Protein AF-M4VBE7-F1 (afdb_monomer_lite)

Sequence (738 aa):
MKLVRSLHSVAVVAALLGGFVAEANNKKVKESRDWSLWESTVNNSVVCYMQANKDHYYFLIMKTKNSPNVEVMMQTPENKRGVTGMTVTIAGVPNQLTFADINGRKTHYWGIGKNLSSFINQMRTESPKLQVRGVGGSKDEAVEISTRGFGAMLTEMQNRCNNGAGLVNPEMEANFLAAVPDFVNPLTIDFNKATQLRGIHAGAYADANQIVMTQAELANAIKKYQPLTDELNQNRSTASYIQNTSLPQAQSSLAQAQRIQAEGRGEISRIDAQIPGLNTKIQNSQKAHDTARAALAPHEPEFNRLNSGLSGAQSNLSQAQSRLAYIEDRLRTGSQRISSLSYEANTLERSLSQKRNDMSYAQSAYDRASRERSSYNVSYERDRRLRGHFEYSRLQSDLRSADNNLRSAEMQEQQARRERDQIDSQLRQCRVQPMMAEGDMTVAQVRPDGPGFGGPGGPRPPGGGPGGPRPPGGGGPGHGGPGGPRPPGGPGGPVPPTPPAPRDCSHLERSLLSANQNLERAKDAVRSASNQRNMVSSRINQIERQIDNEVNSEYSVLVNREDQARRELDRIANSLRSDESRISQIRYTELPALEREQSSLTNERPSTQQAISQAQADISRINQELTRFKSSTGWDRKAESVQSTRAQLETDQRNLANAQAQKSSLQRQLETAIAQEPQLRAQVDSLNAQLNSLNARANELNRGLANLPAERAPYDARISSLQTNLRARQIEFLNLLR

Organism: NCBI:txid1184267

Structure (mmCIF, N/CA/C/O backbone):
data_AF-M4VBE7-F1
#
_entry.id   AF-M4VBE7-F1
#
loop_
_atom_site.group_PDB
_atom_site.id
_atom_site.type_symbol
_atom_site.label_atom_id
_atom_site.label_alt_id
_atom_site.label_comp_id
_atom_site.label_asym_id
_atom_site.label_entity_id
_atom_site.label_seq_id
_atom_site.pdbx_PDB_ins_code
_atom_site.Cartn_x
_atom_site.Cartn_y
_atom_site.Cartn_z
_atom_site.occupancy
_atom_site.B_iso_or_equiv
_atom_site.auth_seq_id
_atom_site.auth_comp_id
_atom_site.auth_asym_id
_atom_site.auth_atom_id
_atom_site.pdbx_PDB_model_num
ATOM 1 N N . MET A 1 1 ? -43.580 -14.263 87.922 1.00 36.25 1 MET A N 1
ATOM 2 C CA . MET A 1 1 ? -42.231 -14.723 88.344 1.00 36.25 1 MET A CA 1
ATOM 3 C C . MET A 1 1 ? -41.179 -13.614 88.504 1.00 36.25 1 MET A C 1
ATOM 5 O O . MET A 1 1 ? -40.558 -13.606 89.556 1.00 36.25 1 MET A O 1
ATOM 9 N N . LYS A 1 2 ? -40.937 -12.684 87.553 1.00 38.00 2 LYS A N 1
ATOM 10 C CA . LYS A 1 2 ? -39.776 -11.749 87.638 1.00 38.00 2 LYS A CA 1
ATOM 11 C C . LYS A 1 2 ? -39.656 -10.926 88.943 1.00 38.00 2 LYS A C 1
ATOM 13 O O . LYS A 1 2 ? -38.534 -10.776 89.416 1.00 38.00 2 LYS A O 1
ATOM 18 N N . LEU A 1 3 ? -40.762 -10.480 89.559 1.00 35.69 3 LEU A N 1
ATOM 19 C CA . LEU A 1 3 ? -40.748 -9.697 90.817 1.00 35.69 3 LEU A CA 1
ATOM 20 C C . LEU A 1 3 ? -39.918 -10.351 91.943 1.00 35.69 3 LEU A C 1
ATOM 22 O O . LEU A 1 3 ? -39.208 -9.667 92.677 1.00 35.69 3 LEU A O 1
ATOM 26 N N . VAL A 1 4 ? -39.950 -11.686 92.026 1.00 41.66 4 VAL A N 1
ATOM 27 C CA . VAL A 1 4 ? -39.261 -12.479 93.057 1.00 41.66 4 VAL A CA 1
ATOM 28 C C . VAL A 1 4 ? -37.742 -12.246 93.042 1.00 41.66 4 VAL A C 1
ATOM 30 O O . VAL A 1 4 ? -37.125 -12.190 94.104 1.00 41.66 4 VAL A O 1
ATOM 33 N N . ARG A 1 5 ? -37.130 -12.034 91.864 1.00 45.56 5 ARG A N 1
ATOM 34 C CA . ARG A 1 5 ? -35.677 -11.794 91.744 1.00 45.56 5 ARG A CA 1
ATOM 35 C C . ARG A 1 5 ? -35.238 -10.410 92.239 1.00 45.56 5 ARG A C 1
ATOM 37 O O . ARG A 1 5 ? -34.096 -10.272 92.666 1.00 45.56 5 ARG A O 1
ATOM 44 N N . SER A 1 6 ? -36.128 -9.413 92.238 1.00 43.47 6 SER A N 1
ATOM 45 C CA . SER A 1 6 ? -35.834 -8.098 92.831 1.00 43.47 6 SER A CA 1
ATOM 46 C C . SER A 1 6 ? -35.694 -8.224 94.350 1.00 43.47 6 SER A C 1
ATOM 48 O O . SER A 1 6 ? -34.681 -7.829 94.925 1.00 43.47 6 SER A O 1
ATOM 50 N N . LEU A 1 7 ? -36.673 -8.881 94.984 1.00 43.72 7 LEU A N 1
ATOM 51 C CA . LEU A 1 7 ? -36.679 -9.151 96.424 1.00 43.72 7 LEU A CA 1
ATOM 52 C C . LEU A 1 7 ? -35.474 -9.999 96.866 1.00 43.72 7 LEU A C 1
ATOM 54 O O . LEU A 1 7 ? -34.925 -9.756 97.936 1.00 43.72 7 LEU A O 1
ATOM 58 N N . HIS A 1 8 ? -34.995 -10.926 96.024 1.00 50.44 8 HIS A N 1
ATOM 59 C CA . HIS A 1 8 ? -33.785 -11.707 96.316 1.00 50.44 8 HIS A CA 1
ATOM 60 C C . HIS A 1 8 ? -32.529 -10.841 96.498 1.00 50.44 8 HIS A C 1
ATOM 62 O O . HIS A 1 8 ? -31.720 -11.159 97.362 1.00 50.44 8 HIS A O 1
ATOM 68 N N . SER A 1 9 ? -32.357 -9.744 95.748 1.00 48.00 9 SER A N 1
ATOM 69 C CA . SER A 1 9 ? -31.178 -8.872 95.921 1.00 48.00 9 SER A CA 1
ATOM 70 C C . SER A 1 9 ? -31.222 -8.103 97.246 1.00 48.00 9 SER A C 1
ATOM 72 O O . SER A 1 9 ? -30.200 -7.968 97.917 1.00 48.00 9 SER A O 1
ATOM 74 N N . VAL A 1 10 ? -32.413 -7.663 97.665 1.00 49.19 10 VAL A N 1
ATOM 75 C CA . VAL A 1 10 ? -32.614 -7.018 98.973 1.00 49.19 10 VAL A CA 1
ATOM 76 C C . VAL A 1 10 ? -32.368 -8.024 100.104 1.00 49.19 10 VAL A C 1
ATOM 78 O O . VAL A 1 10 ? -31.620 -7.721 101.031 1.00 49.19 10 VAL A O 1
ATOM 81 N N . ALA A 1 11 ? -32.915 -9.240 99.991 1.00 51.91 11 ALA A N 1
ATOM 82 C CA . ALA A 1 11 ? -32.763 -10.309 100.980 1.00 51.91 11 ALA A CA 1
ATOM 83 C C . ALA A 1 11 ? -31.317 -10.826 101.112 1.00 51.91 11 ALA A C 1
ATOM 85 O O . ALA A 1 11 ? -30.855 -11.052 102.227 1.00 51.91 11 ALA A O 1
ATOM 86 N N . VAL A 1 12 ? -30.581 -10.968 100.001 1.00 54.78 12 VAL A N 1
ATOM 87 C CA . VAL A 1 12 ? -29.153 -11.349 99.994 1.00 54.78 12 VAL A CA 1
ATOM 88 C C . VAL A 1 12 ? -28.311 -10.380 100.822 1.00 54.78 12 VAL A C 1
ATOM 90 O O . VAL A 1 12 ? -27.450 -10.804 101.584 1.00 54.78 12 VAL A O 1
ATOM 93 N N . VAL A 1 13 ? -28.574 -9.080 100.716 1.00 54.62 13 VAL A N 1
ATOM 94 C CA . VAL A 1 13 ? -27.814 -8.075 101.468 1.00 54.62 13 VAL A CA 1
ATOM 95 C C . VAL A 1 13 ? -28.345 -7.902 102.889 1.00 54.62 13 VAL A C 1
ATOM 97 O O . VAL A 1 13 ? -27.548 -7.732 103.801 1.00 54.62 13 VAL A O 1
ATOM 100 N N . ALA A 1 14 ? -29.650 -8.048 103.134 1.00 53.53 14 ALA A N 1
ATOM 101 C CA . ALA A 1 14 ? -30.168 -8.137 104.502 1.00 53.53 14 ALA A CA 1
ATOM 102 C C . ALA A 1 14 ? -29.506 -9.294 105.283 1.00 53.53 14 ALA A C 1
ATOM 104 O O . ALA A 1 14 ? -29.154 -9.124 106.448 1.00 53.53 14 ALA A O 1
ATOM 105 N N . ALA A 1 15 ? -29.240 -10.427 104.621 1.00 55.09 15 ALA A N 1
ATOM 106 C CA . ALA A 1 15 ? -28.496 -11.551 105.192 1.00 55.09 15 ALA A CA 1
ATOM 107 C C . ALA A 1 15 ? -26.994 -11.270 105.421 1.00 55.09 15 ALA A C 1
ATOM 109 O O . ALA A 1 15 ? -26.395 -11.925 106.264 1.00 55.09 15 ALA A O 1
ATOM 110 N N . LEU A 1 16 ? -26.386 -10.298 104.728 1.00 55.59 16 LEU A N 1
ATOM 111 C CA . LEU A 1 16 ? -25.008 -9.846 104.992 1.00 55.59 16 LEU A CA 1
ATOM 112 C C . LEU A 1 16 ? -24.913 -8.828 106.146 1.00 55.59 16 LEU A C 1
ATOM 114 O O . LEU A 1 16 ? -23.831 -8.630 106.690 1.00 55.59 16 LEU A O 1
ATOM 118 N N . LEU A 1 17 ? -26.024 -8.174 106.507 1.00 55.12 17 LEU A N 1
ATOM 119 C CA . LEU A 1 17 ? -26.068 -7.059 107.468 1.00 55.12 17 LEU A CA 1
ATOM 120 C C . LEU A 1 17 ? -26.755 -7.406 108.798 1.00 55.12 17 LEU A C 1
ATOM 122 O O . LEU A 1 17 ? -26.589 -6.687 109.785 1.00 55.12 17 LEU A O 1
ATOM 126 N N . GLY A 1 18 ? -27.550 -8.480 108.836 1.00 48.34 18 GLY A N 1
ATOM 127 C CA . GLY A 1 18 ? -28.370 -8.908 109.980 1.00 48.34 18 GLY A CA 1
ATOM 128 C C . GLY A 1 18 ? -27.593 -9.482 111.174 1.00 48.34 18 GLY A C 1
ATOM 129 O O . GLY A 1 18 ? -28.141 -10.281 111.929 1.00 48.34 18 GLY A O 1
ATOM 130 N N . GLY A 1 19 ? -26.328 -9.093 111.333 1.00 46.19 19 GLY A N 1
ATOM 131 C CA . GLY A 1 19 ? -25.305 -9.825 112.074 1.00 46.19 19 GLY A CA 1
ATOM 132 C C . GLY A 1 19 ? -24.418 -10.631 111.121 1.00 46.19 19 GLY A C 1
ATOM 133 O O . GLY A 1 19 ? -24.836 -10.983 110.018 1.00 46.19 19 GLY A O 1
ATOM 134 N N . PHE A 1 20 ? -23.184 -10.919 111.539 1.00 45.88 20 PHE A N 1
ATOM 135 C CA . PHE A 1 20 ? -22.305 -11.806 110.780 1.00 45.88 20 PHE A CA 1
ATOM 136 C C . PHE A 1 20 ? -22.945 -13.196 110.687 1.00 45.88 20 PHE A C 1
ATOM 138 O O . PHE A 1 20 ? -23.025 -13.919 111.681 1.00 45.88 20 PHE A O 1
ATOM 145 N N . VAL A 1 21 ? -23.330 -13.602 109.473 1.00 42.22 21 VAL A N 1
ATOM 146 C CA . VAL A 1 21 ? -23.336 -15.027 109.120 1.00 42.22 21 VAL A CA 1
ATOM 147 C C . VAL A 1 21 ? -21.946 -15.557 109.467 1.00 42.22 21 VAL A C 1
ATOM 149 O O . VAL A 1 21 ? -20.950 -14.941 109.084 1.00 42.22 21 VAL A O 1
ATOM 152 N N . ALA A 1 22 ? -21.888 -16.649 110.236 1.00 44.25 22 ALA A N 1
ATOM 153 C CA . ALA A 1 22 ? -20.635 -17.196 110.750 1.00 44.25 22 ALA A CA 1
ATOM 154 C C . ALA A 1 22 ? -19.588 -17.345 109.631 1.00 44.25 22 ALA A C 1
ATOM 156 O O . ALA A 1 22 ? -19.931 -17.685 108.499 1.00 44.25 22 ALA A O 1
ATOM 157 N N . GLU A 1 23 ? -18.315 -17.103 109.963 1.00 52.97 23 GLU A N 1
ATOM 158 C CA . GLU A 1 23 ? -17.212 -16.771 109.035 1.00 52.97 23 GLU A CA 1
ATOM 159 C C . GLU A 1 23 ? -16.956 -17.778 107.890 1.00 52.97 23 GLU A C 1
ATOM 161 O O . GLU A 1 23 ? -16.258 -17.464 106.926 1.00 52.97 23 GLU A O 1
ATOM 166 N N . ALA A 1 24 ? -17.568 -18.961 107.961 1.00 51.53 24 ALA A N 1
ATOM 167 C CA . ALA A 1 24 ? -17.422 -20.138 107.107 1.00 51.53 24 ALA A CA 1
ATOM 168 C C . ALA A 1 24 ? -17.519 -19.941 105.576 1.00 51.53 24 ALA A C 1
ATOM 170 O O . ALA A 1 24 ? -17.152 -20.862 104.851 1.00 51.53 24 ALA A O 1
ATOM 171 N N . ASN A 1 25 ? -18.010 -18.804 105.060 1.00 74.00 25 ASN A N 1
ATOM 172 C CA . ASN A 1 25 ? -18.222 -18.587 103.616 1.00 74.00 25 ASN A CA 1
ATOM 173 C C . ASN A 1 25 ? -17.629 -17.284 103.033 1.00 74.00 25 ASN A C 1
ATOM 175 O O . ASN A 1 25 ? -17.826 -17.017 101.846 1.00 74.00 25 ASN A O 1
ATOM 179 N N . ASN A 1 26 ? -16.890 -16.482 103.810 1.00 84.38 26 ASN A N 1
ATOM 180 C CA . ASN A 1 26 ? -16.281 -15.238 103.314 1.00 84.38 26 ASN A CA 1
ATOM 181 C C . ASN A 1 26 ? -14.824 -15.467 102.884 1.00 84.38 26 ASN A C 1
ATOM 183 O O . ASN A 1 26 ? -13.917 -15.548 103.711 1.00 84.38 26 ASN A O 1
ATOM 187 N N . LYS A 1 27 ? -14.574 -15.537 101.573 1.00 91.06 27 LYS A N 1
ATOM 188 C CA . LYS A 1 27 ? -13.238 -15.770 101.014 1.00 91.06 27 LYS A CA 1
ATOM 189 C C . LYS A 1 27 ? -12.544 -14.453 100.677 1.00 91.06 27 LYS A C 1
ATOM 191 O O . LYS A 1 27 ? -12.979 -13.737 99.777 1.00 91.06 27 LYS A O 1
ATOM 196 N N . LYS A 1 28 ? -11.406 -14.169 101.319 1.00 93.12 28 LYS A N 1
ATOM 197 C CA . LYS A 1 28 ? -10.495 -13.100 100.880 1.00 93.12 28 LYS A CA 1
ATOM 198 C C . LYS A 1 28 ? -9.894 -13.488 99.526 1.00 93.12 28 LYS A C 1
ATOM 200 O O . LYS A 1 28 ? -9.288 -14.548 99.388 1.00 93.12 28 LYS A O 1
ATOM 205 N N . VAL A 1 29 ? -10.099 -12.647 98.519 1.00 92.94 29 VAL A N 1
ATOM 206 C CA . VAL A 1 29 ? -9.700 -12.892 97.124 1.00 92.94 29 VAL A CA 1
ATOM 207 C C . VAL A 1 29 ? -8.362 -12.240 96.815 1.00 92.94 29 VAL A C 1
ATOM 209 O O . VAL A 1 29 ? -7.512 -12.841 96.159 1.00 92.94 29 VAL A O 1
ATOM 212 N N . LYS A 1 30 ? -8.195 -10.988 97.251 1.00 94.62 30 LYS A N 1
ATOM 213 C CA . LYS A 1 30 ? -7.020 -10.164 96.967 1.00 94.62 30 LYS A CA 1
ATOM 214 C C . LYS A 1 30 ? -6.896 -9.052 98.004 1.00 94.62 30 LYS A C 1
ATOM 216 O O . LYS A 1 30 ? -7.871 -8.682 98.655 1.00 94.62 30 LYS A O 1
ATOM 221 N N . GLU A 1 31 ? -5.702 -8.498 98.126 1.00 94.44 31 GLU A N 1
ATOM 222 C CA . GLU A 1 31 ? -5.409 -7.346 98.972 1.00 94.44 31 GLU A CA 1
ATOM 223 C C . GLU A 1 31 ? -4.447 -6.412 98.240 1.00 94.44 31 GLU A C 1
ATOM 225 O O . GLU A 1 31 ? -3.625 -6.853 97.433 1.00 94.44 31 GLU A O 1
ATOM 230 N N . SER A 1 32 ? -4.574 -5.110 98.479 1.00 93.50 32 SER A N 1
ATOM 231 C CA . SER A 1 32 ? -3.640 -4.103 97.994 1.00 93.50 32 SER A CA 1
ATOM 232 C C . SER A 1 32 ? -3.635 -2.919 98.951 1.00 93.50 32 SER A C 1
ATOM 234 O O . SER A 1 32 ? -4.611 -2.175 99.035 1.00 93.50 32 SER A O 1
ATOM 236 N N . ARG A 1 33 ? -2.512 -2.752 99.662 1.00 92.25 33 ARG A N 1
ATOM 237 C CA . ARG A 1 33 ? -2.287 -1.696 100.660 1.00 92.25 33 ARG A CA 1
ATOM 238 C C . ARG A 1 33 ? -3.417 -1.640 101.697 1.00 92.25 33 ARG A C 1
ATOM 240 O O . ARG A 1 33 ? -3.461 -2.499 102.565 1.00 92.25 33 ARG A O 1
ATOM 247 N N . ASP A 1 34 ? -4.308 -0.656 101.595 1.00 93.50 34 ASP A N 1
ATOM 248 C CA . ASP A 1 34 ? -5.341 -0.370 102.595 1.00 93.50 34 ASP A CA 1
ATOM 249 C C . ASP A 1 34 ? -6.716 -0.983 102.231 1.00 93.50 34 ASP A C 1
ATOM 251 O O . ASP A 1 34 ? -7.685 -0.816 102.973 1.00 93.50 34 ASP A O 1
ATOM 255 N N . TRP A 1 35 ? -6.812 -1.689 101.093 1.00 95.31 35 TRP A N 1
ATOM 256 C CA . TRP A 1 35 ? -8.043 -2.298 100.571 1.00 95.31 35 TRP A CA 1
ATOM 257 C C . TRP A 1 35 ? -7.927 -3.814 100.396 1.00 95.31 35 TRP A C 1
ATOM 259 O O . TRP A 1 35 ? -6.915 -4.332 99.924 1.00 95.31 35 TRP A O 1
ATOM 269 N N . SER A 1 36 ? -9.021 -4.525 100.671 1.00 95.62 36 SER A N 1
ATOM 270 C CA . SER A 1 36 ? -9.149 -5.969 100.446 1.00 95.62 36 SER A CA 1
ATOM 271 C C . SER A 1 36 ? -10.423 -6.309 99.672 1.00 95.62 36 SER A C 1
ATOM 273 O O . SER A 1 36 ? -11.477 -5.728 99.921 1.00 95.62 36 SER A O 1
ATOM 275 N N . LEU A 1 37 ? -10.327 -7.244 98.725 1.00 95.31 37 LEU A N 1
ATOM 276 C CA . LEU A 1 37 ? -11.444 -7.785 97.947 1.00 95.31 37 LEU A CA 1
ATOM 277 C C . LEU A 1 37 ? -11.835 -9.162 98.485 1.00 95.31 37 LEU A C 1
ATOM 279 O O . LEU A 1 37 ? -10.971 -10.010 98.719 1.00 95.31 37 LEU A O 1
ATOM 283 N N . TRP A 1 38 ? -13.137 -9.389 98.611 1.00 95.56 38 TRP A N 1
ATOM 284 C CA . TRP A 1 38 ? -13.749 -10.595 99.150 1.00 95.56 38 TRP A CA 1
ATOM 285 C C . TRP A 1 38 ? -14.838 -11.119 98.208 1.00 95.56 38 TRP A C 1
ATOM 287 O O . TRP A 1 38 ? -15.510 -10.352 97.517 1.00 95.56 38 TRP A O 1
ATOM 297 N N . GLU A 1 39 ? -15.015 -12.435 98.201 1.00 93.19 39 GLU A N 1
ATOM 298 C CA . GLU A 1 39 ? -16.124 -13.158 97.579 1.00 93.19 39 GLU A CA 1
ATOM 299 C C . GLU A 1 39 ? -16.884 -13.891 98.695 1.00 93.19 39 GLU A C 1
ATOM 301 O O . GLU A 1 39 ? -16.287 -14.631 99.477 1.00 93.19 39 GLU A O 1
ATOM 306 N N . SER A 1 40 ? -18.199 -13.702 98.760 1.00 90.75 40 SER A N 1
ATOM 307 C CA . SER A 1 40 ? -19.112 -14.449 99.630 1.00 90.75 40 SER A CA 1
ATOM 308 C C . SER A 1 40 ? -20.212 -15.084 98.785 1.00 90.75 40 SER A C 1
ATOM 310 O O . SER A 1 40 ? -20.611 -14.519 97.766 1.00 90.75 40 SER A O 1
ATOM 312 N N . THR A 1 41 ? -20.710 -16.258 99.173 1.00 87.94 41 THR A N 1
ATOM 313 C CA . THR A 1 41 ? -21.827 -16.913 98.471 1.00 87.94 41 THR A CA 1
ATOM 314 C C . THR A 1 41 ? -23.074 -16.865 99.337 1.00 87.94 41 THR A C 1
ATOM 316 O O . THR A 1 41 ? -23.159 -17.548 100.353 1.00 87.94 41 THR A O 1
ATOM 319 N N . VAL A 1 42 ? -24.060 -16.077 98.910 1.00 82.00 42 VAL A N 1
ATOM 320 C CA . VAL A 1 42 ? -25.312 -15.858 99.643 1.00 82.00 42 VAL A CA 1
ATOM 321 C C . VAL A 1 42 ? -26.474 -16.250 98.741 1.00 82.00 42 VAL A C 1
ATOM 323 O O . VAL A 1 42 ? -26.618 -15.710 97.646 1.00 82.00 42 VAL A O 1
ATOM 326 N N . ASN A 1 43 ? -27.303 -17.206 99.171 1.00 81.81 43 ASN A N 1
ATOM 327 C CA . ASN A 1 43 ? -28.449 -17.716 98.402 1.00 81.81 43 ASN A CA 1
ATOM 328 C C . ASN A 1 43 ? -28.069 -18.085 96.947 1.00 81.81 43 ASN A C 1
ATOM 330 O O . ASN A 1 43 ? -28.655 -17.587 95.983 1.00 81.81 43 ASN A O 1
ATOM 334 N N . ASN A 1 44 ? -27.014 -18.899 96.798 1.00 85.50 44 ASN A N 1
ATOM 335 C CA . ASN A 1 44 ? -26.376 -19.306 95.533 1.00 85.50 44 ASN A CA 1
ATOM 336 C C . ASN A 1 44 ? -25.906 -18.154 94.616 1.00 85.50 44 ASN A C 1
ATOM 338 O O . ASN A 1 44 ? -25.554 -18.383 93.459 1.00 85.50 44 ASN A O 1
ATOM 342 N N . SER A 1 45 ? -25.860 -16.921 95.123 1.00 85.00 45 SER A N 1
ATOM 343 C CA . SER A 1 45 ? -25.372 -15.743 94.409 1.00 85.00 45 SER A CA 1
ATOM 344 C C . SER A 1 45 ? -24.004 -15.344 94.956 1.00 85.00 45 SER A C 1
ATOM 346 O O . SER A 1 45 ? -23.862 -15.081 96.149 1.00 85.00 45 SER A O 1
ATOM 348 N N . VAL A 1 46 ? -22.991 -15.275 94.088 1.00 89.38 46 VAL A N 1
ATOM 349 C CA . VAL A 1 46 ? -21.674 -14.746 94.472 1.00 89.38 46 VAL A CA 1
ATOM 350 C C . VAL A 1 46 ? -21.791 -13.232 94.638 1.00 89.38 46 VAL A C 1
ATOM 352 O O . VAL A 1 46 ? -22.062 -12.517 93.672 1.00 89.38 46 VAL A O 1
ATOM 355 N N . VAL A 1 47 ? -21.589 -12.743 95.856 1.00 90.81 47 VAL A N 1
ATOM 356 C CA . VAL A 1 47 ? -21.449 -11.324 96.176 1.00 90.81 47 VAL A CA 1
ATOM 357 C C . VAL A 1 47 ? -19.968 -11.024 96.318 1.00 90.81 47 VAL A C 1
ATOM 359 O O . VAL A 1 47 ? -19.298 -11.540 97.209 1.00 90.81 47 VAL A O 1
ATOM 362 N N . CYS A 1 48 ? -19.456 -10.176 95.437 1.00 93.94 48 CYS A N 1
ATOM 363 C CA . CYS A 1 48 ? -18.131 -9.611 95.602 1.00 93.94 48 CYS A CA 1
ATOM 364 C C . CYS A 1 48 ? -18.241 -8.315 96.391 1.00 93.94 48 CYS A C 1
ATOM 366 O O . CYS A 1 48 ? -19.106 -7.492 96.085 1.00 93.94 48 CYS A O 1
ATOM 368 N N . TYR A 1 49 ? -17.347 -8.094 97.344 1.00 94.31 49 TYR A N 1
ATOM 369 C CA . TYR A 1 49 ? -17.232 -6.804 98.006 1.00 94.31 49 TYR A CA 1
ATOM 370 C C . TYR A 1 49 ? -15.775 -6.445 98.262 1.00 94.31 49 TYR A C 1
ATOM 372 O O . TYR A 1 49 ? -14.978 -7.261 98.720 1.00 94.31 49 TYR A O 1
ATOM 380 N N . MET A 1 50 ? -15.418 -5.207 97.945 1.00 95.00 50 MET A N 1
ATOM 381 C CA . MET A 1 50 ? -14.176 -4.611 98.417 1.00 95.00 50 MET A CA 1
ATOM 382 C C . MET A 1 50 ? -14.448 -3.838 99.703 1.00 95.00 50 MET A C 1
ATOM 384 O O . MET A 1 50 ? -15.515 -3.239 99.843 1.00 95.00 50 MET A O 1
ATOM 388 N N . GLN A 1 51 ? -13.481 -3.826 100.614 1.00 94.56 51 GLN A N 1
ATOM 389 C CA . GLN A 1 51 ? -13.547 -3.060 101.852 1.00 94.56 51 GLN A CA 1
ATOM 390 C C . GLN A 1 51 ? -12.205 -2.396 102.179 1.00 94.56 51 GLN A C 1
ATOM 392 O O . GLN A 1 51 ? -11.142 -2.986 101.954 1.00 94.56 51 GLN A O 1
ATOM 397 N N . ALA A 1 52 ? -12.276 -1.215 102.786 1.00 93.69 52 ALA A N 1
ATOM 398 C CA . ALA A 1 52 ? -11.191 -0.605 103.547 1.00 93.69 52 ALA A CA 1
ATOM 399 C C . ALA A 1 52 ? -11.670 -0.343 104.980 1.00 93.69 52 ALA A C 1
ATOM 401 O O . ALA A 1 52 ? -12.802 0.096 105.182 1.00 93.69 52 ALA A O 1
ATOM 402 N N . ASN A 1 53 ? -10.813 -0.628 105.963 1.00 91.12 53 ASN A N 1
ATOM 403 C CA . ASN A 1 53 ? -11.105 -0.501 107.393 1.00 91.12 53 ASN A CA 1
ATOM 404 C C . ASN A 1 53 ? -10.163 0.526 108.028 1.00 91.12 53 ASN A C 1
ATOM 406 O O . ASN A 1 53 ? -8.954 0.484 107.789 1.00 91.12 53 ASN A O 1
ATOM 410 N N . LYS A 1 54 ? -10.702 1.408 108.871 1.00 90.62 54 LYS A N 1
ATOM 411 C CA . LYS A 1 54 ? -9.919 2.216 109.806 1.00 90.62 54 LYS A CA 1
ATOM 412 C C . LYS A 1 54 ? -10.729 2.508 111.067 1.00 90.62 54 LYS A C 1
ATOM 414 O O . LYS A 1 54 ? -11.886 2.894 110.973 1.00 90.62 54 LYS A O 1
ATOM 419 N N . ASP A 1 55 ? -10.129 2.355 112.246 1.00 85.00 55 ASP A N 1
ATOM 420 C CA . ASP A 1 55 ? -10.744 2.692 113.544 1.00 85.00 55 ASP A CA 1
ATOM 421 C C . ASP A 1 55 ? -12.119 2.012 113.791 1.00 85.00 55 ASP A C 1
ATOM 423 O O . ASP A 1 55 ? -12.975 2.526 114.520 1.00 85.00 55 ASP A O 1
ATOM 427 N N . HIS A 1 56 ? -12.302 0.823 113.192 1.00 85.19 56 HIS A N 1
ATOM 428 C CA . HIS A 1 56 ? -13.533 0.015 113.092 1.00 85.19 56 HIS A CA 1
ATOM 429 C C . HIS A 1 56 ? -14.638 0.568 112.166 1.00 85.19 56 HIS A C 1
ATOM 431 O O . HIS A 1 56 ? -15.746 0.033 112.153 1.00 85.19 56 HIS A O 1
ATOM 437 N N . TYR A 1 57 ? -14.353 1.604 111.377 1.00 87.00 57 TYR A N 1
ATOM 438 C CA . TYR A 1 57 ? -15.190 2.049 110.263 1.00 87.00 57 TYR A CA 1
ATOM 439 C C . TYR A 1 57 ? -14.797 1.271 109.005 1.00 87.00 57 TYR A C 1
ATOM 441 O O . TYR A 1 57 ? -13.628 1.287 108.615 1.00 87.00 57 TYR A O 1
ATOM 449 N N . TYR A 1 58 ? -15.764 0.630 108.350 1.00 90.94 58 TYR A N 1
ATOM 450 C CA . TYR A 1 58 ? -15.559 -0.096 107.098 1.00 90.94 58 TYR A CA 1
ATOM 451 C C . TYR A 1 58 ? -16.307 0.619 105.974 1.00 90.94 58 TYR A C 1
ATOM 453 O O . TYR A 1 58 ? -17.536 0.688 105.990 1.00 90.94 58 TYR A O 1
ATOM 461 N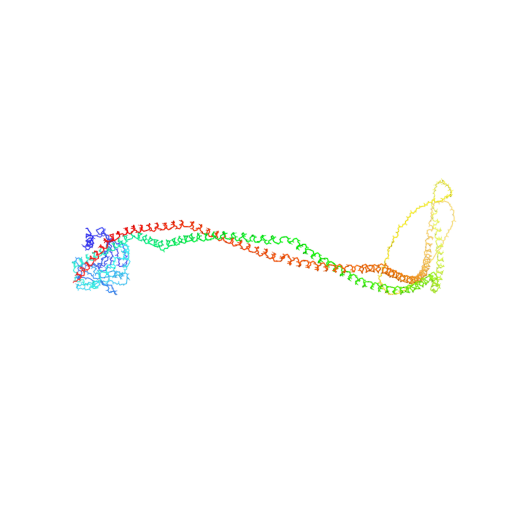 N . PHE A 1 59 ? -15.578 1.119 104.978 1.00 92.62 59 PHE A N 1
ATOM 462 C CA . PHE A 1 59 ? -16.169 1.539 103.708 1.00 92.62 59 PHE A CA 1
ATOM 463 C C . PHE A 1 59 ? -16.196 0.321 102.785 1.00 92.62 59 PHE A C 1
ATOM 465 O O . PHE A 1 59 ? -15.137 -0.246 102.504 1.00 92.62 59 PHE A O 1
ATOM 472 N N . LEU A 1 60 ? -17.377 -0.075 102.305 1.00 93.44 60 LEU A N 1
ATOM 473 C CA . LEU A 1 60 ? -17.549 -1.222 101.412 1.00 93.44 60 LEU A CA 1
ATOM 474 C C . LEU A 1 60 ? -18.127 -0.791 100.060 1.00 93.44 60 LEU A C 1
ATOM 476 O O . LEU A 1 60 ? -19.019 0.053 100.001 1.00 93.44 60 LEU A O 1
ATOM 480 N N . ILE A 1 61 ? -17.684 -1.430 98.976 1.00 93.38 61 ILE A N 1
ATOM 481 C CA . ILE A 1 61 ? -18.415 -1.442 97.700 1.00 93.38 61 ILE A CA 1
ATOM 482 C C . ILE A 1 61 ? -18.743 -2.888 97.372 1.00 93.38 61 ILE A C 1
ATOM 484 O O . ILE A 1 61 ? -17.840 -3.718 97.283 1.00 93.38 61 ILE A O 1
ATOM 488 N N . MET A 1 62 ? -20.024 -3.178 97.172 1.00 92.62 62 MET A N 1
ATOM 489 C CA . MET A 1 62 ? -20.552 -4.512 96.915 1.00 92.62 62 MET A CA 1
ATOM 490 C C . MET A 1 62 ? -21.146 -4.624 95.510 1.00 92.62 62 MET A C 1
ATOM 492 O O . MET A 1 62 ? -21.742 -3.686 94.976 1.00 92.62 62 MET A O 1
ATOM 496 N N . LYS A 1 63 ? -21.005 -5.810 94.920 1.00 89.94 63 LYS A N 1
ATOM 497 C CA . LYS A 1 63 ? -21.530 -6.183 93.607 1.00 89.94 63 LYS A CA 1
ATOM 498 C C . LYS A 1 63 ? -21.923 -7.658 93.631 1.00 89.94 63 LYS A C 1
ATOM 500 O O . LYS A 1 63 ? -21.063 -8.537 93.581 1.00 89.94 63 LYS A O 1
ATOM 505 N N . THR A 1 64 ? -23.222 -7.949 93.624 1.00 89.25 64 THR A N 1
ATOM 506 C CA . THR A 1 64 ? -23.686 -9.304 93.297 1.00 89.25 64 THR A CA 1
ATOM 507 C C . THR A 1 64 ? -23.345 -9.596 91.836 1.00 89.25 64 THR A C 1
ATOM 509 O O . THR A 1 64 ? -23.675 -8.804 90.942 1.00 89.25 64 THR A O 1
ATOM 512 N N . LYS A 1 65 ? -22.666 -10.719 91.593 1.00 86.50 65 LYS A N 1
ATOM 513 C CA . LYS A 1 65 ? -22.268 -11.182 90.263 1.00 86.50 65 LYS A CA 1
ATOM 514 C C . LYS A 1 65 ? -23.505 -11.418 89.398 1.00 86.50 65 LYS A C 1
ATOM 516 O O . LYS A 1 65 ? -24.499 -11.961 89.872 1.00 86.50 65 LYS A O 1
ATOM 521 N N . ASN A 1 66 ? -23.455 -10.979 88.142 1.00 77.94 66 ASN A N 1
ATOM 522 C CA . ASN A 1 66 ? -24.569 -11.008 87.176 1.00 77.94 66 ASN A CA 1
ATOM 523 C C . ASN A 1 66 ? -25.835 -10.201 87.571 1.00 77.94 66 ASN A C 1
ATOM 525 O O . ASN A 1 66 ? -26.800 -10.182 86.809 1.00 77.94 66 ASN A O 1
ATOM 529 N N . SER A 1 67 ? -25.855 -9.514 88.719 1.00 82.50 67 SER A N 1
ATOM 530 C CA . SER A 1 67 ? -26.848 -8.468 89.014 1.00 82.50 67 SER A CA 1
ATOM 531 C C . SER A 1 67 ? -26.452 -7.165 88.303 1.00 82.50 67 SER A C 1
ATOM 533 O O . SER A 1 67 ? -25.264 -6.977 88.039 1.00 82.50 67 SER A O 1
ATOM 535 N N . PRO A 1 68 ? -27.360 -6.211 88.046 1.00 75.69 68 PRO A N 1
ATOM 536 C CA . PRO A 1 68 ? -26.972 -4.846 87.688 1.00 75.69 68 PRO A CA 1
ATOM 537 C C . PRO A 1 68 ? -26.327 -4.096 88.866 1.00 75.69 68 PRO A C 1
ATOM 539 O O . PRO A 1 68 ? -25.370 -3.354 88.689 1.00 75.69 68 PRO A O 1
ATOM 542 N N . ASN A 1 69 ? -26.817 -4.326 90.086 1.00 83.00 69 ASN A N 1
ATOM 543 C CA . ASN A 1 69 ? -26.679 -3.364 91.182 1.00 83.00 69 ASN A CA 1
ATOM 544 C C . ASN A 1 69 ? -25.254 -3.294 91.747 1.00 83.00 69 ASN A C 1
ATOM 546 O O . ASN A 1 69 ? -24.649 -4.334 92.038 1.00 83.00 69 ASN A O 1
ATOM 550 N N . VAL A 1 70 ? -24.770 -2.070 91.957 1.00 87.88 70 VAL A N 1
ATOM 551 C CA . VAL A 1 70 ? -23.668 -1.733 92.869 1.00 87.88 70 VAL A CA 1
ATOM 552 C C . VAL A 1 70 ? -24.273 -1.108 94.112 1.00 87.88 70 VAL A C 1
ATOM 554 O O . VAL A 1 70 ? -25.213 -0.321 94.014 1.00 87.88 70 VAL A O 1
ATOM 557 N N . GLU A 1 71 ? -23.717 -1.430 95.272 1.00 89.31 71 GLU A N 1
ATOM 558 C CA . GLU A 1 71 ? -24.087 -0.793 96.530 1.00 89.31 71 GLU A CA 1
ATOM 559 C C . GLU A 1 71 ? -22.821 -0.341 97.249 1.00 89.31 71 GLU A C 1
ATOM 561 O O . GLU A 1 71 ? -21.905 -1.136 97.454 1.00 89.31 71 GLU A O 1
ATOM 566 N N . VAL A 1 72 ? -22.757 0.936 97.622 1.00 91.44 72 VAL A N 1
ATOM 567 C CA . VAL A 1 72 ? -21.730 1.436 98.541 1.00 91.44 72 VAL A CA 1
ATOM 568 C C . VAL A 1 72 ? -22.310 1.439 99.944 1.00 91.44 72 VAL A C 1
ATOM 570 O O . VAL A 1 72 ? -23.488 1.754 100.128 1.00 91.44 72 VAL A O 1
ATOM 573 N N . MET A 1 73 ? -21.502 1.068 100.930 1.00 91.56 73 MET A N 1
ATOM 574 C CA . MET A 1 73 ? -21.923 0.941 102.320 1.00 91.56 73 MET A CA 1
ATOM 575 C C . MET A 1 73 ? -20.878 1.516 103.270 1.00 91.56 73 MET A C 1
ATOM 577 O O . MET A 1 73 ? -19.683 1.507 102.977 1.00 91.56 73 MET A O 1
ATOM 581 N N . MET A 1 74 ? -21.342 1.978 104.425 1.00 90.62 74 MET A N 1
ATOM 582 C CA . MET A 1 74 ? -20.504 2.312 105.570 1.00 90.62 74 MET A CA 1
ATOM 583 C C . MET A 1 74 ? -20.969 1.468 106.755 1.00 90.62 74 MET A C 1
ATOM 585 O O . MET A 1 74 ? -22.160 1.452 107.063 1.00 90.62 74 MET A O 1
ATOM 589 N N . GLN A 1 75 ? -20.049 0.770 107.413 1.00 88.94 75 GLN A N 1
ATOM 590 C CA . GLN A 1 75 ? -20.302 0.048 108.659 1.00 88.94 75 GLN A CA 1
ATOM 591 C C . GLN A 1 75 ? -19.485 0.679 109.785 1.00 88.94 75 GLN A C 1
ATOM 593 O O . GLN A 1 75 ? -18.323 1.032 109.582 1.00 88.94 75 GLN A O 1
ATOM 598 N N . THR A 1 76 ? -20.076 0.810 110.971 1.00 85.25 76 THR A N 1
ATOM 599 C CA . THR A 1 76 ? -19.457 1.477 112.127 1.00 85.25 76 THR A CA 1
ATOM 600 C C . THR A 1 76 ? -19.678 0.705 113.426 1.00 85.25 76 THR A C 1
ATOM 602 O O . THR A 1 76 ? -20.673 -0.013 113.540 1.00 85.25 76 THR A O 1
ATOM 605 N N . PRO A 1 77 ? -18.796 0.855 114.434 1.00 80.88 77 PRO A N 1
ATOM 606 C CA . PRO A 1 77 ? -18.947 0.178 115.720 1.00 80.88 77 PRO A CA 1
ATOM 607 C C . PRO A 1 77 ? -20.231 0.602 116.446 1.00 80.88 77 PRO A C 1
ATOM 609 O O . PRO A 1 77 ? -20.604 1.778 116.458 1.00 80.88 77 PRO A O 1
ATOM 612 N N . GLU A 1 78 ? -20.880 -0.370 117.082 1.00 74.50 78 GLU A N 1
ATOM 613 C CA . GLU A 1 78 ? -22.172 -0.204 117.749 1.00 74.50 78 GLU A CA 1
ATOM 614 C C . GLU A 1 78 ? -22.112 0.816 118.901 1.00 74.50 78 GLU A C 1
ATOM 616 O O . GLU A 1 78 ? -21.102 0.959 119.593 1.00 74.50 78 GLU A O 1
ATOM 621 N N . ASN A 1 79 ? -23.204 1.564 119.084 1.00 62.62 79 ASN A N 1
ATOM 622 C CA . ASN A 1 79 ? -23.402 2.561 120.145 1.00 62.62 79 ASN A CA 1
ATOM 623 C C . ASN A 1 79 ? -22.389 3.730 120.239 1.00 62.62 79 ASN A C 1
ATOM 625 O O . ASN A 1 79 ? -22.463 4.519 121.187 1.00 62.62 79 ASN A O 1
ATOM 629 N N . LYS A 1 80 ? -21.495 3.959 119.261 1.00 59.59 80 LYS A N 1
ATOM 630 C CA . LYS A 1 80 ? -20.647 5.171 119.268 1.00 59.59 80 LYS A CA 1
ATOM 631 C C . LYS A 1 80 ? -21.449 6.455 118.975 1.00 59.59 80 LYS A C 1
ATOM 633 O O . LYS A 1 80 ? -21.710 6.818 117.834 1.00 59.59 80 LYS A O 1
ATOM 638 N N . ARG A 1 81 ? -21.733 7.212 120.044 1.00 62.59 81 ARG A N 1
ATOM 639 C CA . ARG A 1 81 ? -22.008 8.673 120.063 1.00 62.59 81 ARG A CA 1
ATOM 640 C C . ARG A 1 81 ? -23.256 9.187 119.324 1.00 62.59 81 ARG A C 1
ATOM 642 O O . ARG A 1 81 ? -23.393 10.391 119.115 1.00 62.59 81 ARG A O 1
ATOM 649 N N . GLY A 1 82 ? -24.193 8.302 118.991 1.00 68.56 82 GLY A N 1
ATOM 650 C CA . GLY A 1 82 ? -25.560 8.672 118.607 1.00 68.56 82 GLY A CA 1
ATOM 651 C C . GLY A 1 82 ? -25.777 9.105 117.154 1.00 68.56 82 GLY A C 1
ATOM 652 O O . GLY A 1 82 ? -26.927 9.374 116.811 1.00 68.56 82 GLY A O 1
ATOM 653 N N . VAL A 1 83 ? -24.728 9.109 116.320 1.00 76.56 83 VAL A N 1
ATOM 654 C CA . VAL A 1 83 ? -24.761 9.421 114.875 1.00 76.56 83 VAL A CA 1
ATOM 655 C C . VAL A 1 83 ? -25.985 8.794 114.191 1.00 76.56 83 VAL A C 1
ATOM 657 O O . VAL A 1 83 ? -26.286 7.625 114.411 1.00 76.56 83 VAL A O 1
ATOM 660 N N . THR A 1 84 ? -26.718 9.576 113.399 1.00 75.56 84 THR A N 1
ATOM 661 C CA . THR A 1 84 ? -27.925 9.136 112.663 1.00 75.56 84 THR A CA 1
ATOM 662 C C . THR A 1 84 ? -27.705 9.049 111.158 1.00 75.56 84 THR A C 1
ATOM 664 O O . THR A 1 84 ? -28.472 8.390 110.465 1.00 75.56 84 THR A O 1
ATOM 667 N N . GLY A 1 85 ? -26.656 9.691 110.651 1.00 82.94 85 GLY A N 1
ATOM 668 C CA . GLY A 1 85 ? -26.314 9.716 109.239 1.00 82.94 85 GLY A CA 1
ATOM 669 C C . GLY A 1 85 ? -24.834 9.997 109.040 1.00 82.94 85 GLY A C 1
ATOM 670 O O . GLY A 1 85 ? -24.161 10.488 109.944 1.00 82.94 85 GLY A O 1
ATOM 671 N N . MET A 1 86 ? -24.305 9.693 107.862 1.00 86.19 86 MET A N 1
ATOM 672 C CA . MET A 1 86 ? -22.899 9.937 107.533 1.00 86.19 86 MET A CA 1
ATOM 673 C C . MET A 1 86 ? -22.777 10.579 106.157 1.00 86.19 86 MET A C 1
ATOM 675 O O . MET A 1 86 ? -23.670 10.482 105.316 1.00 86.19 86 MET A O 1
ATOM 679 N N . THR A 1 87 ? -21.650 11.235 105.914 1.00 87.88 87 THR A N 1
ATOM 680 C CA . THR A 1 87 ? -21.258 11.661 104.571 1.00 87.88 87 THR A CA 1
ATOM 681 C C . THR A 1 87 ? -19.797 11.313 104.334 1.00 87.88 87 THR A C 1
ATOM 683 O O . THR A 1 87 ? -19.004 11.293 105.276 1.00 87.88 87 THR A O 1
ATOM 686 N N . VAL A 1 88 ? -19.442 11.023 103.085 1.00 87.62 88 VAL A N 1
ATOM 687 C CA . VAL A 1 88 ? -18.059 10.766 102.677 1.00 87.62 88 VAL A CA 1
ATOM 688 C C . VAL A 1 88 ? -17.711 11.690 101.525 1.00 87.62 88 VAL A C 1
ATOM 690 O O . VAL A 1 88 ? -18.286 11.582 100.441 1.00 87.62 88 VAL A O 1
ATOM 693 N N . THR A 1 89 ? -16.763 12.589 101.758 1.00 87.06 89 THR A N 1
ATOM 694 C CA . THR A 1 89 ? -16.150 13.415 100.714 1.00 87.06 89 THR A CA 1
ATOM 695 C C . THR A 1 89 ? -14.803 12.830 100.302 1.00 87.06 89 THR A C 1
ATOM 697 O O . THR A 1 89 ? -14.110 12.177 101.088 1.00 87.06 89 THR A O 1
ATOM 700 N N . ILE A 1 90 ? -14.414 13.074 99.054 1.00 85.31 90 ILE A N 1
ATOM 701 C CA . ILE A 1 90 ? -13.048 12.847 98.579 1.00 85.31 90 ILE A CA 1
ATOM 702 C C . ILE A 1 90 ? -12.306 14.181 98.725 1.00 85.31 90 ILE A C 1
ATOM 704 O O . ILE A 1 90 ? -12.755 15.198 98.198 1.00 85.31 90 ILE A O 1
ATOM 708 N N . ALA A 1 91 ? -11.190 14.205 99.458 1.00 78.44 91 ALA A N 1
ATOM 709 C CA . ALA A 1 91 ? -10.463 15.450 99.719 1.00 78.44 91 ALA A CA 1
ATOM 710 C C . ALA A 1 91 ? -10.057 16.164 98.408 1.00 78.44 91 ALA A C 1
ATOM 712 O O . ALA A 1 91 ? -9.390 15.575 97.558 1.00 78.44 91 ALA A O 1
ATOM 713 N N . GLY A 1 92 ? -10.463 17.431 98.253 1.00 72.94 92 GLY A N 1
ATOM 714 C CA . GLY A 1 92 ? -10.214 18.238 97.048 1.00 72.94 92 GLY A CA 1
ATOM 715 C C . GLY A 1 92 ? -11.196 18.024 95.885 1.00 72.94 92 GLY A C 1
ATOM 716 O O . GLY A 1 92 ? -10.955 18.539 94.797 1.00 72.94 92 GLY A O 1
ATOM 717 N N . VAL A 1 93 ? -12.291 17.281 96.085 1.00 77.44 93 VAL A N 1
ATOM 718 C CA . VAL A 1 93 ? -13.261 16.922 95.035 1.00 77.44 93 VAL A CA 1
ATOM 719 C C . VAL A 1 93 ? -14.688 17.276 95.491 1.00 77.44 93 VAL A C 1
ATOM 721 O O . VAL A 1 93 ? -15.038 16.982 96.632 1.00 77.44 93 VAL A O 1
ATOM 724 N N . PRO A 1 94 ? -15.547 17.871 94.635 1.00 74.06 94 PRO A N 1
ATOM 725 C CA . PRO A 1 94 ? -16.894 18.308 95.029 1.00 74.06 94 PRO A CA 1
ATOM 726 C C . PRO A 1 94 ? -17.919 17.170 95.192 1.00 74.06 94 PRO A C 1
ATOM 728 O O . PRO A 1 94 ? -19.026 17.415 95.659 1.00 74.06 94 PRO A O 1
ATOM 731 N N . ASN A 1 95 ? -17.584 15.934 94.807 1.00 78.44 95 ASN A N 1
ATOM 732 C CA . ASN A 1 95 ? -18.488 14.791 94.927 1.00 78.44 95 ASN A CA 1
ATOM 733 C C . ASN A 1 95 ? -18.531 14.269 96.374 1.00 78.44 95 ASN A C 1
ATOM 735 O O . ASN A 1 95 ? -17.513 13.846 96.932 1.00 78.44 95 ASN A O 1
ATOM 739 N N . GLN A 1 96 ? -19.735 14.235 96.943 1.00 83.62 96 GLN A N 1
ATOM 740 C CA . GLN A 1 96 ? -20.031 13.723 98.278 1.00 83.62 96 GLN A CA 1
ATOM 741 C C . GLN A 1 96 ? -21.006 12.545 98.167 1.00 83.62 96 GLN A C 1
ATOM 743 O O . GLN A 1 96 ? -22.028 12.640 97.492 1.00 83.62 96 GLN A O 1
ATOM 748 N N . LEU A 1 97 ? -20.706 11.432 98.839 1.00 88.00 97 LEU A N 1
ATOM 749 C CA . LEU A 1 97 ? -21.681 10.364 99.059 1.00 88.00 97 LEU A CA 1
ATOM 750 C C . LEU A 1 97 ? -22.394 10.594 100.392 1.00 88.00 97 LEU A C 1
ATOM 752 O O . LEU A 1 97 ? -21.744 10.767 101.427 1.00 88.00 97 LEU A O 1
ATOM 756 N N . THR A 1 98 ? -23.722 10.541 100.377 1.00 88.62 98 THR A N 1
ATOM 757 C CA . THR A 1 98 ? -24.558 10.569 101.580 1.00 88.62 98 THR A CA 1
ATOM 758 C C . T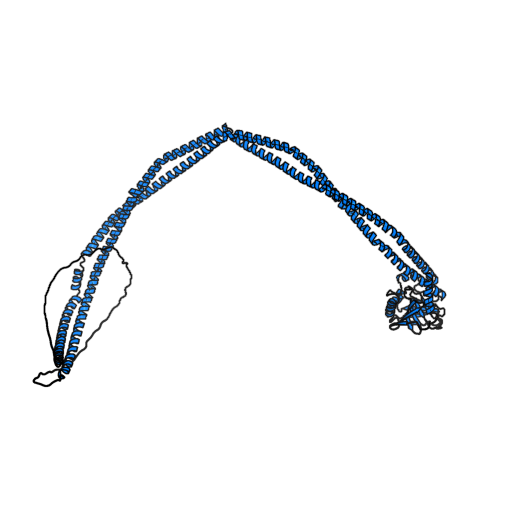HR A 1 98 ? -24.842 9.142 102.037 1.00 88.62 98 THR A C 1
ATOM 760 O O . THR A 1 98 ? -25.048 8.260 101.214 1.00 88.62 98 THR A O 1
ATOM 763 N N . PHE A 1 99 ? -24.867 8.892 103.344 1.00 89.38 99 PHE A N 1
ATOM 764 C CA . PHE A 1 99 ? -25.070 7.565 103.923 1.00 89.38 99 PHE A CA 1
ATOM 765 C C . PHE A 1 99 ? -26.183 7.598 104.979 1.00 89.38 99 PHE A C 1
ATOM 767 O O . PHE A 1 99 ? -26.035 8.237 106.022 1.00 89.38 99 PHE A O 1
ATOM 774 N N . ALA A 1 100 ? -27.287 6.900 104.704 1.00 88.19 100 ALA A N 1
ATOM 775 C CA . ALA A 1 100 ? -28.453 6.788 105.588 1.00 88.19 100 ALA A CA 1
ATOM 776 C C . ALA A 1 100 ? -28.510 5.405 106.260 1.00 88.19 100 ALA A C 1
ATOM 778 O O . ALA A 1 100 ? -28.116 4.417 105.637 1.00 88.19 100 ALA A O 1
ATOM 779 N N . ASP A 1 101 ? -28.975 5.334 107.513 1.00 86.31 101 ASP A N 1
ATOM 780 C CA . ASP A 1 101 ? -29.090 4.083 108.285 1.00 86.31 101 ASP A CA 1
ATOM 781 C C . ASP A 1 101 ? -30.037 3.094 107.575 1.00 86.31 101 ASP A C 1
ATOM 783 O O . ASP A 1 101 ? -31.138 3.457 107.165 1.00 86.31 101 ASP A O 1
ATOM 787 N N . ILE A 1 102 ? -29.603 1.841 107.424 1.00 85.62 102 ILE A N 1
ATOM 788 C CA . ILE A 1 102 ? -30.369 0.747 106.804 1.00 85.62 102 ILE A CA 1
ATOM 789 C C . ILE A 1 102 ? -30.494 -0.502 107.693 1.00 85.62 102 ILE A C 1
ATOM 791 O O . ILE A 1 102 ? -30.807 -1.584 107.195 1.00 85.62 102 ILE A O 1
ATOM 795 N N . ASN A 1 103 ? -30.262 -0.390 109.002 1.00 82.75 103 ASN A N 1
ATOM 796 C CA . ASN A 1 103 ? -30.633 -1.443 109.953 1.00 82.75 103 ASN A CA 1
ATOM 797 C C . ASN A 1 103 ? -31.314 -0.944 111.240 1.00 82.75 103 ASN A C 1
ATOM 799 O O . ASN A 1 103 ? -31.679 -1.767 112.079 1.00 82.75 103 ASN A O 1
ATOM 803 N N . GLY A 1 104 ? -31.477 0.371 111.415 1.00 80.31 104 GLY A N 1
ATOM 804 C CA . GLY A 1 104 ? -32.094 0.991 112.593 1.00 80.31 104 GLY A CA 1
ATOM 805 C C . GLY A 1 104 ? -31.260 0.866 113.874 1.00 80.31 104 GLY A C 1
ATOM 806 O O . GLY A 1 104 ? -31.693 1.308 114.938 1.00 80.31 104 GLY A O 1
ATOM 807 N N . ARG A 1 105 ? -30.068 0.262 113.787 1.00 79.88 105 ARG A N 1
ATOM 808 C CA . ARG A 1 105 ? -29.101 0.103 114.883 1.00 79.88 105 ARG A CA 1
ATOM 809 C C . ARG A 1 105 ? -27.902 1.036 114.725 1.00 79.88 105 ARG A C 1
ATOM 811 O O . ARG A 1 105 ? -26.949 0.912 115.491 1.00 79.88 105 ARG A O 1
ATOM 818 N N . LYS A 1 106 ? -27.915 1.947 113.741 1.00 80.75 106 LYS A N 1
ATOM 819 C CA . LYS A 1 106 ? -26.841 2.925 113.491 1.00 80.75 106 LYS A CA 1
ATOM 820 C C . LYS A 1 106 ? -25.466 2.292 113.235 1.00 80.75 106 LYS A C 1
ATOM 822 O O . LYS A 1 106 ? -24.439 2.946 113.423 1.00 80.75 106 LYS A O 1
ATOM 827 N N . THR A 1 107 ? -25.437 1.028 112.803 1.00 81.19 107 THR A N 1
ATOM 828 C CA . THR A 1 107 ? -24.207 0.262 112.526 1.00 81.19 107 THR A CA 1
ATOM 829 C C . THR A 1 107 ? -23.964 0.004 111.047 1.00 81.19 107 THR A C 1
ATOM 831 O O . THR A 1 107 ? -22.820 -0.258 110.687 1.00 81.19 107 THR A O 1
ATOM 834 N N . HIS A 1 108 ? -24.983 0.108 110.187 1.00 85.56 108 HIS A N 1
ATOM 835 C CA . HIS A 1 108 ? -24.838 -0.038 108.737 1.00 85.56 108 HIS A CA 1
ATOM 836 C C . HIS A 1 108 ? -25.628 1.040 107.998 1.00 85.56 108 HIS A C 1
ATOM 838 O O . HIS A 1 108 ? -26.813 1.243 108.256 1.00 85.56 108 HIS A O 1
ATOM 844 N N . TYR A 1 109 ? -24.973 1.684 107.036 1.00 88.06 109 TYR A N 1
ATOM 845 C CA . TYR A 1 109 ? -25.519 2.783 106.254 1.00 88.06 109 TYR A CA 1
ATOM 846 C C . TYR A 1 109 ? -25.327 2.511 104.761 1.00 88.06 109 TYR A C 1
ATOM 848 O O . TYR A 1 109 ? -24.283 1.999 104.347 1.00 88.06 109 TYR A O 1
ATOM 856 N N . TRP A 1 110 ? -26.307 2.881 103.940 1.00 90.50 110 TRP A N 1
ATOM 857 C CA . TRP A 1 110 ? -26.257 2.731 102.483 1.00 90.50 110 TRP A CA 1
ATOM 858 C C . TRP A 1 110 ? -25.947 4.061 101.793 1.00 90.50 110 TRP A C 1
ATOM 860 O O . TRP A 1 110 ? -26.510 5.097 102.146 1.00 90.50 110 TRP A O 1
ATOM 870 N N . GLY A 1 111 ? -25.050 4.007 100.808 1.00 87.44 111 GLY A N 1
ATOM 871 C CA . GLY A 1 111 ? -24.593 5.142 100.018 1.00 87.44 111 GLY A CA 1
ATOM 872 C C . GLY A 1 111 ? -25.639 5.612 99.010 1.00 87.44 111 GLY A C 1
ATOM 873 O O . GLY A 1 111 ? -25.778 5.041 97.929 1.00 87.44 111 GLY A O 1
ATOM 874 N N . ILE A 1 112 ? -26.320 6.701 99.353 1.00 83.06 112 ILE A N 1
ATOM 875 C CA . ILE A 1 112 ? -27.169 7.504 98.477 1.00 83.06 112 ILE A CA 1
ATOM 876 C C . ILE A 1 112 ? -26.251 8.500 97.764 1.00 83.06 112 ILE A C 1
ATOM 878 O O . ILE A 1 112 ? -25.872 9.537 98.311 1.00 83.06 112 ILE A O 1
ATOM 882 N N . GLY A 1 113 ? -25.839 8.142 96.549 1.00 72.50 113 GLY A N 1
ATOM 883 C CA . GLY A 1 113 ? -24.870 8.898 95.764 1.00 72.50 113 GLY A CA 1
ATOM 884 C C . GLY A 1 113 ? -25.395 9.284 94.395 1.00 72.50 113 GLY A C 1
ATOM 885 O O . GLY A 1 113 ? -25.704 8.412 93.589 1.00 72.50 113 GLY A O 1
ATOM 886 N N . LYS A 1 114 ? -25.401 10.583 94.096 1.00 77.38 114 LYS A N 1
ATOM 887 C CA . LYS A 1 114 ? -25.372 11.055 92.710 1.00 77.38 114 LYS A CA 1
ATOM 888 C C . LYS A 1 114 ? -23.964 10.828 92.147 1.00 77.38 114 LYS A C 1
ATOM 890 O O . LYS A 1 114 ? -22.987 10.916 92.888 1.00 77.38 114 LYS A O 1
ATOM 895 N N . ASN A 1 115 ? -23.846 10.559 90.847 1.00 82.56 115 ASN A N 1
ATOM 896 C CA . ASN A 1 115 ? -22.556 10.396 90.161 1.00 82.56 115 ASN A CA 1
ATOM 897 C C . ASN A 1 115 ? -21.626 9.343 90.811 1.00 82.56 115 ASN A C 1
ATOM 899 O O . ASN A 1 115 ? -20.409 9.539 90.857 1.00 82.56 115 ASN A O 1
ATOM 903 N N . LEU A 1 116 ? -22.159 8.227 91.323 1.00 87.00 116 LEU A N 1
ATOM 904 C CA . LEU A 1 116 ? -21.357 7.190 91.985 1.00 87.00 116 LEU A CA 1
ATOM 905 C C . LEU A 1 116 ? -20.298 6.583 91.036 1.00 87.00 116 LEU A C 1
ATOM 907 O O . LEU A 1 116 ? -19.179 6.300 91.462 1.00 87.00 116 LEU A O 1
ATOM 911 N N . SER A 1 117 ? -20.586 6.484 89.738 1.00 86.75 117 SER A N 1
ATOM 912 C CA . SER A 1 117 ? -19.600 6.233 88.671 1.00 86.75 117 SER A CA 1
ATOM 913 C C . SER A 1 117 ? -18.410 7.201 88.712 1.00 86.75 117 SER A C 1
ATOM 915 O O . SER A 1 117 ? -17.256 6.772 88.651 1.00 86.75 117 SER A O 1
ATOM 917 N N . SER A 1 118 ? -18.670 8.505 88.843 1.00 86.69 118 SER A N 1
ATOM 918 C CA . SER A 1 118 ? -17.646 9.550 88.965 1.00 86.69 118 SER A CA 1
ATOM 919 C C . SER A 1 118 ? -16.856 9.404 90.268 1.00 86.69 118 SER A C 1
ATOM 921 O O . SER A 1 118 ? -15.628 9.387 90.232 1.00 86.69 118 SER A O 1
ATOM 923 N N . PHE A 1 119 ? -17.541 9.187 91.395 1.00 87.62 119 PHE A N 1
ATOM 924 C CA . PHE A 1 119 ? -16.928 8.983 92.713 1.00 87.62 119 PHE A CA 1
ATOM 925 C C . PHE A 1 119 ? -16.000 7.749 92.743 1.00 87.62 119 PHE A C 1
ATOM 927 O O . PHE A 1 119 ? -14.861 7.828 93.204 1.00 87.62 119 PHE A O 1
ATOM 934 N N . ILE A 1 120 ? -16.431 6.620 92.168 1.00 89.38 120 ILE A N 1
ATOM 935 C CA . ILE A 1 120 ? -15.606 5.410 91.998 1.00 89.38 120 ILE A CA 1
ATOM 936 C C . ILE A 1 120 ? -14.400 5.679 91.088 1.00 89.38 120 ILE A C 1
ATOM 938 O O . ILE A 1 120 ? -13.284 5.268 91.408 1.00 89.38 120 ILE A O 1
ATOM 942 N N . ASN A 1 121 ? -14.582 6.398 89.979 1.00 87.56 121 ASN A N 1
ATOM 943 C CA . ASN A 1 121 ? -13.471 6.755 89.096 1.00 87.56 121 ASN A CA 1
ATOM 944 C C . ASN A 1 121 ? -12.483 7.737 89.755 1.00 87.56 121 ASN A C 1
ATOM 946 O O . ASN A 1 121 ? -11.288 7.659 89.485 1.00 87.56 121 ASN A O 1
ATOM 950 N N . GLN A 1 122 ? -12.940 8.606 90.659 1.00 87.56 122 GLN A N 1
ATOM 951 C CA . GLN A 1 122 ? -12.088 9.517 91.430 1.00 87.56 122 GLN A CA 1
ATOM 952 C C . GLN A 1 122 ? -11.286 8.783 92.512 1.00 87.56 122 GLN A C 1
ATOM 954 O O . GLN A 1 122 ? -10.097 9.047 92.657 1.00 87.56 122 GLN A O 1
ATOM 959 N N . MET A 1 123 ? -11.865 7.791 93.198 1.00 88.69 123 MET A N 1
ATOM 960 C CA . MET A 1 123 ? -11.113 6.928 94.129 1.00 88.69 123 MET A CA 1
ATOM 961 C C . MET A 1 123 ? -9.992 6.121 93.447 1.00 88.69 123 MET A C 1
ATOM 963 O O . MET A 1 123 ? -9.063 5.665 94.113 1.00 88.69 123 MET A O 1
ATOM 967 N N . ARG A 1 124 ? -10.033 5.952 92.117 1.00 89.00 124 ARG A N 1
ATOM 968 C CA . ARG A 1 124 ? -9.002 5.238 91.346 1.00 89.00 124 ARG A CA 1
ATOM 969 C C . ARG A 1 124 ? -7.648 5.965 91.296 1.00 89.00 124 ARG A C 1
ATOM 971 O O . ARG A 1 124 ? -6.656 5.316 90.980 1.00 89.00 124 ARG A O 1
ATOM 978 N N . THR A 1 125 ? -7.578 7.264 91.599 1.00 80.38 125 THR A N 1
ATOM 979 C CA . THR A 1 125 ? -6.356 8.081 91.426 1.00 80.38 125 THR A CA 1
ATOM 980 C C . THR A 1 125 ? -5.354 8.005 92.591 1.00 80.38 125 THR A C 1
ATOM 982 O O . THR A 1 125 ? -4.351 8.711 92.576 1.00 80.38 125 THR A O 1
ATOM 985 N N . GLU A 1 126 ? -5.592 7.143 93.588 1.00 65.62 126 GLU A N 1
ATOM 986 C CA . GLU A 1 126 ? -4.710 6.805 94.732 1.00 65.62 126 GLU A CA 1
ATOM 987 C C . GLU A 1 126 ? -4.252 7.949 95.667 1.00 65.62 126 GLU A C 1
ATOM 989 O O . GLU A 1 126 ? -3.614 7.673 96.684 1.00 65.62 126 GLU A O 1
ATOM 994 N N . SER A 1 127 ? -4.536 9.215 95.351 1.00 66.62 127 SER A N 1
ATOM 995 C CA . SER A 1 127 ? -4.016 10.385 96.079 1.00 66.62 127 SER A CA 1
ATOM 996 C C . SER A 1 127 ? -4.915 10.969 97.187 1.00 66.62 127 SER A C 1
ATOM 998 O O . SER A 1 127 ? -4.362 11.392 98.205 1.00 66.62 127 SER A O 1
ATOM 1000 N N . PRO A 1 128 ? -6.257 11.040 97.064 1.00 69.81 128 PRO A N 1
ATOM 1001 C CA . PRO A 1 128 ? -7.091 11.653 98.098 1.00 69.81 128 PRO A CA 1
ATOM 1002 C C . PRO A 1 128 ? -7.492 10.648 99.187 1.00 69.81 128 PRO A C 1
ATOM 1004 O O . PRO A 1 128 ? -7.699 9.463 98.924 1.00 69.81 128 PRO A O 1
ATOM 1007 N N . LYS A 1 129 ? -7.674 11.128 100.420 1.00 84.56 129 LYS A N 1
ATOM 1008 C CA . LYS A 1 129 ? -8.319 10.354 101.493 1.00 84.56 129 LYS A CA 1
ATOM 1009 C C . LYS A 1 129 ? -9.842 10.511 101.405 1.00 84.56 129 LYS A C 1
ATOM 1011 O O . LYS A 1 129 ? -10.335 11.578 101.032 1.00 84.56 129 LYS A O 1
ATOM 1016 N N . LEU A 1 130 ? -10.570 9.468 101.795 1.00 88.75 130 LEU A N 1
ATOM 1017 C CA . LEU A 1 130 ? -12.008 9.510 102.053 1.00 88.75 130 LEU A CA 1
ATOM 1018 C C . LEU A 1 130 ? -12.236 10.102 103.441 1.00 88.75 130 LEU A C 1
ATOM 1020 O O . LEU A 1 130 ? -11.859 9.485 104.436 1.00 88.75 130 LEU A O 1
ATOM 1024 N N . GLN A 1 131 ? -12.847 11.278 103.520 1.00 89.88 131 GLN A N 1
ATOM 1025 C CA . GLN A 1 131 ? -13.188 11.909 104.791 1.00 89.88 131 GLN A CA 1
ATOM 1026 C C . GLN A 1 131 ? -14.619 11.519 105.168 1.00 89.88 131 GLN A C 1
ATOM 1028 O O . GLN A 1 131 ? -15.588 12.079 104.659 1.00 89.88 131 GLN A O 1
ATOM 1033 N N . VAL A 1 132 ? -14.742 10.516 106.041 1.00 88.62 132 VAL A N 1
ATOM 1034 C CA . VAL A 1 132 ? -16.021 10.054 106.593 1.00 88.62 132 VAL A CA 1
ATOM 1035 C C . VAL A 1 132 ? -16.394 10.960 107.764 1.00 88.62 132 VAL A C 1
ATOM 1037 O O . VAL A 1 132 ? -15.711 10.938 108.784 1.00 88.62 132 VAL A O 1
ATOM 1040 N N . ARG A 1 133 ? -17.469 11.744 107.648 1.00 87.75 133 ARG A N 1
ATOM 1041 C CA . ARG A 1 133 ? -17.994 12.592 108.732 1.00 87.75 133 ARG A CA 1
ATOM 1042 C C . ARG A 1 133 ? -19.358 12.083 109.186 1.00 87.75 133 ARG A C 1
ATOM 1044 O O . ARG A 1 133 ? -20.292 12.010 108.384 1.00 87.75 133 ARG A O 1
ATOM 1051 N N . GLY A 1 134 ? -19.468 11.756 110.473 1.00 84.00 134 GLY A N 1
ATOM 1052 C CA . GLY A 1 134 ? -20.753 11.498 111.125 1.00 84.00 134 GLY A CA 1
ATOM 1053 C C . GLY A 1 134 ? -21.586 12.773 111.265 1.00 84.00 134 GLY A C 1
ATOM 1054 O O . GLY A 1 134 ? -21.038 13.862 111.406 1.00 84.00 134 GLY A O 1
ATOM 1055 N N . VAL A 1 135 ? -22.909 12.631 111.216 1.00 80.44 135 VAL A N 1
ATOM 1056 C CA . VAL A 1 135 ? -23.889 13.720 111.293 1.00 80.44 135 VAL A CA 1
ATOM 1057 C C . VAL A 1 135 ? -24.968 13.354 112.322 1.00 80.44 135 VAL A C 1
ATOM 1059 O O . VAL A 1 135 ? -25.400 12.201 112.405 1.00 80.44 135 VAL A O 1
ATOM 1062 N N . GLY A 1 136 ? -25.400 14.329 113.128 1.00 74.12 136 GLY A N 1
ATOM 1063 C CA . GLY A 1 136 ? -26.468 14.155 114.127 1.00 74.12 136 GLY A CA 1
ATOM 1064 C C . GLY A 1 136 ? -26.053 13.457 115.432 1.00 74.12 136 GLY A C 1
ATOM 1065 O O . GLY A 1 136 ? -26.919 13.062 116.208 1.00 74.12 136 GLY A O 1
ATOM 1066 N N . GLY A 1 137 ? -24.749 13.287 115.679 1.00 69.69 137 GLY A N 1
ATOM 1067 C CA . GLY A 1 137 ? -24.201 12.778 116.944 1.00 69.69 137 GLY A CA 1
ATOM 1068 C C . GLY A 1 137 ? -23.743 13.892 117.895 1.00 69.69 137 GLY A C 1
ATOM 1069 O O . GLY A 1 137 ? -23.726 15.064 117.535 1.00 69.69 137 GLY A O 1
ATOM 1070 N N . SER A 1 138 ? -23.323 13.533 119.114 1.00 55.34 138 SER A N 1
ATOM 1071 C CA . SER A 1 138 ? -22.873 14.514 120.125 1.00 55.34 138 SER A CA 1
ATOM 1072 C C . SER A 1 138 ? -21.413 14.975 119.984 1.00 55.34 138 SER A C 1
ATOM 1074 O O . SER A 1 138 ? -20.984 15.877 120.704 1.00 55.34 138 SER A O 1
ATOM 1076 N N . LYS A 1 139 ? -20.643 14.368 119.069 1.00 62.00 139 LYS A N 1
ATOM 1077 C CA . LYS A 1 139 ? -19.315 14.824 118.625 1.00 62.00 139 LYS A CA 1
ATOM 1078 C C . LYS A 1 139 ? -19.091 14.428 117.164 1.00 62.00 139 LYS A C 1
ATOM 1080 O O . LYS A 1 139 ? -19.073 13.234 116.867 1.00 62.00 139 LYS A O 1
ATOM 1085 N N . ASP A 1 140 ? -18.844 15.409 116.302 1.00 61.50 140 ASP A N 1
ATOM 1086 C CA . ASP A 1 140 ? -18.415 15.201 114.915 1.00 61.50 140 ASP A CA 1
ATOM 1087 C C . ASP A 1 140 ? -16.965 14.688 114.881 1.00 61.50 140 ASP A C 1
ATOM 1089 O O . ASP A 1 140 ? -16.013 15.467 114.880 1.00 61.50 140 ASP A O 1
ATOM 1093 N N . GLU A 1 141 ? -16.782 13.367 114.854 1.00 66.06 141 GLU A N 1
ATOM 1094 C CA . GLU A 1 141 ? -15.502 12.767 114.465 1.00 66.06 141 GLU A CA 1
ATOM 1095 C C . GLU A 1 141 ? -15.447 12.562 112.948 1.00 66.06 141 GLU A C 1
ATOM 1097 O O . GLU A 1 141 ? -16.399 12.076 112.330 1.00 66.06 141 GLU A O 1
ATOM 1102 N N . ALA A 1 142 ? -14.309 12.938 112.360 1.00 79.44 142 ALA A N 1
ATOM 1103 C CA . ALA A 1 142 ? -13.981 12.691 110.965 1.00 79.44 142 ALA A CA 1
ATOM 1104 C C . ALA A 1 142 ? -12.940 11.566 110.875 1.00 79.44 142 ALA A C 1
ATOM 1106 O O . ALA A 1 142 ? -11.855 11.672 111.448 1.00 79.44 142 ALA A O 1
ATOM 1107 N N . VAL A 1 143 ? -13.257 10.495 110.147 1.00 87.12 143 VAL A N 1
ATOM 1108 C CA . VAL A 1 143 ? -12.371 9.341 109.953 1.00 87.12 143 VAL A CA 1
ATOM 1109 C C . VAL A 1 143 ? -11.846 9.341 108.526 1.00 87.12 143 VAL A C 1
ATOM 1111 O O . VAL A 1 143 ? -12.599 9.209 107.565 1.00 87.12 143 VAL A O 1
ATOM 1114 N N . GLU A 1 144 ? -10.531 9.497 108.386 1.00 90.31 144 GLU A N 1
ATOM 1115 C CA . GLU A 1 144 ? -9.874 9.495 107.079 1.00 90.31 144 GLU A CA 1
ATOM 1116 C C . GLU A 1 144 ? -9.478 8.079 106.633 1.00 90.31 144 GLU A C 1
ATOM 1118 O O . GLU A 1 144 ? -8.437 7.574 107.068 1.00 90.31 144 GLU A O 1
ATOM 1123 N N . ILE A 1 145 ? -10.271 7.456 105.758 1.00 91.12 145 ILE A N 1
ATOM 1124 C CA . ILE A 1 145 ? -9.961 6.160 105.130 1.00 91.12 145 ILE A CA 1
ATOM 1125 C C . ILE A 1 145 ? -9.101 6.399 103.875 1.00 91.12 145 ILE A C 1
ATOM 1127 O O . ILE A 1 145 ? -9.321 7.338 103.111 1.00 91.12 145 ILE A O 1
ATOM 1131 N N . SER A 1 146 ? -8.081 5.570 103.658 1.00 90.75 146 SER A N 1
ATOM 1132 C CA . SER A 1 146 ? -7.158 5.696 102.520 1.00 90.75 146 SER A CA 1
ATOM 1133 C C . SER A 1 146 ? -7.751 5.129 101.222 1.00 90.75 146 SER A C 1
ATOM 1135 O O . SER A 1 146 ? -8.437 4.114 101.260 1.00 90.75 146 SER A O 1
ATOM 1137 N N . THR A 1 147 ? -7.443 5.722 100.062 1.00 91.12 147 THR A N 1
ATOM 1138 C CA . THR A 1 147 ? -7.783 5.170 98.728 1.00 91.12 147 THR A CA 1
ATOM 1139 C C . THR A 1 147 ? -6.651 4.352 98.090 1.00 91.12 147 THR A C 1
ATOM 1141 O O . THR A 1 147 ? -6.841 3.758 97.029 1.00 91.12 147 THR A O 1
ATOM 1144 N N . ARG A 1 148 ? -5.461 4.275 98.704 1.00 91.81 148 ARG A N 1
ATOM 1145 C CA . ARG A 1 148 ? -4.308 3.574 98.107 1.00 91.81 148 ARG A CA 1
ATOM 1146 C C . ARG A 1 148 ? -4.615 2.078 97.959 1.00 91.81 148 ARG A C 1
ATOM 1148 O O . ARG A 1 148 ? -4.939 1.413 98.938 1.00 91.81 148 ARG A O 1
ATOM 1155 N N . GLY A 1 149 ? -4.465 1.537 96.752 1.00 92.12 149 GLY A N 1
ATOM 1156 C CA . GLY A 1 149 ? -4.819 0.158 96.397 1.00 92.12 149 GLY A CA 1
ATOM 1157 C C . GLY A 1 149 ? -6.248 -0.022 95.865 1.00 92.12 149 GLY A C 1
ATOM 1158 O O . GLY A 1 149 ? -6.539 -1.053 95.250 1.00 92.12 149 GLY A O 1
ATOM 1159 N N . PHE A 1 150 ? -7.125 0.984 95.998 1.00 94.69 150 PHE A N 1
ATOM 1160 C CA . PHE A 1 150 ? -8.513 0.926 95.526 1.00 94.69 150 PHE A CA 1
ATOM 1161 C C . PHE A 1 150 ? -8.611 0.573 94.037 1.00 94.69 150 PHE A C 1
ATOM 1163 O O . PHE A 1 150 ? -9.330 -0.350 93.662 1.00 94.69 150 PHE A O 1
ATOM 1170 N N . GLY A 1 151 ? -7.846 1.254 93.174 1.00 93.56 151 GLY A N 1
ATOM 1171 C CA . GLY A 1 151 ? -7.887 1.029 91.723 1.00 93.56 151 GLY A CA 1
ATOM 1172 C C . GLY A 1 151 ? -7.504 -0.399 91.306 1.00 93.56 151 GLY A C 1
ATOM 1173 O O . GLY A 1 151 ? -8.057 -0.938 90.341 1.00 93.56 151 GLY A O 1
ATOM 1174 N N . ALA A 1 152 ? -6.615 -1.047 92.065 1.00 93.19 152 ALA A N 1
ATOM 1175 C CA . ALA A 1 152 ? -6.233 -2.439 91.851 1.00 93.19 152 ALA A CA 1
ATOM 1176 C C . ALA A 1 152 ? -7.346 -3.414 92.278 1.00 93.19 152 ALA A C 1
ATOM 1178 O O . ALA A 1 152 ? -7.604 -4.390 91.570 1.00 93.19 152 ALA A O 1
ATOM 1179 N N . MET A 1 153 ? -8.038 -3.140 93.392 1.00 95.31 153 MET A N 1
ATOM 1180 C CA . MET A 1 153 ? -9.194 -3.940 93.829 1.00 95.31 153 MET A CA 1
ATOM 1181 C C . MET A 1 153 ? -10.411 -3.730 92.920 1.00 95.31 153 MET A C 1
ATOM 1183 O O . MET A 1 153 ? -11.108 -4.694 92.612 1.00 95.31 153 MET A O 1
ATOM 1187 N N . LEU A 1 154 ? -10.630 -2.511 92.416 1.00 94.62 154 LEU A N 1
ATOM 1188 C CA . LEU A 1 154 ? -11.692 -2.190 91.458 1.00 94.62 154 LEU A CA 1
ATOM 1189 C C . LEU A 1 154 ? -11.544 -2.980 90.159 1.00 94.62 154 LEU A C 1
ATOM 1191 O O . LEU A 1 154 ? -12.513 -3.580 89.700 1.00 94.62 154 LEU A O 1
ATOM 1195 N N . THR A 1 155 ? -10.333 -3.024 89.604 1.00 94.12 155 THR A N 1
ATOM 1196 C CA . THR A 1 155 ? -10.047 -3.773 88.371 1.00 94.12 155 THR A CA 1
ATOM 1197 C C . THR A 1 155 ? -10.276 -5.279 88.573 1.00 94.12 155 THR A C 1
ATOM 1199 O O . THR A 1 155 ? -10.931 -5.929 87.762 1.00 94.12 155 THR A O 1
ATOM 1202 N N . GLU A 1 156 ? -9.809 -5.838 89.696 1.00 95.12 156 GLU A N 1
ATOM 1203 C CA . GLU A 1 156 ? -10.019 -7.252 90.044 1.00 95.12 156 GLU A CA 1
ATOM 1204 C C . GLU A 1 156 ? -11.516 -7.591 90.216 1.00 95.12 156 GLU A C 1
ATOM 1206 O O . GLU A 1 156 ? -11.997 -8.603 89.702 1.00 95.12 156 GLU A O 1
ATOM 1211 N N . MET A 1 157 ? -12.270 -6.717 90.888 1.00 94.06 157 MET A N 1
ATOM 1212 C CA . MET A 1 157 ? -13.706 -6.867 91.132 1.00 94.06 157 MET A CA 1
ATOM 1213 C C . MET A 1 157 ? -14.536 -6.748 89.844 1.00 94.06 157 MET A C 1
ATOM 1215 O O . MET A 1 157 ? -15.470 -7.522 89.639 1.00 94.06 157 MET A O 1
ATOM 1219 N N . GLN A 1 158 ? -14.177 -5.831 88.939 1.00 92.81 158 GLN A N 1
ATOM 1220 C CA . GLN A 1 158 ? -14.793 -5.722 87.611 1.00 92.81 158 GLN A CA 1
ATOM 1221 C C . GLN A 1 158 ? -14.596 -7.015 86.813 1.00 92.81 158 GLN A C 1
ATOM 1223 O O . GLN A 1 158 ? -15.575 -7.602 86.347 1.00 92.81 158 GLN A O 1
ATOM 1228 N N . ASN A 1 159 ? -13.361 -7.518 86.739 1.00 92.75 159 ASN A N 1
ATOM 1229 C CA . ASN A 1 159 ? -13.029 -8.754 86.024 1.00 92.75 159 ASN A CA 1
ATOM 1230 C C . ASN A 1 159 ? -13.814 -9.966 86.550 1.00 92.75 159 ASN A C 1
ATOM 1232 O O . ASN A 1 159 ? -14.429 -10.696 85.773 1.00 92.75 159 ASN A O 1
ATOM 1236 N N . ARG A 1 160 ? -13.840 -10.170 87.871 1.00 90.81 160 ARG A N 1
ATOM 1237 C CA . ARG A 1 160 ? -14.445 -11.358 88.501 1.00 90.81 160 ARG A CA 1
ATOM 1238 C C . ARG A 1 160 ? -15.966 -11.357 88.533 1.00 90.81 160 ARG A C 1
ATOM 1240 O O . ARG A 1 160 ? -16.579 -12.425 88.455 1.00 90.81 160 ARG A O 1
ATOM 1247 N N . CYS A 1 161 ? -16.564 -10.184 88.706 1.00 89.25 161 CYS A N 1
ATOM 1248 C CA . CYS A 1 161 ? -17.944 -10.048 89.181 1.00 89.25 161 CYS A CA 1
ATOM 1249 C C . CYS A 1 161 ? -18.848 -9.335 88.170 1.00 89.25 161 CYS A C 1
ATOM 1251 O O . CYS A 1 161 ? -20.071 -9.407 88.284 1.00 89.25 161 CYS A O 1
ATOM 1253 N N . ASN A 1 162 ? -18.245 -8.685 87.171 1.00 88.94 162 ASN A N 1
ATOM 1254 C CA . ASN A 1 162 ? -18.920 -7.936 86.116 1.00 88.94 162 ASN A CA 1
ATOM 1255 C C . ASN A 1 162 ? -18.300 -8.199 84.722 1.00 88.94 162 ASN A C 1
ATOM 1257 O O . ASN A 1 162 ? -18.475 -7.407 83.801 1.00 88.94 162 ASN A O 1
ATOM 1261 N N . ASN A 1 163 ? -17.555 -9.304 84.571 1.00 87.88 163 ASN A N 1
ATOM 1262 C CA . ASN A 1 163 ? -16.903 -9.753 83.331 1.00 87.88 163 ASN A CA 1
ATOM 1263 C C . ASN A 1 163 ? -15.998 -8.693 82.663 1.00 87.88 163 ASN A C 1
ATOM 1265 O O . ASN A 1 163 ? -15.916 -8.619 81.440 1.00 87.88 163 ASN A O 1
ATOM 1269 N N . GLY A 1 164 ? -15.341 -7.851 83.466 1.00 86.25 164 GLY A N 1
ATOM 1270 C CA . GLY A 1 164 ? -14.458 -6.770 83.007 1.00 86.25 164 GLY A CA 1
ATOM 1271 C C . GLY A 1 164 ? -15.172 -5.458 82.661 1.00 86.25 164 GLY A C 1
ATOM 1272 O O . GLY A 1 164 ? -14.508 -4.444 82.460 1.00 86.25 164 GLY A O 1
ATOM 1273 N N . ALA A 1 165 ? -16.508 -5.428 82.641 1.00 85.94 165 ALA A N 1
ATOM 1274 C CA . ALA A 1 165 ? -17.256 -4.186 82.471 1.00 85.94 165 ALA A CA 1
ATOM 1275 C C . ALA A 1 165 ? -17.197 -3.319 83.742 1.00 85.94 165 ALA A C 1
ATOM 1277 O O . ALA A 1 165 ? -17.159 -3.832 84.867 1.00 85.94 165 ALA A O 1
ATOM 1278 N N . GLY A 1 166 ? -17.256 -1.993 83.575 1.00 86.75 166 GLY A N 1
ATOM 1279 C CA . GLY A 1 166 ? -17.343 -1.048 84.692 1.00 86.75 166 GLY A CA 1
ATOM 1280 C C . GLY A 1 166 ? -18.516 -1.386 85.616 1.00 86.75 166 GLY A C 1
ATOM 1281 O O . GLY A 1 166 ? -19.609 -1.672 85.135 1.00 86.75 166 GLY A O 1
ATOM 1282 N N . LEU A 1 167 ? -18.283 -1.399 86.936 1.00 86.69 167 LEU A N 1
ATOM 1283 C CA . LEU A 1 167 ? -19.269 -1.888 87.921 1.00 86.69 167 LEU A CA 1
ATOM 1284 C C . LEU A 1 167 ? -20.625 -1.172 87.818 1.00 86.69 167 LEU A C 1
ATOM 1286 O O . LEU A 1 167 ? -21.663 -1.781 88.057 1.00 86.69 167 LEU A O 1
ATOM 1290 N N . VAL A 1 168 ? -20.572 0.117 87.492 1.00 86.88 168 VAL A N 1
ATOM 1291 C CA . VAL A 1 168 ? -21.672 1.078 87.449 1.00 86.88 168 VAL A CA 1
ATOM 1292 C C . VAL A 1 168 ? -22.000 1.407 85.992 1.00 86.88 168 VAL A C 1
ATOM 1294 O O . VAL A 1 168 ? -21.083 1.567 85.186 1.00 86.88 168 VAL A O 1
ATOM 1297 N N . ASN A 1 169 ? -23.285 1.564 85.661 1.00 85.88 169 ASN A N 1
ATOM 1298 C CA . ASN A 1 169 ? -23.720 2.029 84.342 1.00 85.88 169 ASN A CA 1
ATOM 1299 C C . ASN A 1 169 ? -23.861 3.570 84.361 1.00 85.88 169 ASN A C 1
ATOM 1301 O O . ASN A 1 169 ? -24.831 4.070 84.933 1.00 85.88 169 ASN A O 1
ATOM 1305 N N . PRO A 1 170 ? -22.932 4.336 83.753 1.00 84.12 170 PRO A N 1
ATOM 1306 C CA . PRO A 1 170 ? -22.934 5.796 83.853 1.00 84.12 170 PRO A CA 1
ATOM 1307 C C . PRO A 1 170 ? -24.096 6.446 83.090 1.00 84.12 170 PRO A C 1
ATOM 1309 O O . PRO A 1 170 ? -24.552 7.510 83.491 1.00 84.12 170 PRO A O 1
ATOM 1312 N N . GLU A 1 171 ? -24.607 5.816 82.027 1.00 83.19 171 GLU A N 1
ATOM 1313 C CA . GLU A 1 171 ? -25.781 6.308 81.296 1.00 83.19 171 GLU A CA 1
ATOM 1314 C C . GLU A 1 171 ? -27.060 6.108 82.119 1.00 83.19 171 GLU A C 1
ATOM 1316 O O . GLU A 1 171 ? -27.913 6.996 82.164 1.00 83.19 171 GLU A O 1
ATOM 1321 N N . MET A 1 172 ? -27.180 4.977 82.824 1.00 87.62 172 MET A N 1
ATOM 1322 C CA . MET A 1 172 ? -28.270 4.765 83.778 1.00 87.62 172 MET A CA 1
ATOM 1323 C C . MET A 1 172 ? -28.215 5.816 84.891 1.00 87.62 172 MET A C 1
ATOM 1325 O O . MET A 1 172 ? -29.228 6.462 85.141 1.00 87.62 172 MET A O 1
ATOM 1329 N N . GLU A 1 173 ? -27.052 6.042 85.513 1.00 85.69 173 GLU A N 1
ATOM 1330 C CA . GLU A 1 173 ? -26.926 7.040 86.582 1.00 85.69 173 GLU A CA 1
ATOM 1331 C C . GLU A 1 173 ? -27.212 8.458 86.100 1.00 85.69 173 GLU A C 1
ATOM 1333 O O . GLU A 1 173 ? -27.988 9.165 86.739 1.00 85.69 173 GLU A O 1
ATOM 1338 N N . ALA A 1 174 ? -26.632 8.867 84.968 1.00 84.56 174 ALA A N 1
ATOM 1339 C CA . ALA A 1 174 ? -26.845 10.195 84.410 1.00 84.56 174 ALA A CA 1
ATOM 1340 C C . ALA A 1 174 ? -28.332 10.453 84.131 1.00 84.56 174 ALA A C 1
ATOM 1342 O O . ALA A 1 174 ? -28.829 11.524 84.460 1.00 84.56 174 ALA A O 1
ATOM 1343 N N . ASN A 1 175 ? -29.062 9.469 83.593 1.00 85.38 175 ASN A N 1
ATOM 1344 C CA . ASN A 1 175 ? -30.488 9.615 83.304 1.00 85.38 175 ASN A CA 1
ATOM 1345 C C . ASN A 1 175 ? -31.381 9.480 84.550 1.00 85.38 175 ASN A C 1
ATOM 1347 O O . ASN A 1 175 ? -32.334 10.242 84.694 1.00 85.38 175 ASN A O 1
ATOM 1351 N N . PHE A 1 176 ? -31.101 8.532 85.450 1.00 88.81 176 PHE A N 1
ATOM 1352 C CA . PHE A 1 176 ? -31.944 8.226 86.614 1.00 88.81 176 PHE A CA 1
ATOM 1353 C C . PHE A 1 176 ? -31.709 9.185 87.792 1.00 88.81 176 PHE A C 1
ATOM 1355 O O . PHE A 1 176 ? -32.659 9.595 88.458 1.00 88.81 176 PHE A O 1
ATOM 1362 N N . LEU A 1 177 ? -30.461 9.595 88.027 1.00 87.38 177 LEU A N 1
ATOM 1363 C CA . LEU A 1 177 ? -30.063 10.423 89.170 1.00 87.38 177 LEU A CA 1
ATOM 1364 C C . LEU A 1 177 ? -29.882 11.912 88.811 1.00 87.38 177 LEU A C 1
ATOM 1366 O O . LEU A 1 177 ? -29.552 12.698 89.695 1.00 87.38 177 LEU A O 1
ATOM 1370 N N . ALA A 1 178 ? -30.143 12.330 87.562 1.00 86.06 178 ALA A N 1
ATOM 1371 C CA . ALA A 1 178 ? -30.028 13.723 87.095 1.00 86.06 178 ALA A CA 1
ATOM 1372 C C . ALA A 1 178 ? -30.593 14.763 88.082 1.00 86.06 178 ALA A C 1
ATOM 1374 O O . ALA A 1 178 ? -29.911 15.719 88.456 1.00 86.06 178 ALA A O 1
ATOM 1375 N N . ALA A 1 179 ? -31.843 14.549 88.503 1.00 84.06 179 ALA A N 1
ATOM 1376 C CA . ALA A 1 179 ? -32.612 15.459 89.349 1.00 84.06 179 ALA A CA 1
ATOM 1377 C C . ALA A 1 179 ? -32.430 15.220 90.862 1.00 84.06 179 ALA A C 1
ATOM 1379 O O . ALA A 1 179 ? -33.077 15.888 91.667 1.00 84.06 179 ALA A O 1
ATOM 1380 N N . VAL A 1 180 ? -31.562 14.283 91.263 1.00 84.75 180 VAL A N 1
ATOM 1381 C CA . VAL A 1 180 ? -31.142 14.146 92.665 1.00 84.75 180 VAL A CA 1
ATOM 1382 C C . VAL A 1 180 ? -30.271 15.362 93.012 1.00 84.75 180 VAL A C 1
ATOM 1384 O O . VAL A 1 180 ? -29.397 15.712 92.213 1.00 84.75 180 VAL A O 1
ATOM 1387 N N . PRO A 1 181 ? -30.480 16.041 94.154 1.00 82.81 181 PRO A N 1
ATOM 1388 C CA . PRO A 1 181 ? -29.593 17.117 94.592 1.00 82.81 181 PRO A CA 1
ATOM 1389 C C . PRO A 1 181 ? -28.152 16.628 94.785 1.00 82.81 181 PRO A C 1
ATOM 1391 O O . PRO A 1 181 ? -27.935 15.495 95.210 1.00 82.81 181 PRO A O 1
ATOM 1394 N N . ASP A 1 182 ? -27.163 17.482 94.515 1.00 80.81 182 ASP A N 1
ATOM 1395 C CA . ASP A 1 182 ? -25.743 17.112 94.662 1.00 80.81 182 ASP A CA 1
ATOM 1396 C C . ASP A 1 182 ? -25.344 16.875 96.134 1.00 80.81 182 ASP A C 1
ATOM 1398 O O . ASP A 1 182 ? -24.389 16.154 96.411 1.00 80.81 182 ASP A O 1
ATOM 1402 N N . PHE A 1 183 ? -26.125 17.420 97.076 1.00 82.81 183 PHE A N 1
ATOM 1403 C CA . PHE A 1 183 ? -26.096 17.071 98.494 1.00 82.81 183 PHE A CA 1
ATOM 1404 C C . PHE A 1 183 ? -27.467 16.560 98.950 1.00 82.81 183 PHE A C 1
ATOM 1406 O O . PHE A 1 183 ? -28.464 17.281 98.883 1.00 82.81 183 PHE A O 1
ATOM 1413 N N . VAL A 1 184 ? -27.503 15.339 99.483 1.00 85.81 184 VAL A N 1
ATOM 1414 C CA . VAL A 1 184 ? -28.659 14.787 100.200 1.00 85.81 184 VAL A CA 1
ATOM 1415 C C . VAL A 1 184 ? -28.365 14.858 101.698 1.00 85.81 184 VAL A C 1
ATOM 1417 O O . VAL A 1 184 ? -27.305 14.414 102.138 1.00 85.81 184 VAL A O 1
ATOM 1420 N N . ASN A 1 185 ? -29.294 15.378 102.502 1.00 86.81 185 ASN A N 1
ATOM 1421 C CA . ASN A 1 185 ? -29.147 15.376 103.957 1.00 86.81 185 ASN A CA 1
ATOM 1422 C C . ASN A 1 185 ? -29.456 13.968 104.504 1.00 86.81 185 ASN A C 1
ATOM 1424 O O . ASN A 1 185 ? -30.600 13.533 104.387 1.00 86.81 185 ASN A O 1
ATOM 1428 N N . PRO A 1 186 ? -28.510 13.241 105.131 1.00 84.69 186 PRO A N 1
ATOM 1429 C CA . PRO A 1 186 ? -28.807 11.904 105.644 1.00 84.69 186 PRO A CA 1
ATOM 1430 C C . PRO A 1 186 ? -29.782 11.931 106.834 1.00 84.69 186 PRO A C 1
ATOM 1432 O O . PRO A 1 186 ? -30.392 10.914 107.139 1.00 84.69 186 PRO A O 1
ATOM 1435 N N . LEU A 1 187 ? -29.965 13.083 107.495 1.00 84.06 187 LEU A N 1
ATOM 1436 C CA . LEU A 1 187 ? -30.872 13.227 108.640 1.00 84.06 187 LEU A CA 1
ATOM 1437 C C . LEU A 1 187 ? -32.363 13.172 108.265 1.00 84.06 187 LEU A C 1
ATOM 1439 O O . LEU A 1 187 ? -33.188 12.960 109.148 1.00 84.06 187 LEU A O 1
ATOM 1443 N N . THR A 1 188 ? -32.728 13.373 106.992 1.00 87.06 188 THR A N 1
ATOM 1444 C CA . THR A 1 188 ? -34.130 13.330 106.521 1.00 87.06 188 THR A CA 1
ATOM 1445 C C . THR A 1 188 ? -34.552 11.950 106.000 1.00 87.06 188 THR A C 1
ATOM 1447 O O . THR A 1 188 ? -35.643 11.802 105.439 1.00 87.06 188 THR A O 1
ATOM 1450 N N . ILE A 1 189 ? -33.686 10.943 106.162 1.00 89.12 189 ILE A N 1
ATOM 1451 C CA . ILE A 1 189 ? -33.837 9.604 105.592 1.00 89.12 189 ILE A CA 1
ATOM 1452 C C . ILE A 1 189 ? -33.699 8.569 106.711 1.00 89.12 189 ILE A C 1
ATOM 1454 O O . ILE A 1 189 ? -32.602 8.143 107.064 1.00 89.12 189 ILE A O 1
ATOM 1458 N N . ASP A 1 190 ? -34.839 8.165 107.268 1.00 87.38 190 ASP A N 1
ATOM 1459 C CA . ASP A 1 190 ? -34.914 7.057 108.217 1.00 87.38 190 ASP A CA 1
ATOM 1460 C C . ASP A 1 190 ? -34.711 5.685 107.542 1.00 87.38 190 ASP A C 1
ATOM 1462 O O . ASP A 1 190 ? -34.699 5.554 106.316 1.00 87.38 190 ASP A O 1
ATOM 1466 N N . PHE A 1 191 ? -34.604 4.643 108.370 1.00 85.81 191 PHE A N 1
ATOM 1467 C CA . PHE A 1 191 ? -34.453 3.243 107.966 1.00 85.81 191 PHE A CA 1
ATOM 1468 C C . PHE A 1 191 ? -35.464 2.771 106.900 1.00 85.81 191 PHE A C 1
ATOM 1470 O O . PHE A 1 191 ? -35.092 2.047 105.969 1.00 85.81 191 PHE A O 1
ATOM 1477 N N . ASN A 1 192 ? -36.733 3.178 106.999 1.00 87.94 192 ASN A N 1
ATOM 1478 C CA . ASN A 1 192 ? -37.771 2.774 106.052 1.00 87.94 192 ASN A CA 1
ATOM 1479 C C . ASN A 1 192 ? -37.593 3.509 104.721 1.00 87.94 192 ASN A C 1
ATOM 1481 O O . ASN A 1 192 ? -37.578 2.858 103.673 1.00 87.94 192 ASN A O 1
ATOM 1485 N N . LYS A 1 193 ? -37.378 4.836 104.755 1.00 90.19 193 LYS A N 1
ATOM 1486 C CA . LYS A 1 193 ? -37.048 5.629 103.556 1.00 90.19 193 LYS A CA 1
ATOM 1487 C C . LYS A 1 193 ? -35.809 5.075 102.844 1.00 90.19 193 LYS A C 1
ATOM 1489 O O . LYS A 1 193 ? -35.857 4.838 101.639 1.00 90.19 193 LYS A O 1
ATOM 1494 N N . ALA A 1 194 ? -34.721 4.813 103.572 1.00 86.75 194 ALA A N 1
ATOM 1495 C CA . ALA A 1 194 ? -33.480 4.277 103.010 1.00 86.75 194 ALA A CA 1
ATOM 1496 C C . ALA A 1 194 ? -33.692 2.900 102.354 1.00 86.75 194 ALA A C 1
ATOM 1498 O O . ALA A 1 194 ? -33.226 2.659 101.239 1.00 86.75 194 ALA A O 1
ATOM 1499 N N . THR A 1 195 ? -34.461 2.018 103.002 1.00 86.00 195 THR A N 1
ATOM 1500 C CA . THR A 1 195 ? -34.817 0.693 102.466 1.00 86.00 195 THR A CA 1
ATOM 1501 C C . THR A 1 195 ? -35.664 0.789 101.191 1.00 86.00 195 THR A C 1
ATOM 1503 O O . THR A 1 195 ? -35.403 0.069 100.223 1.00 86.00 195 THR A O 1
ATOM 1506 N N . GLN A 1 196 ? -36.643 1.699 101.151 1.00 89.81 196 GLN A N 1
ATOM 1507 C CA . GLN A 1 196 ? -37.484 1.941 99.972 1.00 89.81 196 GLN A CA 1
ATOM 1508 C C . GLN A 1 196 ? -36.673 2.512 98.802 1.00 89.81 196 GLN A C 1
ATOM 1510 O O . GLN A 1 196 ? -36.668 1.922 97.721 1.00 89.81 196 GLN A O 1
ATOM 1515 N N . LEU A 1 197 ? -35.921 3.597 99.029 1.00 90.69 197 LEU A N 1
ATOM 1516 C CA . LEU A 1 197 ? -35.030 4.221 98.041 1.00 90.69 197 LEU A CA 1
ATOM 1517 C C . LEU A 1 197 ? -34.092 3.190 97.400 1.00 90.69 197 LEU A C 1
ATOM 1519 O O . LEU A 1 197 ? -33.972 3.122 96.175 1.00 90.69 197 LEU A O 1
ATOM 1523 N N . ARG A 1 198 ? -33.479 2.335 98.224 1.00 88.50 198 ARG A N 1
ATOM 1524 C CA . ARG A 1 198 ? -32.590 1.258 97.782 1.00 88.50 198 ARG A CA 1
ATOM 1525 C C . ARG A 1 198 ? -33.305 0.223 96.908 1.00 88.50 198 ARG A C 1
ATOM 1527 O O . ARG A 1 198 ? -32.765 -0.184 95.879 1.00 88.50 198 ARG A O 1
ATOM 1534 N N . GLY A 1 199 ? -34.528 -0.168 97.270 1.00 88.38 199 GLY A N 1
ATOM 1535 C CA . GLY A 1 199 ? -35.368 -1.064 96.466 1.00 88.38 199 GLY A CA 1
ATOM 1536 C C . GLY A 1 199 ? -35.767 -0.471 95.108 1.00 88.38 199 GLY A C 1
ATOM 1537 O O . GLY A 1 199 ? -35.730 -1.167 94.092 1.00 88.38 199 GLY A O 1
ATOM 1538 N N . ILE A 1 200 ? -36.084 0.824 95.067 1.00 90.56 200 ILE A N 1
ATOM 1539 C CA . ILE A 1 200 ? -36.451 1.549 93.841 1.00 90.56 200 ILE A CA 1
ATOM 1540 C C . ILE A 1 200 ? -35.238 1.686 92.911 1.00 90.56 200 ILE A C 1
ATOM 1542 O O . ILE A 1 200 ? -35.334 1.369 91.724 1.00 90.56 200 ILE A O 1
ATOM 1546 N N . HIS A 1 201 ? -34.080 2.068 93.458 1.00 88.56 201 HIS A N 1
ATOM 1547 C CA . HIS A 1 201 ? -32.803 2.139 92.744 1.00 88.56 201 HIS A CA 1
ATOM 1548 C C . HIS A 1 201 ? -32.413 0.780 92.134 1.00 88.56 201 HIS A C 1
ATOM 1550 O O . HIS A 1 201 ? -32.096 0.695 90.948 1.00 88.56 201 HIS A O 1
ATOM 1556 N N . ALA A 1 202 ? -32.531 -0.303 92.912 1.00 86.50 202 ALA A N 1
ATOM 1557 C CA . ALA A 1 202 ? -32.330 -1.676 92.448 1.00 86.50 202 ALA A CA 1
ATOM 1558 C C . ALA A 1 202 ? -33.292 -2.082 91.312 1.00 86.50 202 ALA A C 1
ATOM 1560 O O . ALA A 1 202 ? -32.889 -2.768 90.371 1.00 86.50 202 ALA A O 1
ATOM 1561 N N . GLY A 1 203 ? -34.556 -1.652 91.376 1.00 88.62 203 GLY A N 1
ATOM 1562 C CA . GLY A 1 203 ? -35.538 -1.876 90.313 1.00 88.62 203 GLY A CA 1
ATOM 1563 C C . GLY A 1 203 ? -35.196 -1.121 89.026 1.00 88.62 203 GLY A C 1
ATOM 1564 O O . GLY A 1 203 ? -35.228 -1.702 87.944 1.00 88.62 203 GLY A O 1
ATOM 1565 N N . ALA A 1 204 ? -34.808 0.151 89.143 1.00 89.69 204 ALA A N 1
ATOM 1566 C CA . ALA A 1 204 ? -34.430 1.005 88.018 1.00 89.69 204 ALA A CA 1
ATOM 1567 C C . ALA A 1 204 ? -33.221 0.448 87.256 1.00 89.69 204 ALA A C 1
ATOM 1569 O O . ALA A 1 204 ? -33.219 0.386 86.027 1.00 89.69 204 ALA A O 1
ATOM 1570 N N . TYR A 1 205 ? -32.226 -0.039 87.995 1.00 86.06 205 TYR A N 1
ATOM 1571 C CA . TYR A 1 205 ? -31.038 -0.687 87.448 1.00 86.06 205 TYR A CA 1
ATOM 1572 C C . TYR A 1 205 ? -31.363 -1.988 86.686 1.00 86.06 205 TYR A C 1
ATOM 1574 O O . TYR A 1 205 ? -30.750 -2.282 85.656 1.00 86.06 205 TYR A O 1
ATOM 1582 N N . ALA A 1 206 ? -32.359 -2.753 87.146 1.00 86.31 206 ALA A N 1
ATOM 1583 C CA . ALA A 1 206 ? -32.851 -3.941 86.448 1.00 86.31 206 ALA A CA 1
ATOM 1584 C C . ALA A 1 206 ? -33.643 -3.603 85.173 1.00 86.31 206 ALA A C 1
ATOM 1586 O O . ALA A 1 206 ? -33.432 -4.250 84.144 1.00 86.31 206 ALA A O 1
ATOM 1587 N N . ASP A 1 207 ? -34.507 -2.584 85.215 1.00 89.56 207 ASP A N 1
ATOM 1588 C CA . ASP A 1 207 ? -35.254 -2.117 84.041 1.00 89.56 207 ASP A CA 1
ATOM 1589 C C . ASP A 1 207 ? -34.299 -1.549 82.963 1.00 89.56 207 ASP A C 1
ATOM 1591 O O . ASP A 1 207 ? -34.425 -1.896 81.787 1.00 89.56 207 ASP A O 1
ATOM 1595 N N . ALA A 1 208 ? -33.273 -0.780 83.356 1.00 88.25 208 ALA A N 1
ATOM 1596 C CA . ALA A 1 208 ? -32.258 -0.228 82.451 1.00 88.25 208 ALA A CA 1
ATOM 1597 C C . ALA A 1 208 ? -31.435 -1.312 81.728 1.00 88.25 208 ALA A C 1
ATOM 1599 O O . ALA A 1 208 ? -31.352 -1.310 80.498 1.00 88.25 208 ALA A O 1
ATOM 1600 N N . ASN A 1 209 ? -30.887 -2.297 82.451 1.00 85.44 209 ASN A N 1
ATOM 1601 C CA . ASN A 1 209 ? -30.169 -3.408 81.811 1.00 85.44 209 ASN A CA 1
ATOM 1602 C C . ASN A 1 209 ? -31.093 -4.245 80.906 1.00 85.44 209 ASN A C 1
ATOM 1604 O O . ASN A 1 209 ? -30.661 -4.749 79.867 1.00 85.44 209 ASN A O 1
ATOM 1608 N N . GLN A 1 210 ? -32.377 -4.371 81.258 1.00 88.94 210 GLN A N 1
ATOM 1609 C CA . GLN A 1 210 ? -33.340 -5.085 80.427 1.00 88.94 210 GLN A CA 1
ATOM 1610 C C . GLN A 1 210 ? -33.631 -4.354 79.102 1.00 88.94 210 GLN A C 1
ATOM 1612 O O . GLN A 1 210 ? -33.877 -5.046 78.109 1.00 88.94 210 GLN A O 1
ATOM 1617 N N . ILE A 1 211 ? -33.553 -3.015 79.046 1.00 89.12 211 ILE A N 1
ATOM 1618 C CA . ILE A 1 211 ? -33.638 -2.233 77.795 1.00 89.12 211 ILE A CA 1
ATOM 1619 C C . ILE A 1 211 ? -32.484 -2.604 76.861 1.00 89.12 211 ILE A C 1
ATOM 1621 O O . ILE A 1 211 ? -32.748 -3.023 75.736 1.00 89.12 211 ILE A O 1
ATOM 1625 N N . VAL A 1 212 ? -31.236 -2.543 77.341 1.00 88.06 212 VAL A N 1
ATOM 1626 C CA . VAL A 1 212 ? -30.032 -2.839 76.536 1.00 88.06 212 VAL A CA 1
ATOM 1627 C C . VAL A 1 212 ? -30.087 -4.252 75.944 1.00 88.06 212 VAL A C 1
ATOM 1629 O O . VAL A 1 212 ? -29.838 -4.444 74.755 1.00 88.06 212 VAL A O 1
ATOM 1632 N N . MET A 1 213 ? -30.510 -5.245 76.736 1.00 86.81 213 MET A N 1
ATOM 1633 C CA . MET A 1 213 ? -30.742 -6.603 76.224 1.00 86.81 213 MET A CA 1
ATOM 1634 C C . MET A 1 213 ? -31.821 -6.639 75.131 1.00 86.81 213 MET A C 1
ATOM 1636 O O . MET A 1 213 ? -31.635 -7.289 74.109 1.00 86.81 213 MET A O 1
ATOM 1640 N N . THR A 1 214 ? -32.931 -5.914 75.309 1.00 90.75 214 THR A N 1
ATOM 1641 C CA . THR A 1 214 ? -34.037 -5.888 74.332 1.00 90.75 214 THR A CA 1
ATOM 1642 C C . THR A 1 214 ? -33.634 -5.173 73.032 1.00 90.75 214 THR A C 1
ATOM 1644 O O . THR A 1 214 ? -34.050 -5.585 71.953 1.00 90.75 214 THR A O 1
ATOM 1647 N N . GLN A 1 215 ? -32.771 -4.154 73.105 1.00 91.19 215 GLN A N 1
ATOM 1648 C CA . GLN A 1 215 ? -32.177 -3.498 71.934 1.00 91.19 215 GLN A CA 1
ATOM 1649 C C . GLN A 1 215 ? -31.230 -4.437 71.170 1.00 91.19 215 GLN A C 1
ATOM 1651 O O . GLN A 1 215 ? -31.253 -4.458 69.941 1.00 91.19 215 GLN A O 1
ATOM 1656 N N . ALA A 1 216 ? -30.444 -5.261 71.872 1.00 89.62 216 ALA A N 1
ATOM 1657 C CA . ALA A 1 216 ? -29.608 -6.286 71.243 1.00 89.62 216 ALA A CA 1
ATOM 1658 C C . ALA A 1 216 ? -30.443 -7.421 70.612 1.00 89.62 216 ALA A C 1
ATOM 1660 O O . ALA A 1 216 ? -30.115 -7.896 69.525 1.00 89.62 216 ALA A O 1
ATOM 1661 N N . GLU A 1 217 ? -31.543 -7.836 71.250 1.00 91.31 217 GLU A N 1
ATOM 1662 C CA . GLU A 1 217 ? -32.520 -8.765 70.661 1.00 91.31 217 GLU A CA 1
ATOM 1663 C C . GLU A 1 217 ? -33.113 -8.181 69.356 1.00 91.31 217 GLU A C 1
ATOM 1665 O O . GLU A 1 217 ? -33.080 -8.845 68.318 1.00 91.31 217 GLU A O 1
ATOM 1670 N N . LEU A 1 218 ? -33.546 -6.912 69.368 1.00 92.56 218 LEU A N 1
ATOM 1671 C CA . LEU A 1 218 ? -34.063 -6.195 68.193 1.00 92.56 218 LEU A CA 1
ATOM 1672 C C . LEU A 1 218 ? -33.025 -6.052 67.068 1.00 92.56 218 LEU A C 1
ATOM 1674 O O . LEU A 1 218 ? -33.346 -6.277 65.903 1.00 92.56 218 LEU A O 1
ATOM 1678 N N . ALA A 1 219 ? -31.775 -5.708 67.387 1.00 92.00 219 ALA A N 1
ATOM 1679 C CA . ALA A 1 219 ? -30.713 -5.579 66.389 1.00 92.00 219 ALA A CA 1
ATOM 1680 C C . ALA A 1 219 ? -30.445 -6.910 65.660 1.00 92.00 219 ALA A C 1
ATOM 1682 O O . ALA A 1 219 ? -30.253 -6.927 64.444 1.00 92.00 219 ALA A O 1
ATOM 1683 N N . ASN A 1 220 ? -30.500 -8.037 66.380 1.00 90.56 220 ASN A N 1
ATOM 1684 C CA . ASN A 1 220 ? -30.402 -9.368 65.780 1.00 90.56 220 ASN A CA 1
ATOM 1685 C C . ASN A 1 220 ? -31.636 -9.714 64.925 1.00 90.56 220 ASN A C 1
ATOM 1687 O O . ASN A 1 220 ? -31.477 -10.271 63.837 1.00 90.56 220 ASN A O 1
ATOM 1691 N N . ALA A 1 221 ? -32.843 -9.338 65.365 1.00 89.56 221 ALA A N 1
ATOM 1692 C CA . ALA A 1 221 ? -34.068 -9.506 64.582 1.00 89.56 221 ALA A CA 1
ATOM 1693 C C . ALA A 1 221 ? -34.034 -8.702 63.268 1.00 89.56 221 ALA A C 1
ATOM 1695 O O . ALA A 1 221 ? -34.381 -9.236 62.222 1.00 89.56 221 ALA A O 1
ATOM 1696 N N . ILE A 1 222 ? -33.533 -7.461 63.279 1.00 91.94 222 ILE A N 1
ATOM 1697 C CA . ILE A 1 222 ? -33.341 -6.657 62.058 1.00 91.94 222 ILE A CA 1
ATOM 1698 C C . ILE A 1 222 ? -32.280 -7.296 61.146 1.00 91.94 222 ILE A C 1
ATOM 1700 O O . ILE A 1 222 ? -32.509 -7.450 59.946 1.00 91.94 222 ILE A O 1
ATOM 1704 N N . LYS A 1 223 ? -31.141 -7.735 61.703 1.00 92.50 223 LYS A N 1
ATOM 1705 C CA . LYS A 1 223 ? -30.022 -8.323 60.943 1.00 92.50 223 LYS A CA 1
ATOM 1706 C C . LYS A 1 223 ? -30.424 -9.549 60.108 1.00 92.50 223 LYS A C 1
ATOM 1708 O O . LYS A 1 223 ? -29.893 -9.732 59.015 1.00 92.50 223 LYS A O 1
ATOM 1713 N N . LYS A 1 224 ? -31.392 -10.347 60.574 1.00 91.31 224 LYS A N 1
ATOM 1714 C CA . LYS A 1 224 ? -32.003 -11.474 59.836 1.00 91.31 224 LYS A CA 1
ATOM 1715 C C . LYS A 1 224 ? -32.578 -11.066 58.466 1.00 91.31 224 LYS A C 1
ATOM 1717 O O . LYS A 1 224 ? -32.569 -11.880 57.548 1.00 91.31 224 LYS A O 1
ATOM 1722 N N . TYR A 1 225 ? -33.039 -9.823 58.312 1.00 93.69 225 TYR A N 1
ATOM 1723 C CA . TYR A 1 225 ? -33.648 -9.302 57.079 1.00 93.69 225 TYR A CA 1
ATOM 1724 C C . TYR A 1 225 ? -32.681 -8.512 56.182 1.00 93.69 225 TYR A C 1
ATOM 1726 O O . TYR A 1 225 ? -33.063 -8.118 55.076 1.00 93.69 225 TYR A O 1
ATOM 1734 N N . GLN A 1 226 ? -31.429 -8.307 56.606 1.00 91.31 226 GLN A N 1
ATOM 1735 C CA . GLN A 1 226 ? -30.440 -7.580 55.807 1.00 91.31 226 GLN A CA 1
ATOM 1736 C C . GLN A 1 226 ? -30.188 -8.237 54.431 1.00 91.31 226 GLN A C 1
ATOM 1738 O O . GLN A 1 226 ? -30.326 -7.528 53.436 1.00 91.31 226 GLN A O 1
ATOM 1743 N N . PRO A 1 227 ? -29.975 -9.569 54.306 1.00 92.75 227 PRO A N 1
ATOM 1744 C CA . PRO A 1 227 ? -29.715 -10.189 53.000 1.00 92.75 227 PRO A CA 1
ATOM 1745 C C . PRO A 1 227 ? -30.869 -10.023 52.000 1.00 92.75 227 PRO A C 1
ATOM 1747 O O . PRO A 1 227 ? -30.633 -9.813 50.816 1.00 92.75 227 PRO A O 1
ATOM 1750 N N . LEU A 1 228 ? -32.121 -10.055 52.477 1.00 93.50 228 LEU A N 1
ATOM 1751 C CA . LEU A 1 228 ? -33.315 -9.823 51.650 1.00 93.50 228 LEU A CA 1
ATOM 1752 C C . LEU A 1 228 ? -33.396 -8.372 51.149 1.00 93.50 228 LEU A C 1
ATOM 1754 O O . LEU A 1 228 ? -33.904 -8.117 50.059 1.00 93.50 228 LEU A O 1
ATOM 1758 N N . THR A 1 229 ? -32.895 -7.426 51.947 1.00 92.12 229 THR A N 1
ATOM 1759 C CA . THR A 1 229 ? -32.828 -6.000 51.597 1.00 92.12 229 THR A CA 1
ATOM 1760 C C . THR A 1 229 ? -31.732 -5.747 50.562 1.00 92.12 229 THR A C 1
ATOM 1762 O O . THR A 1 229 ? -31.960 -5.040 49.580 1.00 92.12 229 THR A O 1
ATOM 1765 N N . ASP A 1 230 ? -30.566 -6.367 50.745 1.00 93.12 230 ASP A N 1
ATOM 1766 C CA . ASP A 1 230 ? -29.427 -6.254 49.831 1.00 93.12 230 ASP A CA 1
ATOM 1767 C C . ASP A 1 230 ? -29.753 -6.882 48.465 1.00 93.12 230 ASP A C 1
ATOM 1769 O O . ASP A 1 230 ? -29.574 -6.233 47.431 1.00 93.12 230 ASP A O 1
ATOM 1773 N N . GLU A 1 231 ? -30.341 -8.087 48.449 1.00 94.69 231 GLU A N 1
ATOM 1774 C CA . GLU A 1 231 ? -30.782 -8.756 47.217 1.00 94.69 231 GLU A CA 1
ATOM 1775 C C . GLU A 1 231 ? -31.864 -7.941 46.483 1.00 94.69 231 GLU A C 1
ATOM 1777 O O . GLU A 1 231 ? -31.832 -7.815 45.259 1.00 94.69 231 GLU A O 1
ATOM 1782 N N . LEU A 1 232 ? -32.802 -7.318 47.208 1.00 94.00 232 LEU A N 1
ATOM 1783 C CA . LEU A 1 232 ? -33.835 -6.465 46.608 1.00 94.00 232 LEU A CA 1
ATOM 1784 C C . LEU A 1 232 ? -33.231 -5.221 45.942 1.00 94.00 232 LEU A C 1
ATOM 1786 O O . LEU A 1 232 ? -33.675 -4.819 44.864 1.00 94.00 232 LEU A O 1
ATOM 1790 N N . ASN A 1 233 ? -32.214 -4.618 46.559 1.00 93.00 233 ASN A N 1
ATOM 1791 C CA . ASN A 1 233 ? -31.517 -3.463 45.999 1.00 93.00 233 ASN A CA 1
ATOM 1792 C C . ASN A 1 233 ? -30.673 -3.844 44.771 1.00 93.00 233 ASN A C 1
ATOM 1794 O O . ASN A 1 233 ? -30.687 -3.109 43.782 1.00 93.00 233 ASN A O 1
ATOM 1798 N N . GLN A 1 234 ? -30.015 -5.008 44.789 1.00 94.81 234 GLN A N 1
ATOM 1799 C CA . GLN A 1 234 ? -29.298 -5.553 43.633 1.00 94.81 234 GLN A CA 1
ATOM 1800 C C . GLN A 1 234 ? -30.252 -5.882 42.473 1.00 94.81 234 GLN A C 1
ATOM 1802 O O . GLN A 1 234 ? -30.021 -5.454 41.346 1.00 94.81 234 GLN A O 1
ATOM 1807 N N . ASN A 1 235 ? -31.374 -6.554 42.742 1.00 94.56 235 ASN A N 1
ATOM 1808 C CA . ASN A 1 235 ? -32.368 -6.872 41.714 1.00 94.56 235 ASN A CA 1
ATOM 1809 C C . ASN A 1 235 ? -32.968 -5.598 41.086 1.00 94.56 235 ASN A C 1
ATOM 1811 O O . ASN A 1 235 ? -33.151 -5.538 39.869 1.00 94.56 235 ASN A O 1
ATOM 1815 N N . ARG A 1 236 ? -33.211 -4.544 41.883 1.00 94.06 236 ARG A N 1
ATOM 1816 C CA . ARG A 1 236 ? -33.673 -3.231 41.392 1.00 94.06 236 ARG A CA 1
ATOM 1817 C C . ARG A 1 236 ? -32.644 -2.517 40.513 1.00 94.06 236 ARG A C 1
ATOM 1819 O O . ARG A 1 236 ? -33.027 -1.956 39.486 1.00 94.06 236 ARG A O 1
ATOM 1826 N N . SER A 1 237 ? -31.362 -2.515 40.885 1.00 93.31 237 SER A N 1
ATOM 1827 C CA . SER A 1 237 ? -30.323 -1.863 40.077 1.00 93.31 237 SER A CA 1
ATOM 1828 C C . SER A 1 237 ? -30.075 -2.611 38.762 1.00 93.31 237 SER A C 1
ATOM 1830 O O . SER A 1 237 ? -29.992 -1.973 37.711 1.00 93.31 237 SER A O 1
ATOM 1832 N N . THR A 1 238 ? -30.075 -3.949 38.782 1.00 95.12 238 THR A N 1
ATOM 1833 C CA . THR A 1 238 ? -29.988 -4.781 37.571 1.00 95.12 238 THR A CA 1
ATOM 1834 C C . THR A 1 238 ? -31.198 -4.589 36.650 1.00 95.12 238 THR A C 1
ATOM 1836 O O . THR A 1 238 ? -31.017 -4.378 35.451 1.00 95.12 238 THR A O 1
ATOM 1839 N N . ALA A 1 239 ? -32.423 -4.582 37.191 1.00 94.62 239 ALA A N 1
ATOM 1840 C CA . ALA A 1 239 ? -33.637 -4.319 36.413 1.00 94.62 239 ALA A CA 1
ATOM 1841 C C . ALA A 1 239 ? -33.605 -2.927 35.756 1.00 94.62 239 ALA A C 1
ATOM 1843 O O . ALA A 1 239 ? -33.887 -2.801 34.565 1.00 94.62 239 ALA A O 1
ATOM 1844 N N . SER A 1 240 ? -33.179 -1.900 36.501 1.00 94.38 240 SER A N 1
ATOM 1845 C CA . SER A 1 240 ? -33.011 -0.538 35.980 1.00 94.38 240 SER A CA 1
ATOM 1846 C C . SER A 1 240 ? -31.984 -0.465 34.843 1.00 94.38 240 SER A C 1
ATOM 1848 O O . SER A 1 240 ? -32.236 0.197 33.839 1.00 94.38 240 SER A O 1
ATOM 1850 N N . TYR A 1 241 ? -30.855 -1.175 34.945 1.00 95.81 241 TYR A N 1
ATOM 1851 C CA . TYR A 1 241 ? -29.850 -1.223 33.877 1.00 95.81 241 TYR A CA 1
ATOM 1852 C C . TYR A 1 241 ? -30.375 -1.911 32.604 1.00 95.81 241 TYR A C 1
ATOM 1854 O O . TYR A 1 241 ? -30.212 -1.385 31.500 1.00 95.81 241 TYR A O 1
ATOM 1862 N N . ILE A 1 242 ? -31.072 -3.045 32.745 1.00 96.00 242 ILE A N 1
ATOM 1863 C CA . ILE A 1 242 ? -31.702 -3.738 31.610 1.00 96.00 242 ILE A CA 1
ATOM 1864 C C . ILE A 1 242 ? -32.731 -2.823 30.933 1.00 96.00 242 ILE A C 1
ATOM 1866 O O . ILE A 1 242 ? -32.679 -2.642 29.717 1.00 96.00 242 ILE A O 1
ATOM 1870 N N . GLN A 1 243 ? -33.622 -2.207 31.716 1.00 95.44 243 GLN A N 1
ATOM 1871 C CA . GLN A 1 243 ? -34.707 -1.358 31.222 1.00 95.44 243 GLN A CA 1
ATOM 1872 C C . GLN A 1 243 ? -34.208 -0.064 30.558 1.00 95.44 243 GLN A C 1
ATOM 1874 O O . GLN A 1 243 ? -34.732 0.322 29.516 1.00 95.44 243 GLN A O 1
ATOM 1879 N N . ASN A 1 244 ? -33.210 0.605 31.144 1.00 93.88 244 ASN A N 1
ATOM 1880 C CA . ASN A 1 244 ? -32.775 1.942 30.721 1.00 93.88 244 ASN A CA 1
ATOM 1881 C C . ASN A 1 244 ? -31.521 1.942 29.829 1.00 93.88 244 ASN A C 1
ATOM 1883 O O . ASN A 1 244 ? -31.116 3.000 29.350 1.00 93.88 244 ASN A O 1
ATOM 1887 N N . THR A 1 245 ? -30.865 0.798 29.611 1.00 96.00 245 THR A N 1
ATOM 1888 C CA . THR A 1 245 ? -29.648 0.717 28.782 1.00 96.00 245 THR A CA 1
ATOM 1889 C C . THR A 1 245 ? -29.686 -0.458 27.810 1.00 96.00 245 THR A C 1
ATOM 1891 O O . THR A 1 245 ? -29.749 -0.230 26.602 1.00 96.00 245 THR A O 1
ATOM 1894 N N . SER A 1 246 ? -29.689 -1.704 28.293 1.00 94.50 246 SER A N 1
ATOM 1895 C CA . SER A 1 246 ? -29.510 -2.870 27.410 1.00 94.50 246 SER A CA 1
ATOM 1896 C C . SER A 1 246 ? -30.680 -3.090 26.445 1.00 94.50 246 SER A C 1
ATOM 1898 O O . SER A 1 246 ? -30.460 -3.361 25.264 1.00 94.50 246 SER A O 1
ATOM 1900 N N . LEU A 1 247 ? -31.923 -2.956 26.919 1.00 94.44 247 LEU A N 1
ATOM 1901 C CA . LEU A 1 247 ? -33.117 -3.164 26.098 1.00 94.44 247 LEU A CA 1
ATOM 1902 C C . LEU A 1 247 ? -33.276 -2.074 25.010 1.00 94.44 247 LEU A C 1
ATOM 1904 O O . LEU A 1 247 ? -33.420 -2.453 23.845 1.00 94.44 247 LEU A O 1
ATOM 1908 N N . PRO A 1 248 ? -33.147 -0.760 25.304 1.00 95.38 248 PRO A N 1
ATOM 1909 C CA . PRO A 1 248 ? -33.114 0.282 24.272 1.00 95.38 248 PRO A CA 1
ATOM 1910 C C . PRO A 1 248 ? -32.004 0.102 23.226 1.00 95.38 248 PRO A C 1
ATOM 1912 O O . PRO A 1 248 ? -32.235 0.361 22.046 1.00 95.38 248 PRO A O 1
ATOM 1915 N N . GLN A 1 249 ? -30.813 -0.366 23.625 1.00 93.31 249 GLN A N 1
ATOM 1916 C CA . GLN A 1 249 ? -29.696 -0.625 22.703 1.00 93.31 249 GLN A CA 1
ATOM 1917 C C . GLN A 1 249 ? -29.972 -1.804 21.755 1.00 93.31 249 GLN A C 1
ATOM 1919 O O . GLN A 1 249 ? -29.671 -1.727 20.562 1.00 93.31 249 GLN A O 1
ATOM 1924 N N . ALA A 1 250 ? -30.581 -2.883 22.255 1.00 94.38 250 ALA A N 1
ATOM 1925 C CA . ALA A 1 250 ? -30.987 -4.012 21.418 1.00 94.38 250 ALA A CA 1
ATOM 1926 C C . ALA A 1 250 ? -32.123 -3.621 20.448 1.00 94.38 250 ALA A C 1
ATOM 1928 O O . ALA A 1 250 ? -32.088 -3.977 19.270 1.00 94.38 250 ALA A O 1
ATOM 1929 N N . GLN A 1 251 ? -33.089 -2.818 20.911 1.00 95.38 251 GLN A N 1
ATOM 1930 C CA . GLN A 1 251 ? -34.192 -2.303 20.093 1.00 95.38 251 GLN A CA 1
ATOM 1931 C C . GLN A 1 251 ? -33.728 -1.341 18.986 1.00 95.38 251 GLN A C 1
ATOM 1933 O O . GLN A 1 251 ? -34.195 -1.453 17.852 1.00 95.38 251 GLN A O 1
ATOM 1938 N N . SER A 1 252 ? -32.798 -0.420 19.269 1.00 94.50 252 SER A N 1
ATOM 1939 C CA . SER A 1 252 ? -32.273 0.499 18.247 1.00 94.50 252 SER A CA 1
ATOM 1940 C C . SER A 1 252 ? -31.448 -0.233 17.184 1.00 94.50 252 SER A C 1
ATOM 1942 O O . SER A 1 252 ? -31.602 0.044 15.994 1.00 94.50 252 SER A O 1
ATOM 1944 N N . SER A 1 253 ? -30.658 -1.229 17.597 1.00 94.19 253 SER A N 1
ATOM 1945 C CA . SER A 1 253 ? -29.898 -2.106 16.697 1.00 94.19 253 SER A CA 1
ATOM 1946 C C . SER A 1 253 ? -30.821 -2.922 15.781 1.00 94.19 253 SER A C 1
ATOM 1948 O O . SER A 1 253 ? -30.598 -2.988 14.572 1.00 94.19 253 SER A O 1
ATOM 1950 N N . LEU A 1 254 ? -31.903 -3.490 16.331 1.00 95.81 254 LEU A N 1
ATOM 1951 C CA . LEU A 1 254 ? -32.929 -4.210 15.567 1.00 95.81 254 LEU A CA 1
ATOM 1952 C C . LEU A 1 254 ? -33.605 -3.299 14.527 1.00 95.81 254 LEU A C 1
ATOM 1954 O O . LEU A 1 254 ? -33.707 -3.663 13.355 1.00 95.81 254 LEU A O 1
ATOM 1958 N N . ALA A 1 255 ? -33.997 -2.086 14.927 1.00 94.50 255 ALA A N 1
ATOM 1959 C CA . ALA A 1 255 ? -34.591 -1.102 14.023 1.00 94.50 255 ALA A CA 1
ATOM 1960 C C . ALA A 1 255 ? -33.616 -0.644 12.918 1.00 94.50 255 ALA A C 1
ATOM 1962 O O . ALA A 1 255 ? -34.040 -0.398 11.787 1.00 94.50 255 ALA A O 1
ATOM 1963 N N . GLN A 1 256 ? -32.312 -0.557 13.206 1.00 94.44 256 GLN A N 1
ATOM 1964 C CA . GLN A 1 256 ? -31.289 -0.257 12.200 1.00 94.44 256 GLN A CA 1
ATOM 1965 C C . GLN A 1 256 ? -31.151 -1.394 11.177 1.00 94.44 256 GLN A C 1
ATOM 1967 O O . GLN A 1 256 ? -31.149 -1.122 9.976 1.00 94.44 256 GLN A O 1
ATOM 1972 N N . ALA A 1 257 ? -31.098 -2.655 11.620 1.00 93.44 257 ALA A N 1
ATOM 1973 C CA . ALA A 1 257 ? -31.056 -3.809 10.719 1.00 93.44 257 ALA A CA 1
ATOM 1974 C C . ALA A 1 257 ? -32.285 -3.845 9.789 1.00 93.44 257 ALA A C 1
ATOM 1976 O O . ALA A 1 257 ? -32.146 -4.014 8.577 1.00 93.44 257 ALA A O 1
ATOM 1977 N N . GLN A 1 258 ? -33.482 -3.589 10.326 1.00 94.31 258 GLN A N 1
ATOM 1978 C CA . GLN A 1 258 ? -34.724 -3.530 9.546 1.00 94.31 258 GLN A CA 1
ATOM 1979 C C . GLN A 1 258 ? -34.738 -2.387 8.512 1.00 94.31 258 GLN A C 1
ATOM 1981 O O . GLN A 1 258 ? -35.209 -2.589 7.390 1.00 94.31 258 GLN A O 1
ATOM 1986 N N . ARG A 1 259 ? -34.171 -1.211 8.828 1.00 93.44 259 ARG A N 1
ATOM 1987 C CA . ARG A 1 259 ? -33.997 -0.117 7.848 1.00 93.44 259 ARG A CA 1
ATOM 1988 C C . ARG A 1 259 ? -33.052 -0.504 6.716 1.00 93.44 259 ARG A C 1
ATOM 1990 O O . ARG A 1 259 ? -33.429 -0.365 5.556 1.00 93.44 259 ARG A O 1
ATOM 1997 N N . ILE A 1 260 ? -31.887 -1.075 7.039 1.00 92.50 260 ILE A N 1
ATOM 1998 C CA . ILE A 1 260 ? -30.918 -1.561 6.039 1.00 92.50 260 ILE A CA 1
ATOM 1999 C C . ILE A 1 260 ? -31.572 -2.598 5.114 1.00 92.50 260 ILE A C 1
ATOM 2001 O O . ILE A 1 260 ? -31.339 -2.577 3.905 1.00 92.50 260 ILE A O 1
ATOM 2005 N N . GLN A 1 261 ? -32.445 -3.465 5.641 1.00 93.94 261 GLN A N 1
ATOM 2006 C CA . GLN A 1 261 ? -33.199 -4.399 4.805 1.00 93.94 261 GLN A CA 1
ATOM 2007 C C . GLN A 1 261 ? -34.190 -3.711 3.854 1.00 93.94 261 GLN A C 1
ATOM 2009 O O . GLN A 1 261 ? -34.277 -4.101 2.689 1.00 93.94 261 GLN A O 1
ATOM 2014 N N . ALA A 1 262 ? -34.942 -2.712 4.322 1.00 90.62 262 ALA A N 1
ATOM 2015 C CA . ALA A 1 262 ? -35.915 -1.995 3.497 1.00 90.62 262 ALA A CA 1
ATOM 2016 C C . ALA A 1 262 ? -35.233 -1.142 2.410 1.00 90.62 262 ALA A C 1
ATOM 2018 O O . ALA A 1 262 ? -35.566 -1.251 1.228 1.00 90.62 262 ALA A O 1
ATOM 2019 N N . GLU A 1 263 ? -34.242 -0.342 2.803 1.00 92.62 263 GLU A N 1
ATOM 2020 C CA . GLU A 1 263 ? -33.482 0.552 1.925 1.00 92.62 263 GLU A CA 1
ATOM 2021 C C . GLU A 1 263 ? -32.636 -0.246 0.921 1.00 92.62 263 GLU A C 1
ATOM 2023 O O . GLU A 1 263 ? -32.704 0.003 -0.283 1.00 92.62 263 GLU A O 1
ATOM 2028 N N . GLY A 1 264 ? -31.924 -1.282 1.382 1.00 93.31 264 GLY A N 1
ATOM 2029 C CA . GLY A 1 264 ? -31.094 -2.141 0.535 1.00 93.31 264 GLY A CA 1
ATOM 2030 C C . GLY A 1 264 ? -31.889 -2.877 -0.546 1.00 93.31 264 GLY A C 1
ATOM 2031 O O . GLY A 1 264 ? -31.458 -2.920 -1.698 1.00 93.31 264 GLY A O 1
ATOM 2032 N N . ARG A 1 265 ? -33.086 -3.396 -0.226 1.00 94.62 265 ARG A N 1
ATOM 2033 C CA . ARG A 1 265 ? -33.993 -3.990 -1.232 1.00 94.62 265 ARG A CA 1
ATOM 2034 C C . ARG A 1 265 ? -34.473 -2.950 -2.252 1.00 94.62 265 ARG A C 1
ATOM 2036 O O . ARG A 1 265 ? -34.561 -3.265 -3.439 1.00 94.62 265 ARG A O 1
ATOM 2043 N N . GLY A 1 266 ? -34.746 -1.721 -1.808 1.00 92.75 266 GLY A N 1
ATOM 2044 C CA . GLY A 1 266 ? -35.116 -0.603 -2.679 1.00 92.75 266 GLY A CA 1
ATOM 2045 C C . GLY A 1 266 ? -34.011 -0.228 -3.671 1.00 92.75 266 GLY A C 1
ATOM 2046 O O . GLY A 1 266 ? -34.270 -0.142 -4.871 1.00 92.75 266 GLY A O 1
ATOM 2047 N N . GLU A 1 267 ? -32.774 -0.067 -3.199 1.00 93.19 267 GLU A N 1
ATOM 2048 C CA . GLU A 1 267 ? -31.632 0.285 -4.055 1.00 93.19 267 GLU A CA 1
ATOM 2049 C C . GLU A 1 267 ? -31.208 -0.850 -4.996 1.00 93.19 267 GLU A C 1
ATOM 2051 O O . GLU A 1 267 ? -30.930 -0.596 -6.167 1.00 93.19 267 GLU A O 1
ATOM 2056 N N . ILE A 1 268 ? -31.239 -2.112 -4.551 1.00 93.50 268 ILE A N 1
ATOM 2057 C CA . ILE A 1 268 ? -30.994 -3.260 -5.443 1.00 93.50 268 ILE A CA 1
ATOM 2058 C C . ILE A 1 268 ? -32.014 -3.272 -6.593 1.00 93.50 268 ILE A C 1
ATOM 2060 O O . ILE A 1 268 ? -31.620 -3.412 -7.748 1.00 93.50 268 ILE A O 1
ATOM 2064 N N . SER A 1 269 ? -33.299 -3.037 -6.299 1.00 94.69 269 SER A N 1
ATOM 2065 C CA . SER A 1 269 ? -34.359 -2.945 -7.314 1.00 94.69 269 SER A CA 1
ATOM 2066 C C . SER A 1 269 ? -34.145 -1.776 -8.292 1.00 94.69 269 SER A C 1
ATOM 2068 O O . SER A 1 269 ? -34.305 -1.937 -9.504 1.00 94.69 269 SER A O 1
ATOM 2070 N N . ARG A 1 270 ? -33.695 -0.610 -7.800 1.00 94.94 270 ARG A N 1
ATOM 2071 C CA . ARG A 1 270 ? -33.328 0.547 -8.643 1.00 94.94 270 ARG A CA 1
ATOM 2072 C C . ARG A 1 270 ? -32.174 0.225 -9.594 1.00 94.94 270 ARG A C 1
ATOM 2074 O O . ARG A 1 270 ? -32.244 0.581 -10.768 1.00 94.94 270 ARG A O 1
ATOM 2081 N N . ILE A 1 271 ? -31.136 -0.459 -9.114 1.00 94.25 271 ILE A N 1
ATOM 2082 C CA . ILE A 1 271 ? -29.973 -0.842 -9.929 1.00 94.25 271 ILE A CA 1
ATOM 2083 C C . ILE A 1 271 ? -30.347 -1.929 -10.948 1.00 94.25 271 ILE A C 1
ATOM 2085 O O . ILE A 1 271 ? -29.959 -1.836 -12.113 1.00 94.25 271 ILE A O 1
ATOM 2089 N N . ASP A 1 272 ? -31.158 -2.916 -10.559 1.00 93.38 272 ASP A N 1
ATOM 2090 C CA . ASP A 1 272 ? -31.650 -3.949 -11.479 1.00 93.38 272 ASP A CA 1
ATOM 2091 C C . ASP A 1 272 ? -32.540 -3.380 -12.593 1.00 93.38 272 ASP A C 1
ATOM 2093 O O . ASP A 1 272 ? -32.487 -3.870 -13.719 1.00 93.38 272 ASP A O 1
ATOM 2097 N N . ALA A 1 273 ? -33.279 -2.294 -12.342 1.00 94.25 273 ALA A N 1
ATOM 2098 C CA . ALA A 1 273 ? -33.992 -1.563 -13.391 1.00 94.25 273 ALA A CA 1
ATOM 2099 C C . ALA A 1 273 ? -33.054 -0.794 -14.353 1.00 94.25 273 ALA A C 1
ATOM 2101 O O . ALA A 1 273 ? -33.413 -0.560 -15.508 1.00 94.25 273 ALA A O 1
ATOM 2102 N N . GLN A 1 274 ? -31.847 -0.412 -13.916 1.00 94.62 274 GLN A N 1
ATOM 2103 C CA . GLN A 1 274 ? -30.864 0.308 -14.742 1.00 94.62 274 GLN A CA 1
ATOM 2104 C C . GLN A 1 274 ? -30.003 -0.620 -15.614 1.00 94.62 274 GLN A C 1
ATOM 2106 O O . GLN A 1 274 ? -29.662 -0.255 -16.743 1.00 94.62 274 GLN A O 1
ATOM 2111 N N . ILE A 1 275 ? -29.661 -1.816 -15.122 1.00 94.44 275 ILE A N 1
ATOM 2112 C CA . ILE A 1 275 ? -28.780 -2.778 -15.810 1.00 94.44 275 ILE A CA 1
ATOM 2113 C C . ILE A 1 275 ? -29.231 -3.097 -17.256 1.00 94.44 275 ILE A C 1
ATOM 2115 O O . ILE A 1 275 ? -28.380 -3.041 -18.149 1.00 94.44 275 ILE A O 1
ATOM 2119 N N . PRO A 1 276 ? -30.523 -3.352 -17.561 1.00 95.81 276 PRO A N 1
ATOM 2120 C CA . PRO A 1 276 ? -30.992 -3.543 -18.936 1.00 95.81 276 PRO A CA 1
ATOM 2121 C C . PRO A 1 276 ? -30.685 -2.354 -19.856 1.00 95.81 276 PRO A C 1
ATOM 2123 O O . PRO A 1 276 ? -30.194 -2.550 -20.965 1.00 95.81 276 PRO A O 1
ATOM 2126 N N . GLY A 1 277 ? -30.887 -1.119 -19.382 1.00 94.56 277 GLY A N 1
ATOM 2127 C CA . GLY A 1 277 ? -30.585 0.091 -20.152 1.00 94.56 277 GLY A CA 1
ATOM 2128 C C . GLY A 1 277 ? -29.088 0.274 -20.424 1.00 94.56 277 GLY A C 1
ATOM 2129 O O . GLY A 1 277 ? -28.708 0.729 -21.504 1.00 94.56 277 GLY A O 1
ATOM 2130 N N . LEU A 1 278 ? -28.226 -0.128 -19.483 1.00 94.38 278 LEU A N 1
ATOM 2131 C CA . LEU A 1 278 ? -26.770 -0.142 -19.673 1.00 94.38 278 LEU A CA 1
ATOM 2132 C C . LEU A 1 278 ? -26.340 -1.219 -20.684 1.00 94.38 278 LEU A C 1
ATOM 2134 O O . LEU A 1 278 ? -25.531 -0.932 -21.564 1.00 94.38 278 LEU A O 1
ATOM 2138 N N . ASN A 1 279 ? -26.943 -2.411 -20.643 1.00 94.81 279 ASN A N 1
ATOM 2139 C CA . ASN A 1 279 ? -26.717 -3.456 -21.649 1.00 94.81 279 ASN A CA 1
ATOM 2140 C C . ASN A 1 279 ? -27.108 -2.987 -23.063 1.00 94.81 279 ASN A C 1
ATOM 2142 O O . ASN A 1 279 ? -26.336 -3.171 -24.005 1.00 94.81 279 ASN A O 1
ATOM 2146 N N . THR A 1 280 ? -28.258 -2.322 -23.223 1.00 95.94 280 THR A N 1
ATOM 2147 C CA . THR A 1 280 ? -28.679 -1.751 -24.516 1.00 95.94 280 THR A CA 1
ATOM 2148 C C . THR A 1 280 ? -27.722 -0.659 -25.008 1.00 95.94 280 THR A C 1
ATOM 2150 O O . THR A 1 280 ? -27.436 -0.600 -26.204 1.00 95.94 280 THR A O 1
ATOM 2153 N N . LYS A 1 281 ? -27.165 0.176 -24.116 1.00 94.75 281 LYS A N 1
ATOM 2154 C CA . LYS A 1 281 ? -26.107 1.133 -24.492 1.00 94.75 281 LYS A CA 1
ATOM 2155 C C . LYS A 1 281 ? -24.861 0.424 -25.014 1.00 94.75 281 LYS A C 1
ATOM 2157 O O . LYS A 1 281 ? -24.416 0.753 -26.107 1.00 94.75 281 LYS A O 1
ATOM 2162 N N . ILE A 1 282 ? -24.356 -0.590 -24.305 1.00 95.19 282 ILE A N 1
ATOM 2163 C CA . ILE A 1 282 ? -23.190 -1.378 -24.744 1.00 95.19 282 ILE A CA 1
ATOM 2164 C C . ILE A 1 282 ? -23.439 -2.004 -26.122 1.00 95.19 282 ILE A C 1
ATOM 2166 O O . ILE A 1 282 ? -22.585 -1.891 -26.996 1.00 95.19 282 ILE A O 1
ATOM 2170 N N . GLN A 1 283 ? -24.613 -2.600 -26.358 1.00 95.69 283 GLN A N 1
ATOM 2171 C CA . GLN A 1 283 ? -24.975 -3.170 -27.665 1.00 95.69 283 GLN A CA 1
ATOM 2172 C C . GLN A 1 283 ? -24.995 -2.117 -28.786 1.00 95.69 283 GLN A C 1
ATOM 2174 O O . GLN A 1 283 ? -24.497 -2.375 -29.883 1.00 95.69 283 GLN A O 1
ATOM 2179 N N . ASN A 1 284 ? -25.526 -0.921 -28.518 1.00 95.19 284 ASN A N 1
ATOM 2180 C CA . ASN A 1 284 ? -25.546 0.176 -29.487 1.00 95.19 284 ASN A CA 1
ATOM 2181 C C . ASN A 1 284 ? -24.138 0.729 -29.766 1.00 95.19 284 ASN A C 1
ATOM 2183 O O . ASN A 1 284 ? -23.785 0.923 -30.929 1.00 95.19 284 ASN A O 1
ATOM 2187 N N . SER A 1 285 ? -23.320 0.929 -28.730 1.00 94.69 285 SER A N 1
ATOM 2188 C CA . SER A 1 285 ? -21.935 1.407 -28.845 1.00 94.69 285 SER A CA 1
ATOM 2189 C C . SER A 1 285 ? -21.031 0.381 -29.546 1.00 94.69 285 SER A C 1
ATOM 2191 O O . SER A 1 285 ? -20.223 0.759 -30.392 1.00 94.69 285 SER A O 1
ATOM 2193 N N . GLN A 1 286 ? -21.233 -0.919 -29.296 1.00 96.06 286 GLN A N 1
ATOM 2194 C CA . GLN A 1 286 ? -20.589 -2.021 -30.023 1.00 96.06 286 GLN A CA 1
ATOM 2195 C C . GLN A 1 286 ? -20.968 -1.987 -31.509 1.00 96.06 286 GLN A C 1
ATOM 2197 O O . GLN A 1 286 ? -20.097 -1.917 -32.371 1.00 96.06 286 GLN A O 1
ATOM 2202 N N . LYS A 1 287 ? -22.269 -1.928 -31.825 1.00 96.19 287 LYS A N 1
ATOM 2203 C CA . LYS A 1 287 ? -22.754 -1.834 -33.211 1.00 96.19 287 LYS A CA 1
ATOM 2204 C C . LYS A 1 287 ? -22.218 -0.592 -33.934 1.00 96.19 287 LYS A C 1
ATOM 2206 O O . LYS A 1 287 ? -21.895 -0.674 -35.119 1.00 96.19 287 LYS A O 1
ATOM 2211 N N . ALA A 1 288 ? -22.110 0.546 -33.246 1.00 94.94 288 ALA A N 1
ATOM 2212 C CA . ALA A 1 288 ? -21.530 1.769 -33.796 1.00 94.94 288 ALA A CA 1
ATOM 2213 C C . ALA A 1 288 ? -20.030 1.604 -34.100 1.00 94.94 288 ALA A C 1
ATOM 2215 O O . ALA A 1 288 ? -19.598 1.947 -35.201 1.00 94.94 288 ALA A O 1
ATOM 2216 N N . HIS A 1 289 ? -19.266 1.016 -33.174 1.00 96.50 289 HIS A N 1
ATOM 2217 C CA . HIS A 1 289 ? -17.857 0.675 -33.377 1.00 96.50 289 HIS A CA 1
ATOM 2218 C C . HIS A 1 289 ? -17.656 -0.266 -34.566 1.00 96.50 289 HIS A C 1
ATOM 2220 O O . HIS A 1 289 ? -16.842 0.015 -35.445 1.00 96.50 289 HIS A O 1
ATOM 2226 N N . ASP A 1 290 ? -18.437 -1.339 -34.650 1.00 95.00 290 ASP A N 1
ATOM 2227 C CA . ASP A 1 290 ? -18.284 -2.340 -35.706 1.00 95.00 290 ASP A CA 1
ATOM 2228 C C . ASP A 1 290 ? -18.694 -1.779 -37.076 1.00 95.00 290 ASP A C 1
ATOM 2230 O O . ASP A 1 290 ? -18.059 -2.078 -38.087 1.00 95.00 290 ASP A O 1
ATOM 2234 N N . THR A 1 291 ? -19.678 -0.871 -37.108 1.00 95.94 291 THR A N 1
ATOM 2235 C CA . THR A 1 291 ? -20.042 -0.104 -38.312 1.00 95.94 291 THR A CA 1
ATOM 2236 C C . THR A 1 291 ? -18.906 0.829 -38.749 1.00 95.94 291 THR A C 1
ATOM 2238 O O . THR A 1 291 ? -18.548 0.850 -39.927 1.00 95.94 291 THR A O 1
ATOM 2241 N N . ALA A 1 292 ? -18.293 1.570 -37.818 1.00 94.69 292 ALA A N 1
ATOM 2242 C CA . ALA A 1 292 ? -17.147 2.432 -38.114 1.00 94.69 292 ALA A CA 1
ATOM 2243 C C . ALA A 1 292 ? -15.932 1.614 -38.592 1.00 94.69 292 ALA A C 1
ATOM 2245 O O . ALA A 1 292 ? -15.266 1.984 -39.561 1.00 94.69 292 ALA A O 1
ATOM 2246 N N . ARG A 1 293 ? -15.682 0.456 -37.966 1.00 95.56 293 ARG A N 1
ATOM 2247 C CA . ARG A 1 293 ? -14.597 -0.467 -38.320 1.00 95.56 293 ARG A CA 1
ATOM 2248 C C . ARG A 1 293 ? -14.807 -1.054 -39.716 1.00 95.56 293 ARG A C 1
ATOM 2250 O O . ARG A 1 293 ? -13.872 -1.045 -40.514 1.00 95.56 293 ARG A O 1
ATOM 2257 N N . ALA A 1 294 ? -16.028 -1.477 -40.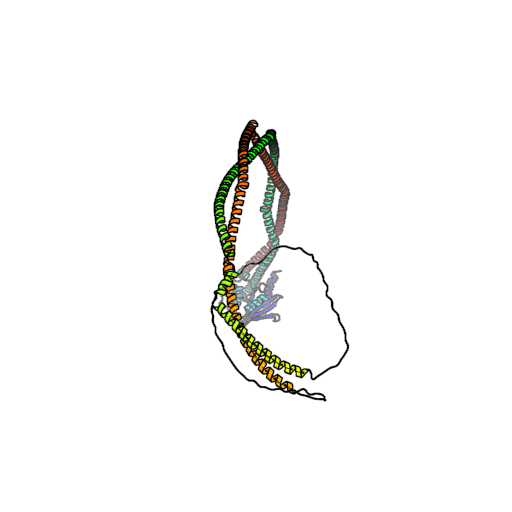047 1.00 94.62 294 ALA A N 1
ATOM 2258 C CA . ALA A 1 294 ? -16.393 -1.949 -41.383 1.00 94.62 294 ALA A CA 1
ATOM 2259 C C . ALA A 1 294 ? -16.291 -0.848 -42.458 1.00 94.62 294 ALA A C 1
ATOM 2261 O O . ALA A 1 294 ? -15.922 -1.138 -43.593 1.00 94.62 294 ALA A O 1
ATOM 2262 N N . ALA A 1 295 ? -16.552 0.418 -42.112 1.00 93.25 295 ALA A N 1
ATOM 2263 C CA . ALA A 1 295 ? -16.385 1.554 -43.024 1.00 93.25 295 ALA A CA 1
ATOM 2264 C C . ALA A 1 295 ? -14.911 1.947 -43.272 1.00 93.25 295 ALA A C 1
ATOM 2266 O O . ALA A 1 295 ? -14.619 2.620 -44.267 1.00 93.25 295 ALA A O 1
ATOM 2267 N N . LEU A 1 296 ? -13.991 1.548 -42.384 1.00 94.19 296 LEU A N 1
ATOM 2268 C CA . LEU A 1 296 ? -12.546 1.767 -42.509 1.00 94.19 296 LEU A CA 1
ATOM 2269 C C . LEU A 1 296 ? -11.831 0.592 -43.202 1.00 94.19 296 LEU A C 1
ATOM 2271 O O . LEU A 1 296 ? -10.987 0.826 -44.065 1.00 94.19 296 LEU A O 1
ATOM 2275 N N . ALA A 1 297 ? -12.187 -0.653 -42.862 1.00 94.38 297 ALA A N 1
ATOM 2276 C CA . ALA A 1 297 ? -11.467 -1.871 -43.260 1.00 94.38 297 ALA A CA 1
ATOM 2277 C C . ALA A 1 297 ? -11.142 -2.003 -44.771 1.00 94.38 297 ALA A C 1
ATOM 2279 O O . ALA A 1 297 ? -9.998 -2.336 -45.085 1.00 94.38 297 ALA A O 1
ATOM 2280 N N . PRO A 1 298 ? -12.044 -1.683 -45.730 1.00 96.06 298 PRO A N 1
ATOM 2281 C CA . PRO A 1 298 ? -11.739 -1.763 -47.167 1.00 96.06 298 PRO A CA 1
ATOM 2282 C C . PRO A 1 298 ? -10.611 -0.834 -47.638 1.00 96.06 298 PRO A C 1
ATOM 2284 O O . PRO A 1 298 ? -10.083 -1.009 -48.733 1.00 96.06 298 PRO A O 1
ATOM 2287 N N . HIS A 1 299 ? -10.254 0.171 -46.837 1.00 94.62 299 HIS A N 1
ATOM 2288 C CA . HIS A 1 299 ? -9.233 1.165 -47.159 1.00 94.62 299 HIS A CA 1
ATOM 2289 C C . HIS A 1 299 ? -7.871 0.856 -46.514 1.00 94.62 299 HIS A C 1
ATOM 2291 O O . HIS A 1 299 ? -6.856 1.381 -46.968 1.00 94.62 299 HIS A O 1
ATOM 2297 N N . GLU A 1 300 ? -7.817 0.003 -45.485 1.00 92.25 300 GLU A N 1
ATOM 2298 C CA . GLU A 1 300 ? -6.575 -0.274 -44.747 1.00 92.25 300 GLU A CA 1
ATOM 2299 C C . GLU A 1 300 ? -5.447 -0.857 -45.621 1.00 92.25 300 GLU A C 1
ATOM 2301 O O . GLU A 1 300 ? -4.315 -0.391 -45.476 1.00 92.25 300 GLU A O 1
ATOM 2306 N N . PRO A 1 301 ? -5.691 -1.794 -46.565 1.00 95.12 301 PRO A N 1
ATOM 2307 C CA . PRO A 1 301 ? -4.622 -2.339 -47.405 1.00 95.12 301 PRO A CA 1
ATOM 2308 C C . PRO A 1 301 ? -3.944 -1.281 -48.284 1.00 95.12 301 PRO A C 1
ATOM 2310 O O . PRO A 1 301 ? -2.723 -1.284 -48.417 1.00 95.12 301 PRO A O 1
ATOM 2313 N N . GLU A 1 302 ? -4.720 -0.352 -48.849 1.00 94.81 302 GLU A N 1
ATOM 2314 C CA . GLU A 1 302 ? -4.207 0.693 -49.743 1.00 94.81 302 GLU A CA 1
ATOM 2315 C C . GLU A 1 302 ? -3.512 1.818 -48.966 1.00 94.81 302 GLU A C 1
ATOM 2317 O O . GLU A 1 302 ? -2.441 2.276 -49.371 1.00 94.81 302 GLU A O 1
ATOM 2322 N N . PHE A 1 303 ? -4.047 2.200 -47.798 1.00 94.69 303 PHE A N 1
ATOM 2323 C CA . PHE A 1 303 ? -3.352 3.105 -46.880 1.00 94.69 303 PHE A CA 1
ATOM 2324 C C . PHE A 1 303 ? -1.982 2.541 -46.481 1.00 94.69 303 PHE A C 1
ATOM 2326 O O . PHE A 1 303 ? -0.967 3.235 -46.572 1.00 94.69 303 PHE A O 1
ATOM 2333 N N . ASN A 1 304 ? -1.942 1.259 -46.105 1.00 93.62 304 ASN A N 1
ATOM 2334 C CA . ASN A 1 304 ? -0.710 0.574 -45.731 1.00 93.62 304 ASN A CA 1
ATOM 2335 C C . ASN A 1 304 ? 0.259 0.461 -46.919 1.00 93.62 304 ASN A C 1
ATOM 2337 O O . ASN A 1 304 ? 1.442 0.748 -46.747 1.00 93.62 304 ASN A O 1
ATOM 2341 N N . ARG A 1 305 ? -0.221 0.139 -48.132 1.00 96.44 305 ARG A N 1
ATOM 2342 C CA . ARG A 1 305 ? 0.599 0.110 -49.360 1.00 96.44 305 ARG A CA 1
ATOM 2343 C C . ARG A 1 305 ? 1.283 1.455 -49.612 1.00 96.44 305 ARG A C 1
ATOM 2345 O O . ARG A 1 305 ? 2.491 1.491 -49.844 1.00 96.44 305 ARG A O 1
ATOM 2352 N N . LEU A 1 306 ? 0.527 2.551 -49.553 1.00 94.38 306 LEU A N 1
ATOM 2353 C CA . LEU A 1 306 ? 1.043 3.905 -49.767 1.00 94.38 306 LEU A CA 1
ATOM 2354 C C . LEU A 1 306 ? 2.033 4.316 -48.668 1.00 94.38 306 LEU A C 1
ATOM 2356 O O . LEU A 1 306 ? 3.103 4.842 -48.972 1.00 94.38 306 LEU A O 1
ATOM 2360 N N . ASN A 1 307 ? 1.727 4.019 -47.403 1.00 93.00 307 ASN A N 1
ATOM 2361 C CA . ASN A 1 307 ? 2.595 4.348 -46.274 1.00 93.00 307 ASN A CA 1
ATOM 2362 C C . ASN A 1 307 ? 3.917 3.550 -46.295 1.00 93.00 307 ASN A C 1
ATOM 2364 O O . ASN A 1 307 ? 4.990 4.129 -46.144 1.00 93.00 307 ASN A O 1
ATOM 2368 N N . SER A 1 308 ? 3.873 2.242 -46.573 1.00 93.06 308 SER A N 1
ATOM 2369 C CA . SER A 1 308 ? 5.080 1.422 -46.764 1.00 93.06 308 SER A CA 1
ATOM 2370 C C . SER A 1 308 ? 5.886 1.845 -47.996 1.00 93.06 308 SER A C 1
ATOM 2372 O O . SER A 1 308 ? 7.116 1.861 -47.941 1.00 93.06 308 SER A O 1
ATOM 2374 N N . GLY A 1 309 ? 5.219 2.243 -49.086 1.00 93.38 309 GLY A N 1
ATOM 2375 C CA . GLY A 1 309 ? 5.874 2.814 -50.265 1.00 93.38 309 GLY A CA 1
ATOM 2376 C C . GLY A 1 309 ? 6.630 4.107 -49.949 1.00 93.38 309 GLY A C 1
ATOM 2377 O O . GLY A 1 309 ? 7.768 4.277 -50.389 1.00 93.38 309 GLY A O 1
ATOM 2378 N N . LEU A 1 310 ? 6.040 4.986 -49.130 1.00 93.62 310 LEU A N 1
ATOM 2379 C CA . LEU A 1 310 ? 6.675 6.223 -48.672 1.00 93.62 310 LEU A CA 1
ATOM 2380 C C . LEU A 1 310 ? 7.941 5.932 -47.852 1.00 93.62 310 LEU A C 1
ATOM 2382 O O . LEU A 1 310 ? 8.993 6.502 -48.143 1.00 93.62 310 LEU A O 1
ATOM 2386 N N . SER A 1 311 ? 7.872 5.006 -46.890 1.00 92.94 311 SER A N 1
ATOM 2387 C CA . SER A 1 311 ? 9.043 4.585 -46.104 1.00 92.94 311 SER A CA 1
ATOM 2388 C C . SER A 1 311 ? 10.135 3.937 -46.965 1.00 92.94 311 SER A C 1
ATOM 2390 O O . SER A 1 311 ? 11.321 4.181 -46.742 1.00 92.94 311 SER A O 1
ATOM 2392 N N . GLY A 1 312 ? 9.759 3.157 -47.985 1.00 94.25 312 GLY A N 1
ATOM 2393 C CA . GLY A 1 312 ? 10.701 2.598 -48.960 1.00 94.25 312 GLY A CA 1
ATOM 2394 C C . GLY A 1 312 ? 11.432 3.684 -49.754 1.00 94.25 312 GLY A C 1
ATOM 2395 O O . GLY A 1 312 ? 12.661 3.688 -49.816 1.00 94.25 312 GLY A O 1
ATOM 2396 N N . ALA A 1 313 ? 10.698 4.662 -50.292 1.00 92.75 313 ALA A N 1
ATOM 2397 C CA . ALA A 1 313 ? 11.284 5.775 -51.038 1.00 92.75 313 ALA A CA 1
ATOM 2398 C C . ALA A 1 313 ? 12.176 6.676 -50.153 1.00 92.75 313 ALA A C 1
ATOM 2400 O O . ALA A 1 313 ? 13.243 7.108 -50.591 1.00 92.75 313 ALA A O 1
ATOM 2401 N N . GLN A 1 314 ? 11.802 6.891 -48.885 1.00 94.19 314 GLN A N 1
ATOM 2402 C CA . GLN A 1 314 ? 12.635 7.572 -47.881 1.00 94.19 314 GLN A CA 1
ATOM 2403 C C . GLN A 1 314 ? 13.942 6.817 -47.585 1.00 94.19 314 GLN A C 1
ATOM 2405 O O . GLN A 1 314 ? 15.003 7.440 -47.505 1.00 94.19 314 GLN A O 1
ATOM 2410 N N . SER A 1 315 ? 13.894 5.485 -47.475 1.00 94.38 315 SER A N 1
ATOM 2411 C CA . SER A 1 315 ? 15.093 4.651 -47.303 1.00 94.38 315 SER A CA 1
ATOM 2412 C C . SER A 1 315 ? 16.029 4.753 -48.512 1.00 94.38 315 SER A C 1
ATOM 2414 O O . SER A 1 315 ? 17.224 5.000 -48.346 1.00 94.38 315 SER A O 1
ATOM 2416 N N . ASN A 1 316 ? 15.483 4.666 -49.730 1.00 92.94 316 ASN A N 1
ATOM 2417 C CA . ASN A 1 316 ? 16.251 4.803 -50.972 1.00 92.94 316 ASN A CA 1
ATOM 2418 C C . ASN A 1 316 ? 16.939 6.176 -51.076 1.00 92.94 316 ASN A C 1
ATOM 2420 O O . ASN A 1 316 ? 18.113 6.247 -51.439 1.00 92.94 316 ASN A O 1
ATOM 2424 N N . LEU A 1 317 ? 16.243 7.259 -50.703 1.00 94.50 317 LEU A N 1
ATOM 2425 C CA . LEU A 1 317 ? 16.823 8.605 -50.659 1.00 94.50 317 LEU A CA 1
ATOM 2426 C C . LEU A 1 317 ? 18.008 8.679 -49.684 1.00 94.50 317 LEU A C 1
ATOM 2428 O O . LEU A 1 317 ? 19.075 9.166 -50.056 1.00 94.50 317 LEU A O 1
ATOM 2432 N N . SER A 1 318 ? 17.841 8.163 -48.463 1.00 94.50 318 SER A N 1
ATOM 2433 C CA . SER A 1 318 ? 18.892 8.157 -47.434 1.00 94.50 318 SER A CA 1
ATOM 2434 C C . SER A 1 318 ? 20.134 7.365 -47.870 1.00 94.50 318 SER A C 1
ATOM 2436 O O . SER A 1 318 ? 21.269 7.830 -47.721 1.00 94.50 318 SER A O 1
ATOM 2438 N N . GLN A 1 319 ? 19.936 6.194 -48.485 1.00 94.69 319 GLN A N 1
ATOM 2439 C CA . GLN A 1 319 ? 21.023 5.375 -49.032 1.00 94.69 319 GLN A CA 1
ATOM 2440 C C . GLN A 1 319 ? 21.780 6.100 -50.156 1.00 94.69 319 GLN A C 1
ATOM 2442 O O . GLN A 1 319 ? 23.011 6.155 -50.130 1.00 94.69 319 GLN A O 1
ATOM 2447 N N . ALA A 1 320 ? 21.066 6.712 -51.108 1.00 93.44 320 ALA A N 1
ATOM 2448 C CA . ALA A 1 320 ? 21.680 7.442 -52.216 1.00 93.44 320 ALA A CA 1
ATOM 2449 C C . ALA A 1 320 ? 22.429 8.707 -51.742 1.00 93.44 320 ALA A C 1
ATOM 2451 O O . ALA A 1 320 ? 23.538 8.976 -52.204 1.00 93.44 320 ALA A O 1
ATOM 2452 N N . GLN A 1 321 ? 21.887 9.437 -50.759 1.00 94.88 321 GLN A N 1
ATOM 2453 C CA . GLN A 1 321 ? 22.571 10.564 -50.109 1.00 94.88 321 GLN A CA 1
ATOM 2454 C C . GLN A 1 321 ? 23.858 10.123 -49.398 1.00 94.88 321 GLN A C 1
ATOM 2456 O O . GLN A 1 321 ? 24.902 10.757 -49.559 1.00 94.88 321 GLN A O 1
ATOM 2461 N N . SER A 1 322 ? 23.811 9.001 -48.673 1.00 95.00 322 SER A N 1
ATOM 2462 C CA . SER A 1 322 ? 24.980 8.432 -47.991 1.00 95.00 322 SER A CA 1
ATOM 2463 C C . SER A 1 322 ? 26.057 7.981 -48.986 1.00 95.00 322 SER A C 1
ATOM 2465 O O . SER A 1 322 ? 27.248 8.204 -48.757 1.00 95.00 322 SER A O 1
ATOM 2467 N N . ARG A 1 323 ? 25.657 7.400 -50.128 1.00 96.25 323 ARG A N 1
ATOM 2468 C CA . ARG A 1 323 ? 26.588 7.015 -51.199 1.00 96.25 323 ARG A CA 1
ATOM 2469 C C . ARG A 1 323 ? 27.233 8.230 -51.866 1.00 96.25 323 ARG A C 1
ATOM 2471 O O . ARG A 1 323 ? 28.440 8.201 -52.093 1.00 96.25 323 ARG A O 1
ATOM 2478 N N . LEU A 1 324 ? 26.480 9.306 -52.116 1.00 95.00 324 LEU A N 1
ATOM 2479 C CA . LEU A 1 324 ? 27.035 10.542 -52.678 1.00 95.00 324 LEU A CA 1
ATOM 2480 C C . LEU A 1 324 ? 28.066 11.175 -51.733 1.00 95.00 324 LEU A C 1
ATOM 2482 O O . LEU A 1 324 ? 29.163 11.507 -52.174 1.00 95.00 324 LEU A O 1
ATOM 2486 N N . ALA A 1 325 ? 27.758 11.270 -50.436 1.00 93.38 325 ALA A N 1
ATOM 2487 C CA . ALA A 1 325 ? 28.688 11.806 -49.440 1.00 93.38 325 ALA A CA 1
ATOM 2488 C C . ALA A 1 325 ? 29.993 10.987 -49.352 1.00 93.38 325 ALA A C 1
ATOM 2490 O O . ALA A 1 325 ? 31.080 11.559 -49.271 1.00 93.38 325 ALA A O 1
ATOM 2491 N N . TYR A 1 326 ? 29.901 9.653 -49.437 1.00 95.62 326 TYR A N 1
ATOM 2492 C CA . TYR A 1 326 ? 31.070 8.772 -49.525 1.00 95.62 326 TYR A CA 1
ATOM 2493 C C . TYR A 1 326 ? 31.900 9.025 -50.795 1.00 95.62 326 TYR A C 1
ATOM 2495 O O . TYR A 1 326 ? 33.123 9.135 -50.717 1.00 95.62 326 TYR A O 1
ATOM 2503 N N . ILE A 1 327 ? 31.250 9.145 -51.959 1.00 94.88 327 ILE A N 1
ATOM 2504 C CA . ILE A 1 327 ? 31.917 9.435 -53.239 1.00 94.88 327 ILE A CA 1
ATOM 2505 C C . ILE A 1 327 ? 32.671 10.770 -53.161 1.00 94.88 327 ILE A C 1
ATOM 2507 O O . ILE A 1 327 ? 33.837 10.843 -53.549 1.00 94.88 327 ILE A O 1
ATOM 2511 N N . GLU A 1 328 ? 32.045 11.817 -52.623 1.00 94.19 328 GLU A N 1
ATOM 2512 C CA . GLU A 1 328 ? 32.652 13.149 -52.536 1.00 94.19 328 GLU A CA 1
ATOM 2513 C C . GLU A 1 328 ? 33.825 13.201 -51.539 1.00 94.19 328 GLU A C 1
ATOM 2515 O O . GLU A 1 328 ? 34.839 13.843 -51.831 1.00 94.19 328 GLU A O 1
ATOM 2520 N N . ASP A 1 329 ? 33.772 12.458 -50.426 1.00 94.56 329 ASP A N 1
ATOM 2521 C CA . ASP A 1 329 ? 34.922 12.333 -49.521 1.00 94.56 329 ASP A CA 1
ATOM 2522 C C . ASP A 1 329 ? 36.077 11.508 -50.115 1.00 94.56 329 ASP A C 1
ATOM 2524 O O . ASP A 1 329 ? 37.237 11.921 -50.021 1.00 94.56 329 ASP A O 1
ATOM 2528 N N . ARG A 1 330 ? 35.794 10.381 -50.786 1.00 94.88 330 ARG A N 1
ATOM 2529 C CA . ARG A 1 330 ? 36.832 9.583 -51.467 1.00 94.88 330 ARG A CA 1
ATOM 2530 C C . ARG A 1 330 ? 37.506 10.360 -52.597 1.00 94.88 330 ARG A C 1
ATOM 2532 O O . ARG A 1 330 ? 38.729 10.313 -52.717 1.00 94.88 330 ARG A O 1
ATOM 2539 N N . LEU A 1 331 ? 36.751 11.140 -53.374 1.00 93.56 331 LEU A N 1
ATOM 2540 C CA . LEU A 1 331 ? 37.319 12.032 -54.390 1.00 93.56 331 LEU A CA 1
ATOM 2541 C C . LEU A 1 331 ? 38.232 13.094 -53.754 1.00 93.56 331 LEU A C 1
ATOM 2543 O O . LEU A 1 331 ? 39.367 13.268 -54.204 1.00 93.56 331 LEU A O 1
ATOM 2547 N N . ARG A 1 332 ? 37.782 13.750 -52.674 1.00 94.00 332 ARG A N 1
ATOM 2548 C CA . ARG A 1 332 ? 38.551 14.762 -51.926 1.00 94.00 332 ARG A CA 1
ATOM 2549 C C . ARG A 1 332 ? 39.850 14.202 -51.338 1.00 94.00 332 ARG A C 1
ATOM 2551 O O . ARG A 1 332 ? 40.920 14.774 -51.555 1.00 94.00 332 ARG A O 1
ATOM 2558 N N . THR A 1 333 ? 39.764 13.095 -50.604 1.00 93.50 333 THR A N 1
ATOM 2559 C CA . THR A 1 333 ? 40.916 12.453 -49.948 1.00 93.50 333 THR A CA 1
ATOM 2560 C C . THR A 1 333 ? 41.882 11.844 -50.968 1.00 93.50 333 THR A C 1
ATOM 2562 O O . THR A 1 333 ? 43.098 11.972 -50.807 1.00 93.50 333 THR A O 1
ATOM 2565 N N . GLY A 1 334 ? 41.369 11.293 -52.075 1.00 93.19 334 GLY A N 1
ATOM 2566 C CA . GLY A 1 334 ? 42.161 10.861 -53.229 1.00 93.19 334 GLY A CA 1
ATOM 2567 C C . GLY A 1 334 ? 43.011 11.991 -53.822 1.00 93.19 334 GLY A C 1
ATOM 2568 O O . GLY A 1 334 ? 44.223 11.832 -53.945 1.00 93.19 334 GLY A O 1
ATOM 2569 N N . SER A 1 335 ? 42.424 13.165 -54.091 1.00 93.00 335 SER A N 1
ATOM 2570 C CA . SER A 1 335 ? 43.149 14.320 -54.655 1.00 93.00 335 SER A CA 1
ATOM 2571 C C . SER A 1 335 ? 44.256 14.833 -53.731 1.00 93.00 335 SER A C 1
ATOM 2573 O O . SER A 1 335 ? 45.345 15.190 -54.190 1.00 93.00 335 SER A O 1
ATOM 2575 N N . GLN A 1 336 ? 44.005 14.833 -52.418 1.00 92.75 336 GLN A N 1
ATOM 2576 C CA . GLN A 1 336 ? 45.008 15.188 -51.410 1.00 92.75 336 GLN A CA 1
ATOM 2577 C C . GLN A 1 336 ? 46.157 14.169 -51.385 1.00 92.75 336 GLN A C 1
ATOM 2579 O O . GLN A 1 336 ? 47.326 14.562 -51.375 1.00 92.75 336 GLN A O 1
ATOM 2584 N N . ARG A 1 337 ? 45.851 12.864 -51.441 1.00 93.50 337 ARG A N 1
ATOM 2585 C CA . ARG A 1 337 ? 46.867 11.801 -51.478 1.00 93.50 337 ARG A CA 1
ATOM 2586 C C . ARG A 1 337 ? 47.688 11.831 -52.771 1.00 93.50 337 ARG A C 1
ATOM 2588 O O . ARG A 1 337 ? 48.906 11.732 -52.682 1.00 93.50 337 ARG A O 1
ATOM 2595 N N . ILE A 1 338 ? 47.063 12.042 -53.932 1.00 93.50 338 ILE A N 1
ATOM 2596 C CA . ILE A 1 338 ? 47.747 12.208 -55.230 1.00 93.50 338 ILE A CA 1
ATOM 2597 C C . ILE A 1 338 ? 48.712 13.399 -55.189 1.00 93.50 338 ILE A C 1
ATOM 2599 O O . ILE A 1 338 ? 49.878 13.262 -55.564 1.00 93.50 338 ILE A O 1
ATOM 2603 N N . SER A 1 339 ? 48.272 14.544 -54.657 1.00 91.75 339 SER A N 1
ATOM 2604 C CA . SER A 1 339 ? 49.125 15.732 -54.489 1.00 91.75 339 SER A CA 1
ATOM 2605 C C . SER A 1 339 ? 50.313 15.466 -53.557 1.00 91.75 339 SER A C 1
ATOM 2607 O O . SER A 1 339 ? 51.452 15.801 -53.884 1.00 91.75 339 SER A O 1
ATOM 2609 N N . SER A 1 340 ? 50.066 14.811 -52.417 1.00 93.88 340 SER A N 1
ATOM 2610 C CA . SER A 1 340 ? 51.099 14.456 -51.438 1.00 93.88 340 SER A CA 1
ATOM 2611 C C . SER A 1 340 ? 52.135 13.480 -52.006 1.00 93.88 340 SER A C 1
ATOM 2613 O O . SER A 1 340 ? 53.331 13.703 -51.832 1.00 93.88 340 SER A O 1
ATOM 2615 N N . LEU A 1 341 ? 51.695 12.443 -52.721 1.00 93.94 341 LEU A N 1
ATOM 2616 C CA . LEU A 1 341 ? 52.562 11.453 -53.365 1.00 93.94 341 LEU A CA 1
ATOM 2617 C C . LEU A 1 341 ? 53.376 12.053 -54.517 1.00 93.94 341 LEU A C 1
ATOM 2619 O O . LEU A 1 341 ? 54.561 11.759 -54.657 1.00 93.94 341 LEU A O 1
ATOM 2623 N N . SER A 1 342 ? 52.772 12.942 -55.307 1.00 92.75 342 SER A N 1
ATOM 2624 C CA . SER A 1 342 ? 53.474 13.672 -56.369 1.00 92.75 342 SER A CA 1
ATOM 2625 C C . SER A 1 342 ? 54.580 14.564 -55.795 1.00 92.75 342 SER A C 1
ATOM 2627 O O . SER A 1 342 ? 55.688 14.603 -56.328 1.00 92.75 342 SER A O 1
ATOM 2629 N N . TYR A 1 343 ? 54.319 15.239 -54.670 1.00 93.38 343 TYR A N 1
ATOM 2630 C CA . TYR A 1 343 ? 55.335 16.010 -53.951 1.00 93.38 343 TYR A CA 1
ATOM 2631 C C . TYR A 1 343 ? 56.440 15.119 -53.355 1.00 93.38 343 TYR A C 1
ATOM 2633 O O . TYR A 1 343 ? 57.617 15.484 -53.422 1.00 93.38 343 TYR A O 1
ATOM 2641 N N . GLU A 1 344 ? 56.088 13.949 -52.810 1.00 94.25 344 GLU A N 1
ATOM 2642 C CA . GLU A 1 344 ? 57.044 12.958 -52.299 1.00 94.25 344 GLU A CA 1
ATOM 2643 C C . GLU A 1 344 ? 57.990 12.482 -53.415 1.00 94.25 344 GLU A C 1
ATOM 2645 O O . GLU A 1 344 ? 59.205 12.640 -53.289 1.00 94.25 344 GLU A O 1
ATOM 2650 N N . ALA A 1 345 ? 57.452 12.010 -54.547 1.00 91.75 345 ALA A N 1
ATOM 2651 C CA . ALA A 1 345 ? 58.238 11.564 -55.700 1.00 91.75 345 ALA A CA 1
ATOM 2652 C C . ALA A 1 345 ? 59.156 12.674 -56.241 1.00 91.75 345 ALA A C 1
ATOM 2654 O O . ALA A 1 345 ? 60.364 12.472 -56.348 1.00 91.75 345 ALA A O 1
ATOM 2655 N N . ASN A 1 346 ? 58.622 13.881 -56.466 1.00 92.31 346 ASN A N 1
ATOM 2656 C CA . ASN A 1 346 ? 59.402 15.034 -56.934 1.00 92.31 346 ASN A CA 1
ATOM 2657 C C . ASN A 1 346 ? 60.490 15.477 -55.930 1.00 92.31 346 ASN A C 1
ATOM 2659 O O . ASN A 1 346 ? 61.398 16.232 -56.283 1.00 92.31 346 ASN A O 1
ATOM 2663 N N . THR A 1 347 ? 60.404 15.078 -54.659 1.00 92.62 347 THR A N 1
ATOM 2664 C CA . THR A 1 347 ? 61.413 15.373 -53.625 1.00 92.62 347 THR A CA 1
ATOM 2665 C C . THR A 1 347 ? 62.462 14.267 -53.542 1.00 92.62 347 THR A C 1
ATOM 2667 O O . THR A 1 347 ? 63.657 14.567 -53.510 1.00 92.62 347 THR A O 1
ATOM 2670 N N . LEU A 1 348 ? 62.040 13.003 -53.612 1.00 93.12 348 LEU A N 1
ATOM 2671 C CA . LEU A 1 348 ? 62.933 11.850 -53.721 1.00 93.12 348 LEU A CA 1
ATOM 2672 C C . LEU A 1 348 ? 63.788 11.923 -54.991 1.00 93.12 348 LEU A C 1
ATOM 2674 O O . LEU A 1 348 ? 64.985 11.695 -54.911 1.00 93.12 348 LEU A O 1
ATOM 2678 N N . GLU A 1 349 ? 63.237 12.333 -56.136 1.00 91.44 349 GLU A N 1
ATOM 2679 C CA . GLU A 1 349 ? 63.993 12.485 -57.392 1.00 91.44 349 GLU A CA 1
ATOM 2680 C C . GLU A 1 349 ? 65.103 13.543 -57.299 1.00 91.44 349 GLU A C 1
ATOM 2682 O O . GLU A 1 349 ? 66.200 13.347 -57.827 1.00 91.44 349 GLU A O 1
ATOM 2687 N N . ARG A 1 350 ? 64.864 14.635 -56.561 1.00 91.75 350 ARG A N 1
ATOM 2688 C CA . ARG A 1 350 ? 65.897 15.641 -56.259 1.00 91.75 350 ARG A CA 1
ATOM 2689 C C . ARG A 1 350 ? 66.970 15.083 -55.316 1.00 91.75 350 ARG A C 1
ATOM 2691 O O . ARG A 1 350 ? 68.153 15.303 -55.565 1.00 91.75 350 ARG A O 1
ATOM 2698 N N . SER A 1 351 ? 66.582 14.317 -54.291 1.00 92.00 351 SER A N 1
ATOM 2699 C CA . SER A 1 351 ? 67.532 13.663 -53.374 1.00 92.00 351 SER A CA 1
ATOM 2700 C C . SER A 1 351 ? 68.374 12.589 -54.074 1.00 92.00 351 SER A C 1
ATOM 2702 O O . SER A 1 351 ? 69.587 12.554 -53.910 1.00 92.00 351 SER A O 1
ATOM 2704 N N . LEU A 1 352 ? 67.757 11.776 -54.929 1.00 91.94 352 LEU A N 1
ATOM 2705 C CA . LEU A 1 352 ? 68.388 10.772 -55.783 1.00 91.94 352 LEU A CA 1
ATOM 2706 C C . LEU A 1 352 ? 69.391 11.407 -56.756 1.00 91.94 352 LEU A C 1
ATOM 2708 O O . LEU A 1 352 ? 70.492 10.886 -56.921 1.00 91.94 352 LEU A O 1
ATOM 2712 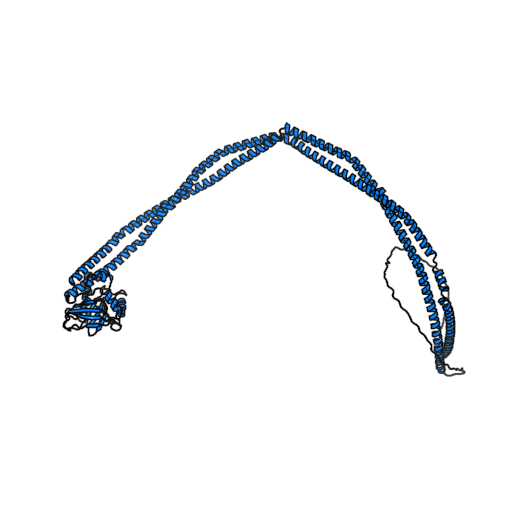N N . SER A 1 353 ? 69.050 12.550 -57.362 1.00 90.94 353 SER A N 1
ATOM 2713 C CA . SER A 1 353 ? 69.973 13.308 -58.217 1.00 90.94 353 SER A CA 1
ATOM 2714 C C . SER A 1 353 ? 71.220 13.757 -57.442 1.00 90.94 353 SER A C 1
ATOM 2716 O O . SER A 1 353 ? 72.343 13.516 -57.884 1.00 90.94 353 SER A O 1
ATOM 2718 N N . GLN A 1 354 ? 71.040 14.306 -56.234 1.00 89.44 354 GLN A N 1
ATOM 2719 C CA . GLN A 1 354 ? 72.150 14.657 -55.344 1.00 89.44 354 GLN A CA 1
ATOM 2720 C C . GLN A 1 354 ? 72.987 13.423 -54.958 1.00 89.44 354 GLN A C 1
ATOM 2722 O O . GLN A 1 354 ? 74.196 13.412 -55.178 1.00 89.44 354 GLN A O 1
ATOM 2727 N N . LYS A 1 355 ? 72.346 12.348 -54.484 1.00 91.81 355 LYS A N 1
ATOM 2728 C CA . LYS A 1 355 ? 73.013 11.107 -54.058 1.00 91.81 355 LYS A CA 1
ATOM 2729 C C . LYS A 1 355 ? 73.790 10.418 -55.184 1.00 91.81 355 LYS A C 1
ATOM 2731 O O . LYS A 1 355 ? 74.767 9.732 -54.903 1.00 91.81 355 LYS A O 1
ATOM 2736 N N . ARG A 1 356 ? 73.406 10.595 -56.456 1.00 91.44 356 ARG A N 1
ATOM 2737 C CA . ARG A 1 356 ? 74.195 10.118 -57.612 1.00 91.44 356 ARG A CA 1
ATOM 2738 C C . ARG A 1 356 ? 75.503 10.900 -57.785 1.00 91.44 356 ARG A C 1
ATOM 2740 O O . ARG A 1 356 ? 76.512 10.296 -58.143 1.00 91.44 356 ARG A O 1
ATOM 2747 N N . ASN A 1 357 ? 75.521 12.194 -57.463 1.00 90.00 357 ASN A N 1
ATOM 2748 C CA . ASN A 1 357 ? 76.762 12.972 -57.399 1.00 90.00 357 ASN A CA 1
ATOM 2749 C C . ASN A 1 357 ? 77.612 12.526 -56.198 1.00 90.00 357 ASN A C 1
ATOM 2751 O O . ASN A 1 357 ? 78.792 12.223 -56.368 1.00 90.00 357 ASN A O 1
ATOM 2755 N N . ASP A 1 358 ? 77.000 12.386 -55.017 1.00 89.44 358 ASP A N 1
ATOM 2756 C CA . ASP A 1 358 ? 77.670 11.913 -53.794 1.00 89.44 358 ASP A CA 1
ATOM 2757 C C . ASP A 1 358 ? 78.310 10.525 -53.997 1.00 89.44 358 ASP A C 1
ATOM 2759 O O . ASP A 1 358 ? 79.449 10.296 -53.593 1.00 89.44 358 ASP A O 1
ATOM 2763 N N . MET A 1 359 ? 77.624 9.619 -54.706 1.00 92.19 359 MET A N 1
ATOM 2764 C CA . MET A 1 359 ? 78.135 8.302 -55.104 1.00 92.19 359 MET A CA 1
ATOM 2765 C C . MET A 1 359 ? 79.402 8.412 -55.966 1.00 92.19 359 MET A C 1
ATOM 2767 O O . MET A 1 359 ? 80.364 7.684 -55.734 1.00 92.19 359 MET A O 1
ATOM 2771 N N . SER A 1 360 ? 79.432 9.339 -56.929 1.00 91.12 360 SER A N 1
ATOM 2772 C CA . SER A 1 360 ? 80.599 9.583 -57.793 1.00 91.12 360 SER A CA 1
ATOM 2773 C C . SER A 1 360 ? 81.803 10.124 -57.005 1.00 91.12 360 SER A C 1
ATOM 2775 O O . SER A 1 360 ? 82.946 9.706 -57.226 1.00 91.12 360 SER A O 1
ATOM 2777 N N . TYR A 1 361 ? 81.558 10.993 -56.016 1.00 90.19 361 TYR A N 1
ATOM 2778 C CA . TYR A 1 361 ? 82.598 11.471 -55.101 1.00 90.19 361 TYR A CA 1
ATOM 2779 C C . TYR A 1 361 ? 83.113 10.358 -54.175 1.00 90.19 361 TYR A C 1
ATOM 2781 O O . TYR A 1 361 ? 84.328 10.178 -54.060 1.00 90.19 361 TYR A O 1
ATOM 2789 N N . ALA A 1 362 ? 82.221 9.568 -53.571 1.00 90.19 362 ALA A N 1
ATOM 2790 C CA . ALA A 1 362 ? 82.586 8.440 -52.712 1.00 90.19 362 ALA A CA 1
ATOM 2791 C C . ALA A 1 362 ? 83.353 7.350 -53.481 1.00 90.19 362 ALA A C 1
ATOM 2793 O O . ALA A 1 362 ? 84.335 6.811 -52.968 1.00 90.19 362 ALA A O 1
ATOM 2794 N N . GLN A 1 363 ? 82.975 7.072 -54.733 1.00 91.69 363 GLN A N 1
ATOM 2795 C CA . GLN A 1 363 ? 83.697 6.135 -55.596 1.00 91.69 363 GLN A CA 1
ATOM 2796 C C . GLN A 1 363 ? 85.105 6.657 -55.905 1.00 91.69 363 GLN A C 1
ATOM 2798 O O . GLN A 1 363 ? 86.084 5.942 -55.715 1.00 91.69 363 GLN A O 1
ATOM 2803 N N . SER A 1 364 ? 85.227 7.941 -56.255 1.00 90.62 364 SER A N 1
ATOM 2804 C CA . SER A 1 364 ? 86.523 8.599 -56.476 1.00 90.62 364 SER A CA 1
ATOM 2805 C C . SER A 1 364 ? 87.428 8.590 -55.232 1.00 90.62 364 SER A C 1
ATOM 2807 O O . SER A 1 364 ? 88.656 8.555 -55.358 1.00 90.62 364 SER A O 1
ATOM 2809 N N . ALA A 1 365 ? 86.844 8.623 -54.028 1.00 88.94 365 ALA A N 1
ATOM 2810 C CA . ALA A 1 365 ? 87.562 8.510 -52.760 1.00 88.94 365 ALA A CA 1
ATOM 2811 C C . ALA A 1 365 ? 87.998 7.063 -52.463 1.00 88.94 365 ALA A C 1
ATOM 2813 O O . ALA A 1 365 ? 89.154 6.839 -52.099 1.00 88.94 365 ALA A O 1
ATOM 2814 N N . TYR A 1 366 ? 87.119 6.079 -52.685 1.00 93.44 366 TYR A N 1
ATOM 2815 C CA . TYR A 1 366 ? 87.444 4.654 -52.574 1.00 93.44 366 TYR A CA 1
ATOM 2816 C C . TYR A 1 366 ? 88.564 4.255 -53.545 1.00 93.44 366 TYR A C 1
ATOM 2818 O O . TYR A 1 366 ? 89.584 3.708 -53.122 1.00 93.44 366 TYR A O 1
ATOM 2826 N N . ASP A 1 367 ? 88.446 4.634 -54.820 1.00 90.88 367 ASP A N 1
ATOM 2827 C CA . ASP A 1 367 ? 89.452 4.363 -55.849 1.00 90.88 367 ASP A CA 1
ATOM 2828 C C . ASP A 1 367 ? 90.803 5.019 -55.525 1.00 90.88 367 ASP A C 1
ATOM 2830 O O . ASP A 1 367 ? 91.843 4.567 -56.005 1.00 90.88 367 ASP A O 1
ATOM 2834 N N . ARG A 1 368 ? 90.823 6.104 -54.737 1.00 92.00 368 ARG A N 1
ATOM 2835 C CA . ARG A 1 368 ? 92.061 6.716 -54.235 1.00 92.00 368 ARG A CA 1
ATOM 2836 C C . ARG A 1 368 ? 92.647 5.910 -53.078 1.00 92.00 368 ARG A C 1
ATOM 2838 O O . ARG A 1 368 ? 93.810 5.531 -53.159 1.00 92.00 368 ARG A O 1
ATOM 2845 N N . ALA A 1 369 ? 91.853 5.602 -52.052 1.00 88.56 369 ALA A N 1
ATOM 2846 C CA . ALA A 1 369 ? 92.309 4.856 -50.877 1.00 88.56 369 ALA A CA 1
ATOM 2847 C C . ALA A 1 369 ? 92.797 3.436 -51.230 1.00 88.56 369 ALA A C 1
ATOM 2849 O O . ALA A 1 369 ? 93.830 2.990 -50.729 1.00 88.56 369 ALA A O 1
ATOM 2850 N N . SER A 1 370 ? 92.107 2.758 -52.153 1.00 92.19 370 SER A N 1
ATOM 2851 C CA . SER A 1 370 ? 92.510 1.444 -52.669 1.00 92.19 370 SER A CA 1
ATOM 2852 C C . SER A 1 370 ? 93.839 1.516 -53.436 1.00 92.19 370 SER A C 1
ATOM 2854 O O . SER A 1 370 ? 94.733 0.694 -53.217 1.00 92.19 370 SER A O 1
ATOM 2856 N N . ARG A 1 371 ? 94.039 2.566 -54.253 1.00 91.25 371 ARG A N 1
ATOM 2857 C CA . ARG A 1 371 ? 95.334 2.841 -54.905 1.00 91.25 371 ARG A CA 1
ATOM 2858 C C . ARG A 1 371 ? 96.441 3.118 -53.886 1.00 91.25 371 ARG A C 1
ATOM 2860 O O . ARG A 1 371 ? 97.478 2.463 -53.973 1.00 91.25 371 ARG A O 1
ATOM 2867 N N . GLU A 1 372 ? 96.207 3.997 -52.906 1.00 89.75 372 GLU A N 1
ATOM 2868 C CA . GLU A 1 372 ? 97.150 4.288 -51.812 1.00 89.75 372 GLU A CA 1
ATOM 2869 C C . GLU A 1 372 ? 97.606 2.989 -51.124 1.00 89.75 372 GLU A C 1
ATOM 2871 O O . GLU A 1 372 ? 98.805 2.699 -51.123 1.00 89.75 372 GLU A O 1
ATOM 2876 N N . ARG A 1 373 ? 96.675 2.140 -50.654 1.00 93.00 373 ARG A N 1
ATOM 2877 C CA . ARG A 1 373 ? 97.032 0.844 -50.047 1.00 93.00 373 ARG A CA 1
ATOM 2878 C C . ARG A 1 373 ? 97.777 -0.075 -51.017 1.00 93.00 373 ARG A C 1
ATOM 2880 O O . ARG A 1 373 ? 98.794 -0.643 -50.631 1.00 93.00 373 ARG A O 1
ATOM 2887 N N . SER A 1 374 ? 97.297 -0.241 -52.251 1.00 86.50 374 SER A N 1
ATOM 2888 C CA . SER A 1 374 ? 97.913 -1.158 -53.228 1.00 86.50 374 SER A CA 1
ATOM 2889 C C . SER A 1 374 ? 99.351 -0.775 -53.598 1.00 86.50 374 SER A C 1
ATOM 2891 O O . SER A 1 374 ? 100.153 -1.649 -53.918 1.00 86.50 374 SER A O 1
ATOM 2893 N N . SER A 1 375 ? 99.690 0.516 -53.509 1.00 89.88 375 SER A N 1
ATOM 2894 C CA . SER A 1 375 ? 101.045 1.022 -53.748 1.00 89.88 375 SER A CA 1
ATOM 2895 C C . SER A 1 375 ? 102.002 0.821 -52.564 1.00 89.88 375 SER A C 1
ATOM 2897 O O . SER A 1 375 ? 103.220 0.839 -52.751 1.00 89.88 375 SER A O 1
ATOM 2899 N N . TYR A 1 376 ? 101.480 0.598 -51.352 1.00 92.06 376 TYR A N 1
ATOM 2900 C CA . TYR A 1 376 ? 102.281 0.456 -50.137 1.00 92.06 376 TYR A CA 1
ATOM 2901 C C . TYR A 1 376 ? 102.831 -0.972 -49.999 1.00 92.06 376 TYR A C 1
ATOM 2903 O O . TYR A 1 376 ? 102.200 -1.870 -49.437 1.00 92.06 376 TYR A O 1
ATOM 2911 N N . ASN A 1 377 ? 104.040 -1.196 -50.516 1.00 90.50 377 ASN A N 1
ATOM 2912 C CA . ASN A 1 377 ? 104.734 -2.474 -50.381 1.00 90.50 377 ASN A CA 1
ATOM 2913 C C . ASN A 1 377 ? 105.416 -2.588 -49.003 1.00 90.50 377 ASN A C 1
ATOM 2915 O O . ASN A 1 377 ? 106.501 -2.048 -48.783 1.00 90.50 377 ASN A O 1
ATOM 2919 N N . VAL A 1 378 ? 104.785 -3.347 -48.100 1.00 88.88 378 VAL A N 1
ATOM 2920 C CA . VAL A 1 378 ? 105.258 -3.623 -46.729 1.00 88.88 378 VAL A CA 1
ATOM 2921 C C . VAL A 1 378 ? 106.701 -4.141 -46.692 1.00 88.88 378 VAL A C 1
ATOM 2923 O O . VAL A 1 378 ? 107.490 -3.659 -45.885 1.00 88.88 378 VAL A O 1
ATOM 2926 N N . SER A 1 379 ? 107.090 -5.069 -47.576 1.00 86.81 379 SER A N 1
ATOM 2927 C CA . SER A 1 379 ? 108.462 -5.608 -47.591 1.00 86.81 379 SER A CA 1
ATOM 2928 C C . SER A 1 379 ? 109.481 -4.543 -47.996 1.00 86.81 379 SER A C 1
ATOM 2930 O O . SER A 1 379 ? 110.545 -4.440 -47.390 1.00 86.81 379 SER A O 1
ATOM 2932 N N . TYR A 1 380 ? 109.146 -3.717 -48.992 1.00 91.06 380 TYR A N 1
ATOM 2933 C CA . TYR A 1 380 ? 110.013 -2.629 -49.436 1.00 91.06 380 TYR A CA 1
ATOM 2934 C C . TYR A 1 380 ? 110.227 -1.589 -48.328 1.00 91.06 380 TYR A C 1
ATOM 2936 O O . TYR A 1 380 ? 111.371 -1.232 -48.050 1.00 91.06 380 TYR A O 1
ATOM 2944 N N . GLU A 1 381 ? 109.158 -1.138 -47.662 1.00 90.38 381 GLU A N 1
ATOM 2945 C CA . GLU A 1 381 ? 109.262 -0.157 -46.574 1.00 90.38 381 GLU A CA 1
ATOM 2946 C C . GLU A 1 381 ? 109.959 -0.723 -45.330 1.00 90.38 381 GLU A C 1
ATOM 2948 O O . GLU A 1 381 ? 110.796 -0.032 -44.743 1.00 90.38 381 GLU A O 1
ATOM 2953 N N . ARG A 1 382 ? 109.717 -1.995 -44.978 1.00 90.31 382 ARG A N 1
ATOM 2954 C CA . ARG A 1 382 ? 110.462 -2.712 -43.927 1.00 90.31 382 ARG A CA 1
ATOM 2955 C C . ARG A 1 382 ? 111.964 -2.683 -44.207 1.00 90.31 382 ARG A C 1
ATOM 2957 O O . ARG A 1 382 ? 112.741 -2.188 -43.390 1.00 90.31 382 ARG A O 1
ATOM 2964 N N . ASP A 1 383 ? 112.378 -3.145 -45.385 1.00 86.81 383 ASP A N 1
ATOM 2965 C CA . ASP A 1 383 ? 113.794 -3.239 -45.747 1.00 86.81 383 ASP A CA 1
ATOM 2966 C C . ASP A 1 383 ? 114.434 -1.858 -45.954 1.00 86.81 383 ASP A C 1
ATOM 2968 O O . ASP A 1 383 ? 115.637 -1.685 -45.746 1.00 86.81 383 ASP A O 1
ATOM 2972 N N . ARG A 1 384 ? 113.658 -0.855 -46.381 1.00 91.69 384 ARG A N 1
ATOM 2973 C CA . ARG A 1 384 ? 114.084 0.549 -46.478 1.00 91.69 384 ARG A CA 1
ATOM 2974 C C . ARG A 1 384 ? 114.384 1.121 -45.091 1.00 91.69 384 ARG A C 1
ATOM 2976 O O . ARG A 1 384 ? 115.461 1.686 -44.899 1.00 91.69 384 ARG A O 1
ATOM 2983 N N . ARG A 1 385 ? 113.483 0.936 -44.119 1.00 90.50 385 ARG A N 1
ATOM 2984 C CA . ARG A 1 385 ? 113.665 1.409 -42.736 1.00 90.50 385 ARG A CA 1
ATOM 2985 C C . ARG A 1 385 ? 114.778 0.660 -42.013 1.00 90.50 385 ARG A C 1
ATOM 2987 O O . ARG A 1 385 ? 115.613 1.312 -41.396 1.00 90.50 385 ARG A O 1
ATOM 2994 N N . LEU A 1 386 ? 114.874 -0.663 -42.164 1.00 87.81 386 LEU A N 1
ATOM 2995 C CA . LEU A 1 386 ? 115.961 -1.458 -41.575 1.00 87.81 386 LEU A CA 1
ATOM 2996 C C . LEU A 1 386 ? 117.343 -1.009 -42.059 1.00 87.81 386 LEU A C 1
ATOM 2998 O O . LEU A 1 386 ? 118.241 -0.811 -41.243 1.00 87.81 386 LEU A O 1
ATOM 3002 N N . ARG A 1 387 ? 117.509 -0.772 -43.368 1.00 86.94 387 ARG A N 1
ATOM 3003 C CA . ARG A 1 387 ? 118.769 -0.246 -43.928 1.00 86.94 387 ARG A CA 1
ATOM 3004 C C . ARG A 1 387 ? 119.060 1.197 -43.499 1.00 86.94 387 ARG A C 1
ATOM 3006 O O . ARG A 1 387 ? 120.227 1.558 -43.376 1.00 86.94 387 ARG A O 1
ATOM 3013 N N . GLY A 1 388 ? 118.026 2.003 -43.247 1.00 85.12 388 GLY A N 1
ATOM 3014 C CA . GLY A 1 388 ? 118.159 3.354 -42.692 1.00 85.12 388 GLY A CA 1
ATOM 3015 C C . GLY A 1 388 ? 118.438 3.406 -41.182 1.00 85.12 388 GLY A C 1
ATOM 3016 O O . GLY A 1 388 ? 118.902 4.432 -40.686 1.00 85.12 388 GLY A O 1
ATOM 3017 N N . HIS A 1 389 ? 118.181 2.328 -40.434 1.00 89.94 389 HIS A N 1
ATOM 3018 C CA . HIS A 1 389 ? 118.282 2.333 -38.975 1.00 89.94 389 HIS A CA 1
ATOM 3019 C C . HIS A 1 389 ? 119.738 2.180 -38.504 1.00 89.94 389 HIS A C 1
ATOM 3021 O O . HIS A 1 389 ? 120.278 1.077 -38.423 1.00 89.94 389 HIS A O 1
ATOM 3027 N N . PHE A 1 390 ? 120.376 3.297 -38.147 1.00 86.62 390 PHE A N 1
ATOM 3028 C CA . PHE A 1 390 ? 121.798 3.364 -37.775 1.00 86.62 390 PHE A CA 1
ATOM 3029 C C . PHE A 1 390 ? 122.236 2.315 -36.732 1.00 86.62 390 PHE A C 1
ATOM 3031 O O . PHE A 1 390 ? 123.265 1.660 -36.904 1.00 86.62 390 PHE A O 1
ATOM 3038 N N . GLU A 1 391 ? 121.439 2.098 -35.677 1.00 86.81 391 GLU A N 1
ATOM 3039 C CA . GLU A 1 391 ? 121.754 1.105 -34.637 1.00 86.81 391 GLU A CA 1
ATOM 3040 C C . GLU A 1 391 ? 121.730 -0.337 -35.184 1.00 86.81 391 GLU A C 1
ATOM 3042 O O . GLU A 1 391 ? 122.536 -1.163 -34.768 1.00 86.81 391 GLU A O 1
ATOM 3047 N N . TYR A 1 392 ? 120.868 -0.639 -36.164 1.00 90.94 392 TYR A N 1
ATOM 3048 C CA . TYR A 1 392 ? 120.707 -1.986 -36.727 1.00 90.94 392 TYR A CA 1
ATOM 3049 C C . TYR A 1 392 ? 121.946 -2.408 -37.524 1.00 90.94 392 TYR A C 1
ATOM 3051 O O . TYR A 1 392 ? 122.538 -3.458 -37.264 1.00 90.94 392 TYR A O 1
ATOM 3059 N N . SER A 1 393 ? 122.391 -1.543 -38.440 1.00 87.38 393 SER A N 1
ATOM 3060 C CA . SER A 1 393 ? 123.592 -1.760 -39.254 1.00 87.38 393 SER A CA 1
ATOM 3061 C C . SER A 1 393 ? 124.857 -1.898 -38.399 1.00 87.38 393 SER A C 1
ATOM 3063 O O . SER A 1 393 ? 125.725 -2.713 -38.712 1.00 87.38 393 SER A O 1
ATOM 3065 N N . ARG A 1 394 ? 124.946 -1.159 -37.282 1.00 89.12 394 ARG A N 1
ATOM 3066 C CA . ARG A 1 394 ? 126.024 -1.319 -36.297 1.00 89.12 394 ARG A CA 1
ATOM 3067 C C . ARG A 1 394 ? 125.947 -2.673 -35.586 1.00 89.12 394 ARG A C 1
ATOM 3069 O O . ARG A 1 394 ? 126.925 -3.419 -35.599 1.00 89.12 394 ARG A O 1
ATOM 3076 N N . LEU A 1 395 ? 124.789 -3.018 -35.021 1.00 89.19 395 LEU A N 1
ATOM 3077 C CA . LEU A 1 395 ? 124.608 -4.265 -34.274 1.00 89.19 395 LEU A CA 1
ATOM 3078 C C . LEU A 1 395 ? 124.847 -5.509 -35.140 1.00 89.19 395 LEU A C 1
ATOM 3080 O O . LEU A 1 395 ? 125.377 -6.493 -34.634 1.00 89.19 395 LEU A O 1
ATOM 3084 N N . GLN A 1 396 ? 124.544 -5.481 -36.445 1.00 88.00 396 GLN A N 1
ATOM 3085 C CA . GLN A 1 396 ? 124.919 -6.578 -37.348 1.00 88.00 396 GLN A CA 1
ATOM 3086 C C . GLN A 1 396 ? 126.442 -6.805 -37.425 1.00 88.00 396 GLN A C 1
ATOM 3088 O O . GLN A 1 396 ? 126.878 -7.945 -37.592 1.00 88.00 396 GLN A O 1
ATOM 3093 N N . SER A 1 397 ? 127.259 -5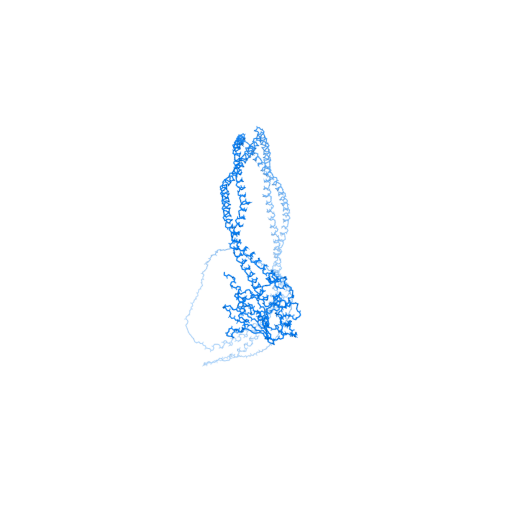.754 -37.303 1.00 87.19 397 SER A N 1
ATOM 3094 C CA . SER A 1 397 ? 128.725 -5.863 -37.246 1.00 87.19 397 SER A CA 1
ATOM 3095 C C . SER A 1 397 ? 129.197 -6.391 -35.885 1.00 87.19 397 SER A C 1
ATOM 3097 O O . SER A 1 397 ? 130.061 -7.272 -35.811 1.00 87.19 397 SER A O 1
ATOM 3099 N N . ASP A 1 398 ? 128.572 -5.915 -34.806 1.00 87.69 398 ASP A N 1
ATOM 3100 C CA . ASP A 1 398 ? 128.839 -6.383 -33.442 1.00 87.69 398 ASP A CA 1
ATOM 3101 C C . ASP A 1 398 ? 128.451 -7.872 -33.275 1.00 87.69 398 ASP A C 1
ATOM 3103 O O . ASP A 1 398 ? 129.170 -8.630 -32.623 1.00 87.69 398 ASP A O 1
ATOM 3107 N N . LEU A 1 399 ? 127.381 -8.338 -33.939 1.00 89.25 399 LEU A N 1
ATOM 3108 C CA . LEU A 1 399 ? 126.939 -9.738 -33.913 1.00 89.25 399 LEU A CA 1
ATOM 3109 C C . LEU A 1 399 ? 127.951 -10.668 -34.588 1.00 89.25 399 LEU A C 1
ATOM 3111 O O . LEU A 1 399 ? 128.323 -11.678 -33.999 1.00 89.25 399 LEU A O 1
ATOM 3115 N N . ARG A 1 400 ? 128.448 -10.308 -35.782 1.00 86.81 400 ARG A N 1
ATOM 3116 C CA . ARG A 1 400 ? 129.496 -11.081 -36.484 1.00 86.81 400 ARG A CA 1
ATOM 3117 C C . ARG A 1 400 ? 130.769 -11.189 -35.641 1.00 86.81 400 ARG A C 1
ATOM 3119 O O . ARG A 1 400 ? 131.428 -12.226 -35.634 1.00 86.81 400 ARG A O 1
ATOM 3126 N N . SER A 1 401 ? 131.091 -10.128 -34.904 1.00 86.69 401 SER A N 1
ATOM 3127 C CA . SER A 1 401 ? 132.220 -10.103 -33.970 1.00 86.69 401 SER A CA 1
ATOM 3128 C C . SER A 1 401 ? 131.985 -11.046 -32.779 1.00 86.69 401 SER A C 1
ATOM 3130 O O . SER A 1 401 ? 132.880 -11.805 -32.407 1.00 86.69 401 SER A O 1
ATOM 3132 N N . ALA A 1 402 ? 130.767 -11.075 -32.230 1.00 84.94 402 ALA A N 1
ATOM 3133 C CA . ALA A 1 402 ? 130.385 -11.992 -31.157 1.00 84.94 402 ALA A CA 1
ATOM 3134 C C . ALA A 1 402 ? 130.313 -13.470 -31.608 1.00 84.94 402 ALA A C 1
ATOM 3136 O O . ALA A 1 402 ? 130.768 -14.340 -30.869 1.00 84.94 402 ALA A O 1
ATOM 3137 N N . ASP A 1 403 ? 129.822 -13.763 -32.820 1.00 85.00 403 ASP A N 1
ATOM 3138 C CA . ASP A 1 403 ? 129.844 -15.110 -33.422 1.00 85.00 403 ASP A CA 1
ATOM 3139 C C . ASP A 1 403 ? 131.281 -15.652 -33.548 1.00 85.00 403 ASP A C 1
ATOM 3141 O O . ASP A 1 403 ? 131.545 -16.813 -33.225 1.00 85.00 403 ASP A O 1
ATOM 3145 N N . ASN A 1 404 ? 132.229 -14.814 -33.980 1.00 86.56 404 ASN A N 1
ATOM 3146 C CA . ASN A 1 404 ? 133.641 -15.194 -34.086 1.00 86.56 404 ASN A CA 1
ATOM 3147 C C . ASN A 1 404 ? 134.269 -15.471 -32.708 1.00 86.56 404 ASN A C 1
ATOM 3149 O O . ASN A 1 404 ? 134.993 -16.457 -32.547 1.00 86.56 404 ASN A O 1
ATOM 3153 N N . ASN A 1 405 ? 133.952 -14.650 -31.701 1.00 87.00 405 ASN A N 1
ATOM 3154 C CA . ASN A 1 405 ? 134.404 -14.862 -30.323 1.00 87.00 405 ASN A CA 1
ATOM 3155 C C . ASN A 1 405 ? 133.834 -16.161 -29.725 1.00 87.00 405 ASN A C 1
ATOM 3157 O O . ASN A 1 405 ? 134.571 -16.910 -29.083 1.00 87.00 405 ASN A O 1
ATOM 3161 N N . LEU A 1 406 ? 132.553 -16.459 -29.975 1.00 87.62 406 LEU A N 1
ATOM 3162 C CA . LEU A 1 406 ? 131.903 -17.692 -29.526 1.00 87.62 406 LEU A CA 1
ATOM 3163 C C . LEU A 1 406 ? 132.571 -18.932 -30.130 1.00 87.62 406 LEU A C 1
ATOM 3165 O O . LEU A 1 406 ? 133.007 -19.802 -29.381 1.00 87.62 406 LEU A O 1
ATOM 3169 N N . ARG A 1 407 ? 132.756 -18.974 -31.455 1.00 85.12 407 ARG A N 1
ATOM 3170 C CA . ARG A 1 407 ? 133.430 -20.098 -32.136 1.00 85.12 407 ARG A CA 1
ATOM 3171 C C . ARG A 1 407 ? 134.850 -20.340 -31.618 1.00 85.12 407 ARG A C 1
ATOM 3173 O O . ARG A 1 407 ? 135.277 -21.485 -31.493 1.00 85.12 407 ARG A O 1
ATOM 3180 N N . SER A 1 408 ? 135.579 -19.269 -31.294 1.00 84.69 408 SER A N 1
ATOM 3181 C CA . SER A 1 408 ? 136.917 -19.360 -30.695 1.00 84.69 408 SER A CA 1
ATOM 3182 C C . SER A 1 408 ? 136.884 -20.051 -29.323 1.00 84.69 408 SER A C 1
ATOM 3184 O O . SER A 1 408 ? 137.689 -20.947 -29.063 1.00 84.69 408 SER A O 1
ATOM 3186 N N . ALA A 1 409 ? 135.910 -19.709 -28.472 1.00 82.62 409 ALA A N 1
ATOM 3187 C CA . ALA A 1 409 ? 135.707 -20.367 -27.182 1.00 82.62 409 ALA A CA 1
ATOM 3188 C C . ALA A 1 409 ? 135.220 -21.826 -27.327 1.00 82.62 409 ALA A C 1
ATOM 3190 O O . ALA A 1 409 ? 135.700 -22.709 -26.618 1.00 82.62 409 ALA A O 1
ATOM 3191 N N . GLU A 1 410 ? 134.321 -22.109 -28.275 1.00 82.75 410 GLU A N 1
ATOM 3192 C CA . GLU A 1 410 ? 133.786 -23.459 -28.524 1.00 82.75 410 GLU A CA 1
ATOM 3193 C C . GLU A 1 410 ? 134.883 -24.444 -28.954 1.00 82.75 410 GLU A C 1
ATOM 3195 O O . GLU A 1 410 ? 134.896 -25.594 -28.507 1.00 82.75 410 GLU A O 1
ATOM 3200 N N . MET A 1 411 ? 135.854 -24.001 -29.762 1.00 83.81 411 MET A N 1
ATOM 3201 C CA . MET A 1 411 ? 137.009 -24.834 -30.115 1.00 83.81 411 MET A CA 1
ATOM 3202 C C . MET A 1 411 ? 137.902 -25.144 -28.905 1.00 83.81 411 MET A C 1
ATOM 3204 O O . MET A 1 411 ? 138.371 -26.278 -28.782 1.00 83.81 411 MET A O 1
ATOM 3208 N N . GLN A 1 412 ? 138.086 -24.188 -27.984 1.00 82.31 412 GLN A N 1
ATOM 3209 C CA . GLN A 1 412 ? 138.816 -24.418 -26.729 1.00 82.31 412 GLN A CA 1
ATOM 3210 C C . GLN A 1 412 ? 138.082 -25.433 -25.837 1.00 82.31 412 GLN A C 1
ATOM 3212 O O . GLN A 1 412 ? 138.714 -26.338 -25.290 1.00 82.31 412 GLN A O 1
ATOM 3217 N N . GLU A 1 413 ? 136.746 -25.362 -25.751 1.00 85.06 413 GLU A N 1
ATOM 3218 C CA . GLU A 1 413 ? 135.955 -26.363 -25.022 1.00 85.06 413 GLU A CA 1
ATOM 3219 C C . GLU A 1 413 ? 136.074 -27.753 -25.662 1.00 85.06 413 GLU A C 1
ATOM 3221 O O . GLU A 1 413 ? 136.318 -28.745 -24.972 1.00 85.06 413 GLU A O 1
ATOM 3226 N N . GLN A 1 414 ? 135.946 -27.846 -26.988 1.00 82.31 414 GLN A N 1
ATOM 3227 C CA . GLN A 1 414 ? 136.013 -29.126 -27.690 1.00 82.31 414 GLN A CA 1
ATOM 3228 C C . GLN A 1 414 ? 137.412 -29.763 -27.611 1.00 82.31 414 GLN A C 1
ATOM 3230 O O . GLN A 1 414 ? 137.528 -30.991 -27.598 1.00 82.31 414 GLN A O 1
ATOM 3235 N N . GLN A 1 415 ? 138.479 -28.962 -27.532 1.00 82.50 415 GLN A N 1
ATOM 3236 C CA . GLN A 1 415 ? 139.829 -29.462 -27.267 1.00 82.50 415 GLN A CA 1
ATOM 3237 C C . GLN A 1 415 ? 139.941 -30.046 -25.848 1.00 82.50 415 GLN A C 1
ATOM 3239 O O . GLN A 1 415 ? 140.291 -31.219 -25.718 1.00 82.50 415 GLN A O 1
ATOM 3244 N N . ALA A 1 416 ? 139.515 -29.309 -24.816 1.00 80.19 416 ALA A N 1
ATOM 3245 C CA . ALA A 1 416 ? 139.509 -29.800 -23.432 1.00 80.19 416 ALA A CA 1
ATOM 3246 C C . ALA A 1 416 ? 138.620 -31.052 -23.233 1.00 80.19 416 ALA A C 1
ATOM 3248 O O . ALA A 1 416 ? 138.954 -31.939 -22.445 1.00 80.19 416 ALA A O 1
ATOM 3249 N N . ARG A 1 417 ? 137.509 -31.183 -23.979 1.00 81.19 417 ARG A N 1
ATOM 3250 C CA . ARG A 1 417 ? 136.700 -32.420 -24.002 1.00 81.19 417 ARG A CA 1
ATOM 3251 C C . ARG A 1 417 ? 137.458 -33.607 -24.583 1.00 81.19 417 ARG A C 1
ATOM 3253 O O . ARG A 1 417 ? 137.408 -34.681 -23.996 1.00 81.19 417 ARG A O 1
ATOM 3260 N N . ARG A 1 418 ? 138.158 -33.434 -25.710 1.00 81.06 418 ARG A N 1
ATOM 3261 C CA . ARG A 1 418 ? 138.921 -34.525 -26.342 1.00 81.06 418 ARG A CA 1
ATOM 3262 C C . ARG A 1 418 ? 140.041 -35.035 -25.437 1.00 81.06 418 ARG A C 1
ATOM 3264 O O . ARG A 1 418 ? 140.193 -36.247 -25.319 1.00 81.06 418 ARG A O 1
ATOM 3271 N N . GLU A 1 419 ? 140.743 -34.135 -24.750 1.00 78.38 419 GLU A N 1
ATOM 3272 C CA . GLU A 1 419 ? 141.751 -34.494 -23.742 1.00 78.38 419 GLU A CA 1
ATOM 3273 C C . GLU A 1 419 ? 141.137 -35.330 -22.602 1.00 78.38 419 GLU A C 1
ATOM 3275 O O . GLU A 1 419 ? 141.670 -36.383 -22.255 1.00 78.38 419 GLU A O 1
ATOM 3280 N N . ARG A 1 420 ? 139.965 -34.937 -22.078 1.00 84.62 420 ARG A N 1
ATOM 3281 C CA . ARG A 1 420 ? 139.215 -35.726 -21.079 1.00 84.62 420 ARG A CA 1
ATOM 3282 C C . ARG A 1 420 ? 138.796 -37.106 -21.607 1.00 84.62 420 ARG A C 1
ATOM 3284 O O . ARG A 1 420 ? 138.982 -38.109 -20.924 1.00 84.62 420 ARG A O 1
ATOM 3291 N N . ASP A 1 421 ? 138.184 -37.163 -22.787 1.00 77.75 421 ASP A N 1
ATOM 3292 C CA . ASP A 1 421 ? 137.526 -38.380 -23.285 1.00 77.75 421 ASP A CA 1
ATOM 3293 C C . ASP A 1 421 ? 138.513 -39.454 -23.764 1.00 77.75 421 ASP A C 1
ATOM 3295 O O . ASP A 1 421 ? 138.225 -40.648 -23.655 1.00 77.75 421 ASP A O 1
ATOM 3299 N N . GLN A 1 422 ? 139.716 -39.062 -24.194 1.00 80.94 422 GLN A N 1
ATOM 3300 C CA . GLN A 1 422 ? 140.806 -40.013 -24.424 1.00 80.94 422 GLN A CA 1
ATOM 3301 C C . GLN A 1 422 ? 141.193 -40.740 -23.123 1.00 80.94 422 GLN A C 1
ATOM 3303 O O . GLN A 1 422 ? 141.296 -41.968 -23.130 1.00 80.94 422 GLN A O 1
ATOM 3308 N N . ILE A 1 423 ? 141.299 -40.016 -22.001 1.00 75.00 423 ILE A N 1
ATOM 3309 C CA . ILE A 1 423 ? 141.620 -40.580 -20.676 1.00 75.00 423 ILE A CA 1
ATOM 3310 C C . ILE A 1 423 ? 140.509 -41.532 -20.187 1.00 75.00 423 ILE A C 1
ATOM 3312 O O . ILE A 1 423 ? 140.808 -42.628 -19.713 1.00 75.00 423 ILE A O 1
ATOM 3316 N N . ASP A 1 424 ? 139.230 -41.167 -20.344 1.00 77.00 424 ASP A N 1
ATOM 3317 C CA . ASP A 1 424 ? 138.102 -42.024 -19.933 1.00 77.00 424 ASP A CA 1
ATOM 3318 C C . ASP A 1 424 ? 138.007 -43.319 -20.765 1.00 77.00 424 ASP A C 1
ATOM 3320 O O . ASP A 1 424 ? 137.747 -44.395 -20.223 1.00 77.00 424 ASP A O 1
ATOM 3324 N N . SER A 1 425 ? 138.285 -43.257 -22.074 1.00 75.88 425 SER A N 1
ATOM 3325 C CA . SER A 1 425 ? 138.222 -44.440 -22.949 1.00 75.88 425 SER A CA 1
ATOM 3326 C C . SER A 1 425 ? 139.239 -45.527 -22.565 1.00 75.88 425 SER A C 1
ATOM 3328 O O . SER A 1 425 ? 138.904 -46.716 -22.546 1.00 75.88 425 SER A O 1
ATOM 3330 N N . GLN A 1 426 ? 140.449 -45.117 -22.166 1.00 71.31 426 GLN A N 1
ATOM 3331 C CA . GLN A 1 426 ? 141.530 -46.002 -21.721 1.00 71.31 426 GLN A CA 1
ATOM 3332 C C . GLN A 1 426 ? 141.168 -46.751 -20.424 1.00 71.31 426 GLN A C 1
ATOM 3334 O O . GLN A 1 426 ? 141.597 -47.886 -20.224 1.00 71.31 426 GLN A O 1
ATOM 3339 N N . LEU A 1 427 ? 140.313 -46.170 -19.573 1.00 72.00 427 LEU A N 1
ATOM 3340 C CA . LEU A 1 427 ? 139.857 -46.773 -18.314 1.00 72.00 427 LEU A CA 1
ATOM 3341 C C . LEU A 1 427 ? 138.874 -47.949 -18.525 1.00 72.00 427 LEU A C 1
ATOM 3343 O O . LEU A 1 427 ? 138.753 -48.846 -17.677 1.00 72.00 427 LEU A O 1
ATOM 3347 N N . ARG A 1 428 ? 138.130 -47.949 -19.643 1.00 66.38 428 ARG A N 1
ATOM 3348 C CA . ARG A 1 428 ? 136.987 -48.859 -19.865 1.00 66.38 428 ARG A CA 1
ATOM 3349 C C . ARG A 1 428 ? 137.362 -50.216 -20.455 1.00 66.38 428 ARG A C 1
ATOM 3351 O O . ARG A 1 428 ? 136.728 -51.205 -20.097 1.00 66.38 428 ARG A O 1
ATOM 3358 N N . GLN A 1 429 ? 138.388 -50.293 -21.304 1.00 62.12 429 GLN A N 1
ATOM 3359 C CA . GLN A 1 429 ? 138.772 -51.540 -21.995 1.00 62.12 429 GLN A CA 1
ATOM 3360 C C . GLN A 1 429 ? 139.397 -52.610 -21.071 1.00 62.12 429 GLN A C 1
ATOM 3362 O O . GLN A 1 429 ? 139.517 -53.766 -21.463 1.00 62.12 429 GLN A O 1
ATOM 3367 N N . CYS A 1 430 ? 139.726 -52.261 -19.823 1.00 64.94 430 CYS A N 1
ATOM 3368 C CA . CYS A 1 430 ? 140.423 -53.079 -18.813 1.00 64.94 430 CYS A CA 1
ATOM 3369 C C . CYS A 1 430 ? 139.664 -54.359 -18.323 1.00 64.94 430 CYS A C 1
ATOM 3371 O O . CYS A 1 430 ? 139.919 -54.800 -17.202 1.00 64.94 430 CYS A O 1
ATOM 3373 N N . ARG A 1 431 ? 138.631 -54.878 -19.032 1.00 57.34 431 ARG A N 1
ATOM 3374 C CA . ARG A 1 431 ? 137.475 -55.562 -18.378 1.00 57.34 431 ARG A CA 1
ATOM 3375 C C . ARG A 1 431 ? 137.001 -56.954 -18.899 1.00 57.34 431 ARG A C 1
ATOM 3377 O O . ARG A 1 431 ? 137.299 -57.919 -18.197 1.00 57.34 431 ARG A O 1
ATOM 3384 N N . VAL A 1 432 ? 136.197 -57.110 -19.977 1.00 55.56 432 VAL A N 1
ATOM 3385 C CA . VAL A 1 432 ? 135.404 -58.368 -20.227 1.00 55.56 432 VAL A CA 1
ATOM 3386 C C . VAL A 1 432 ? 135.181 -58.782 -21.710 1.00 55.56 432 VAL A C 1
ATOM 3388 O O . VAL A 1 432 ? 134.889 -57.937 -22.549 1.00 55.56 432 VAL A O 1
ATOM 3391 N N . GLN A 1 433 ? 135.209 -60.102 -21.975 1.00 51.81 433 GLN A N 1
ATOM 3392 C CA . GLN A 1 433 ? 134.516 -60.902 -23.031 1.00 51.81 433 GLN A CA 1
ATOM 3393 C C . GLN A 1 433 ? 134.281 -62.340 -22.450 1.00 51.81 433 GLN A C 1
ATOM 3395 O O . GLN A 1 433 ? 134.581 -62.461 -21.254 1.00 51.81 433 GLN A O 1
ATOM 3400 N N . PRO A 1 434 ? 133.807 -63.433 -23.129 1.00 50.62 434 PRO A N 1
ATOM 3401 C CA . PRO A 1 434 ? 133.475 -63.763 -24.555 1.00 50.62 434 PRO A CA 1
ATOM 3402 C C . PRO A 1 434 ? 131.925 -63.974 -24.735 1.00 50.62 434 PRO A C 1
ATOM 3404 O O . PRO A 1 434 ? 131.218 -63.436 -23.889 1.00 50.62 434 PRO A O 1
ATOM 3407 N N . MET A 1 435 ? 131.225 -64.689 -25.659 1.00 38.81 435 MET A N 1
ATOM 3408 C CA . MET A 1 435 ? 131.238 -65.264 -27.058 1.00 38.81 435 MET A CA 1
ATOM 3409 C C . MET A 1 435 ? 129.781 -65.808 -27.322 1.00 38.81 435 MET A C 1
ATOM 3411 O O . MET A 1 435 ? 129.007 -65.792 -26.367 1.00 38.81 435 MET A O 1
ATOM 3415 N N . MET A 1 436 ? 129.258 -66.329 -28.455 1.00 39.00 436 MET A N 1
ATOM 3416 C CA . MET A 1 436 ? 129.602 -66.561 -29.891 1.00 39.00 436 MET A CA 1
ATOM 3417 C C . MET A 1 436 ? 128.263 -66.779 -30.684 1.00 39.00 436 MET A C 1
ATOM 3419 O O . MET A 1 436 ? 127.218 -66.822 -30.037 1.00 39.00 436 MET A O 1
ATOM 3423 N N . ALA A 1 437 ? 128.299 -67.016 -32.014 1.00 34.88 437 ALA A N 1
ATOM 3424 C CA . ALA A 1 437 ? 127.185 -67.328 -32.952 1.00 34.88 437 ALA A CA 1
ATOM 3425 C C . ALA A 1 437 ? 126.157 -66.178 -33.184 1.00 34.88 437 ALA A C 1
ATOM 3427 O O . ALA A 1 437 ? 125.467 -65.800 -32.243 1.00 34.88 437 ALA A O 1
ATOM 3428 N N . GLU A 1 438 ? 125.981 -65.480 -34.330 1.00 33.50 438 GLU A N 1
ATOM 3429 C CA . GLU A 1 438 ? 126.178 -65.696 -35.800 1.00 33.50 438 GLU A CA 1
ATOM 3430 C C . GLU A 1 438 ? 124.985 -66.412 -36.493 1.00 33.50 438 GLU A C 1
ATOM 3432 O O . GLU A 1 438 ? 124.518 -67.421 -35.974 1.00 33.50 438 GLU A O 1
ATOM 3437 N N . GLY A 1 439 ? 124.435 -66.009 -37.662 1.00 33.12 439 GLY A N 1
ATOM 3438 C CA . GLY A 1 439 ? 124.654 -64.844 -38.565 1.00 33.12 439 GLY A CA 1
ATOM 3439 C C . GLY A 1 439 ? 123.543 -63.762 -38.478 1.00 33.12 439 GLY A C 1
ATOM 3440 O O . GLY A 1 439 ? 123.189 -63.389 -37.366 1.00 33.12 439 GLY A O 1
ATOM 3441 N N . ASP A 1 440 ? 122.944 -63.186 -39.543 1.00 30.88 440 ASP A N 1
ATOM 3442 C CA . ASP A 1 440 ? 123.143 -63.262 -41.018 1.00 30.88 440 ASP A CA 1
ATOM 3443 C C . ASP A 1 440 ? 122.502 -62.012 -41.740 1.00 30.88 440 ASP A C 1
ATOM 3445 O O . ASP A 1 440 ? 122.223 -61.013 -41.074 1.00 30.88 440 ASP A O 1
ATOM 3449 N N . MET A 1 441 ? 122.291 -62.007 -43.075 1.00 40.44 441 MET A N 1
ATOM 3450 C CA . MET A 1 441 ? 122.103 -60.801 -43.933 1.00 40.44 441 MET A CA 1
ATOM 3451 C C . MET A 1 441 ? 120.888 -60.795 -44.907 1.00 40.44 441 MET A C 1
ATOM 3453 O O . MET A 1 441 ? 120.403 -61.852 -45.297 1.00 40.44 441 MET A O 1
ATOM 3457 N N . THR A 1 442 ? 120.472 -59.603 -45.405 1.00 34.66 442 THR A N 1
ATOM 3458 C CA . THR A 1 442 ? 120.331 -59.181 -46.849 1.00 34.66 442 THR A CA 1
ATOM 3459 C C . THR A 1 442 ? 119.412 -57.938 -47.070 1.00 34.66 442 THR A C 1
ATOM 3461 O O . THR A 1 442 ? 119.004 -57.296 -46.105 1.00 34.66 442 THR A O 1
ATOM 3464 N N . VAL A 1 443 ? 119.199 -57.493 -48.331 1.00 45.31 443 VAL A N 1
ATOM 3465 C CA . VAL A 1 443 ? 118.777 -56.123 -48.751 1.00 45.31 443 VAL A CA 1
ATOM 3466 C C . VAL A 1 443 ? 117.863 -56.129 -50.002 1.00 45.31 443 VAL A C 1
ATOM 3468 O O . VAL A 1 443 ? 118.158 -56.879 -50.928 1.00 45.31 443 VAL A O 1
ATOM 3471 N N . ALA A 1 444 ? 116.849 -55.238 -50.104 1.00 33.59 444 ALA A N 1
ATOM 3472 C CA . ALA A 1 444 ? 116.192 -54.830 -51.376 1.00 33.59 444 ALA A CA 1
ATOM 3473 C C . ALA A 1 444 ? 115.334 -53.529 -51.275 1.00 33.59 444 ALA A C 1
ATOM 3475 O O . ALA A 1 444 ? 114.954 -53.121 -50.180 1.00 33.59 444 ALA A O 1
ATOM 3476 N N . GLN A 1 445 ? 114.988 -52.903 -52.419 1.00 49.25 445 GLN A N 1
ATOM 3477 C CA . GLN A 1 445 ? 114.084 -51.731 -52.568 1.00 49.25 445 GLN A CA 1
ATOM 3478 C C . GLN A 1 445 ? 112.938 -52.027 -53.566 1.00 49.25 445 GLN A C 1
ATOM 3480 O O . GLN A 1 445 ? 113.233 -52.598 -54.611 1.00 49.25 445 GLN A O 1
ATOM 3485 N N . VAL A 1 446 ? 111.692 -51.559 -53.340 1.00 34.28 446 VAL A N 1
ATOM 3486 C CA . VAL A 1 446 ? 110.564 -51.568 -54.323 1.00 34.28 446 VAL A CA 1
ATOM 3487 C C . VAL A 1 446 ? 109.578 -50.380 -54.089 1.00 34.28 446 VAL A C 1
ATOM 3489 O O . VAL A 1 446 ? 109.607 -49.740 -53.040 1.00 34.28 446 VAL A O 1
ATOM 3492 N N . ARG A 1 447 ? 108.728 -50.074 -55.088 1.00 43.12 447 ARG A N 1
ATOM 3493 C CA . ARG A 1 447 ? 107.613 -49.083 -55.189 1.00 43.12 447 ARG A CA 1
ATOM 3494 C C . ARG A 1 447 ? 106.372 -49.779 -55.835 1.00 43.12 447 ARG A C 1
ATOM 3496 O O . ARG A 1 447 ? 106.625 -50.844 -56.400 1.00 43.12 447 ARG A O 1
ATOM 3503 N N . PRO A 1 448 ? 105.107 -49.260 -55.847 1.00 47.16 448 PRO A N 1
ATOM 3504 C CA . PRO A 1 448 ? 104.717 -47.842 -56.050 1.00 47.16 448 PRO A CA 1
ATOM 3505 C C . PRO A 1 448 ? 103.353 -47.369 -55.425 1.00 47.16 448 PRO A C 1
ATOM 3507 O O . PRO A 1 448 ? 102.797 -48.038 -54.564 1.00 47.16 448 PRO A O 1
ATOM 3510 N N . ASP A 1 449 ? 102.843 -46.222 -55.918 1.00 32.84 449 ASP A N 1
ATOM 3511 C CA . ASP A 1 449 ? 101.426 -45.797 -56.107 1.00 32.84 449 ASP A CA 1
ATOM 3512 C C . ASP A 1 449 ? 100.432 -45.511 -54.938 1.00 32.84 449 ASP A C 1
ATOM 3514 O O . ASP A 1 449 ? 100.678 -45.786 -53.768 1.00 32.84 449 ASP A O 1
ATOM 3518 N N . GLY A 1 450 ? 99.321 -44.824 -55.293 1.00 33.81 450 GLY A N 1
ATOM 3519 C CA . GLY A 1 450 ? 98.143 -44.468 -54.456 1.00 33.81 450 GLY A CA 1
ATOM 3520 C C . GLY A 1 450 ? 96.946 -45.423 -54.683 1.00 33.81 450 GLY A C 1
ATOM 3521 O O . GLY A 1 450 ? 97.218 -46.587 -54.971 1.00 33.81 450 GLY A O 1
ATOM 3522 N N . PRO A 1 451 ? 95.640 -45.025 -54.633 1.00 45.75 451 PRO A N 1
ATOM 3523 C CA . PRO A 1 451 ? 94.974 -43.711 -54.427 1.00 45.75 451 PRO A CA 1
ATOM 3524 C C . PRO A 1 451 ? 94.174 -43.686 -53.076 1.00 45.75 451 PRO A C 1
ATOM 3526 O O . PRO A 1 451 ? 94.486 -44.489 -52.208 1.00 45.75 451 PRO A O 1
ATOM 3529 N N . GLY A 1 452 ? 93.147 -42.869 -52.753 1.00 34.69 452 GLY A N 1
ATOM 3530 C CA . GLY A 1 452 ? 92.513 -41.649 -53.313 1.00 34.69 452 GLY A CA 1
ATOM 3531 C C . GLY A 1 452 ? 90.978 -41.565 -53.054 1.00 34.69 452 GLY A C 1
ATOM 3532 O O . GLY A 1 452 ? 90.402 -42.501 -52.514 1.00 34.69 452 GLY A O 1
ATOM 3533 N N . PHE A 1 453 ? 90.330 -40.469 -53.498 1.00 33.12 453 PHE A N 1
ATOM 3534 C CA . PHE A 1 453 ? 88.876 -40.132 -53.430 1.00 33.12 453 PHE A CA 1
ATOM 3535 C C . PHE A 1 453 ? 88.214 -39.837 -52.057 1.00 33.12 453 PHE A C 1
ATOM 3537 O O . PHE A 1 453 ? 88.466 -40.501 -51.060 1.00 33.12 453 PHE A O 1
ATOM 3544 N N . GLY A 1 454 ? 87.286 -38.858 -52.045 1.00 32.62 454 GLY A N 1
ATOM 3545 C CA . GLY A 1 454 ? 86.357 -38.571 -50.932 1.00 32.62 454 GLY A CA 1
ATOM 3546 C C . GLY A 1 454 ? 86.083 -37.075 -50.669 1.00 32.62 454 GLY A C 1
ATOM 3547 O O . GLY A 1 454 ? 86.926 -36.379 -50.116 1.00 32.62 454 GLY A O 1
ATOM 3548 N N . GLY A 1 455 ? 84.888 -36.583 -51.016 1.00 33.19 455 GLY A N 1
ATOM 3549 C CA . GLY A 1 455 ? 84.322 -35.289 -50.568 1.00 33.19 455 GLY A CA 1
ATOM 3550 C C . GLY A 1 455 ? 82.855 -35.492 -50.143 1.00 33.19 455 GLY A C 1
ATOM 3551 O O . GLY A 1 455 ? 82.491 -36.646 -49.911 1.00 33.19 455 GLY A O 1
ATOM 3552 N N . PRO A 1 456 ? 81.964 -34.474 -50.124 1.00 47.19 456 PRO A N 1
ATOM 3553 C CA . PRO A 1 456 ? 82.143 -33.014 -50.220 1.00 47.19 456 PRO A CA 1
ATOM 3554 C C . PRO A 1 456 ? 81.586 -32.271 -48.969 1.00 47.19 456 PRO A C 1
ATOM 3556 O O . PRO A 1 456 ? 81.089 -32.909 -48.045 1.00 47.19 456 PRO A O 1
ATOM 3559 N N . GLY A 1 457 ? 81.593 -30.925 -48.920 1.00 35.88 457 GLY A N 1
ATOM 3560 C CA . GLY A 1 457 ? 80.969 -30.207 -47.790 1.00 35.88 457 GLY A CA 1
ATOM 3561 C C . GLY A 1 457 ? 80.793 -28.682 -47.898 1.00 35.88 457 GLY A C 1
ATOM 3562 O O . GLY A 1 457 ? 81.468 -28.000 -48.664 1.00 35.88 457 GLY A O 1
ATOM 3563 N N . GLY A 1 458 ? 79.877 -28.170 -47.070 1.00 30.98 458 GLY A N 1
ATOM 3564 C CA . GLY A 1 458 ? 79.565 -26.766 -46.747 1.00 30.98 458 GLY A CA 1
ATOM 3565 C C . GLY A 1 458 ? 78.485 -26.739 -45.638 1.00 30.98 458 GLY A C 1
ATOM 3566 O O . GLY A 1 458 ? 78.112 -27.825 -45.191 1.00 30.98 458 GLY A O 1
ATOM 3567 N N . PRO A 1 459 ? 77.916 -25.587 -45.210 1.00 42.72 459 PRO A N 1
ATOM 3568 C CA . PRO A 1 459 ? 78.238 -24.195 -45.543 1.00 42.72 459 PRO A CA 1
ATOM 3569 C C . PRO A 1 459 ? 78.492 -23.265 -44.310 1.00 42.72 459 PRO A C 1
ATOM 3571 O O . PRO A 1 459 ? 78.319 -23.653 -43.164 1.00 42.72 459 PRO A O 1
ATOM 3574 N N . ARG A 1 460 ? 78.889 -22.011 -44.604 1.00 35.31 460 ARG A N 1
ATOM 3575 C CA . ARG A 1 460 ? 78.685 -20.694 -43.914 1.00 35.31 460 ARG A CA 1
ATOM 3576 C C . ARG A 1 460 ? 77.806 -20.579 -42.623 1.00 35.31 460 ARG A C 1
ATOM 3578 O O . ARG A 1 460 ? 76.820 -21.304 -42.548 1.00 35.31 460 ARG A O 1
ATOM 3585 N N . PRO A 1 461 ? 77.905 -19.477 -41.809 1.00 48.19 461 PRO A N 1
ATOM 3586 C CA . PRO A 1 461 ? 78.954 -18.437 -41.673 1.00 48.19 461 PRO A CA 1
ATOM 3587 C C . PRO A 1 461 ? 79.298 -18.067 -40.170 1.00 48.19 461 PRO A C 1
ATOM 3589 O O . PRO A 1 461 ? 79.709 -19.001 -39.491 1.00 48.19 461 PRO A O 1
ATOM 3592 N N . PRO A 1 462 ? 79.309 -16.812 -39.611 1.00 54.31 462 PRO A N 1
ATOM 3593 C CA . PRO A 1 462 ? 80.441 -16.369 -38.766 1.00 54.31 462 PRO A CA 1
ATOM 3594 C C . PRO A 1 462 ? 80.102 -15.825 -37.348 1.00 54.31 462 PRO A C 1
ATOM 3596 O O . PRO A 1 462 ? 78.944 -15.624 -36.991 1.00 54.31 462 PRO A O 1
ATOM 3599 N N . GLY A 1 463 ? 81.130 -15.457 -36.570 1.00 29.88 463 GLY A N 1
ATOM 3600 C CA . GLY A 1 463 ? 80.975 -14.662 -35.341 1.00 29.88 463 GLY A CA 1
ATOM 3601 C C . GLY A 1 463 ? 82.274 -13.979 -34.893 1.00 29.88 463 GLY A C 1
ATOM 3602 O O . GLY A 1 463 ? 83.287 -14.645 -34.711 1.00 29.88 463 GLY A O 1
ATOM 3603 N N . GLY A 1 464 ? 82.249 -12.654 -34.713 1.00 33.12 464 GLY A N 1
ATOM 3604 C CA . GLY A 1 464 ? 83.397 -11.861 -34.252 1.00 33.12 464 GLY A CA 1
ATOM 3605 C C . GLY A 1 464 ? 83.034 -10.385 -34.061 1.00 33.12 464 GLY A C 1
ATOM 3606 O O . GLY A 1 464 ? 82.946 -9.642 -35.035 1.00 33.12 464 GLY A O 1
ATOM 3607 N N . GLY A 1 465 ? 82.785 -9.978 -32.811 1.00 28.69 465 GLY A N 1
ATOM 3608 C CA . GLY A 1 465 ? 82.428 -8.607 -32.416 1.00 28.69 465 GLY A CA 1
ATOM 3609 C C . GLY A 1 465 ? 83.518 -7.930 -31.563 1.00 28.69 465 GLY A C 1
ATOM 3610 O O . GLY A 1 465 ? 84.370 -8.630 -31.016 1.00 28.69 465 GLY A O 1
ATOM 3611 N N . PRO A 1 466 ? 83.533 -6.585 -31.463 1.00 38.72 466 PRO A N 1
ATOM 3612 C CA . PRO A 1 466 ? 84.688 -5.826 -30.973 1.00 38.72 466 PRO A CA 1
ATOM 3613 C C . PRO A 1 466 ? 84.650 -5.495 -29.470 1.00 38.72 466 PRO A C 1
ATOM 3615 O O . PRO A 1 466 ? 83.602 -5.547 -28.829 1.00 38.72 466 PRO A O 1
ATOM 3618 N N . GLY A 1 467 ? 85.798 -5.062 -28.936 1.00 32.03 467 GLY A N 1
ATOM 3619 C CA . GLY A 1 467 ? 85.944 -4.517 -27.580 1.00 32.03 467 GLY A CA 1
ATOM 3620 C C . GLY A 1 467 ? 86.486 -3.077 -27.535 1.00 32.03 467 GLY A C 1
ATOM 3621 O O . GLY A 1 467 ? 86.641 -2.415 -28.559 1.00 32.03 467 GLY A O 1
ATOM 3622 N N . GLY A 1 468 ? 86.799 -2.613 -26.321 1.00 27.12 468 GLY A N 1
ATOM 3623 C CA . GLY A 1 468 ? 87.423 -1.324 -25.976 1.00 27.12 468 GLY A CA 1
ATOM 3624 C C . GLY A 1 468 ? 87.253 -1.038 -24.468 1.00 27.12 468 GLY A C 1
ATOM 3625 O O . GLY A 1 468 ? 86.724 -1.907 -23.776 1.00 27.12 468 GLY A O 1
ATOM 3626 N N . PRO A 1 469 ? 87.573 0.167 -23.945 1.00 49.09 469 PRO A N 1
ATOM 3627 C CA . PRO A 1 469 ? 88.471 1.199 -24.491 1.00 49.09 469 PRO A CA 1
ATOM 3628 C C . PRO A 1 469 ? 89.400 1.891 -23.438 1.00 49.09 469 PRO A C 1
ATOM 3630 O O . PRO A 1 469 ? 88.986 2.112 -22.305 1.00 49.09 469 PRO A O 1
ATOM 3633 N N . ARG A 1 470 ? 90.569 2.421 -23.872 1.00 32.31 470 ARG A N 1
ATOM 3634 C CA . ARG A 1 470 ? 91.461 3.383 -23.135 1.00 32.31 470 ARG A CA 1
ATOM 3635 C C . ARG A 1 470 ? 92.088 2.868 -21.804 1.00 32.31 470 ARG A C 1
ATOM 3637 O O . ARG A 1 470 ? 91.732 1.778 -21.372 1.00 32.31 470 ARG A O 1
ATOM 3644 N N . PRO A 1 471 ? 92.973 3.633 -21.106 1.00 43.50 471 PRO A N 1
ATOM 3645 C CA . PRO A 1 471 ? 93.842 4.767 -21.497 1.00 43.50 471 PRO A CA 1
ATOM 3646 C C . PRO A 1 471 ? 95.366 4.462 -21.327 1.00 43.50 471 PRO A C 1
ATOM 3648 O O . PRO A 1 471 ? 95.718 3.396 -20.831 1.00 43.50 471 PRO A O 1
ATOM 3651 N N . PRO A 1 472 ? 96.292 5.375 -21.703 1.00 50.34 472 PRO A N 1
ATOM 3652 C CA . PRO A 1 472 ? 97.738 5.191 -21.510 1.00 50.34 472 PRO A CA 1
ATOM 3653 C C . PRO A 1 472 ? 98.302 5.827 -20.219 1.00 50.34 472 PRO A C 1
ATOM 3655 O O . PRO A 1 472 ? 97.831 6.869 -19.767 1.00 50.34 472 PRO A O 1
ATOM 3658 N N . GLY A 1 473 ? 99.389 5.246 -19.701 1.00 31.92 473 GLY A N 1
ATOM 3659 C CA . GLY A 1 473 ? 100.296 5.809 -18.687 1.00 31.92 473 GLY A CA 1
ATOM 3660 C C . GLY A 1 473 ? 101.743 5.386 -18.997 1.00 31.92 473 GLY A C 1
ATOM 3661 O O . GLY A 1 473 ? 101.937 4.388 -19.688 1.00 31.92 473 GLY A O 1
ATOM 3662 N N . GLY A 1 474 ? 102.753 6.152 -18.565 1.00 32.81 474 GLY A N 1
ATOM 3663 C CA . GLY A 1 474 ? 104.149 5.982 -19.017 1.00 32.81 474 GLY A CA 1
ATOM 3664 C C . GLY A 1 474 ? 105.195 5.825 -17.906 1.00 32.81 474 GLY A C 1
ATOM 3665 O O . GLY A 1 474 ? 104.885 5.966 -16.727 1.00 32.81 474 GLY A O 1
ATOM 3666 N N . GLY A 1 475 ? 106.447 5.568 -18.306 1.00 30.27 475 GLY A N 1
ATOM 3667 C CA . GLY A 1 475 ? 107.626 5.491 -17.429 1.00 30.27 475 GLY A CA 1
ATOM 3668 C C . GLY A 1 475 ? 108.730 4.557 -17.963 1.00 30.27 475 GLY A C 1
ATOM 3669 O O . GLY A 1 475 ? 108.432 3.509 -18.526 1.00 30.27 475 GLY A O 1
ATOM 3670 N N . GLY A 1 476 ? 110.002 4.940 -17.790 1.00 30.05 476 GLY A N 1
ATOM 3671 C CA . GLY A 1 476 ? 111.180 4.040 -17.819 1.00 30.05 476 GLY A CA 1
ATOM 3672 C C . GLY A 1 476 ? 111.785 3.961 -16.403 1.00 30.05 476 GLY A C 1
ATOM 3673 O O . GLY A 1 476 ? 111.019 4.142 -15.456 1.00 30.05 476 GLY A O 1
ATOM 3674 N N . PRO A 1 477 ? 113.119 3.852 -16.196 1.00 61.56 477 PRO A N 1
ATOM 3675 C CA . PRO A 1 477 ? 114.231 3.421 -17.068 1.00 61.56 477 PRO A CA 1
ATOM 3676 C C . PRO A 1 477 ? 115.138 2.349 -16.367 1.00 61.56 477 PRO A C 1
ATOM 3678 O O . PRO A 1 477 ? 114.735 1.788 -15.352 1.00 61.56 477 PRO A O 1
ATOM 3681 N N . GLY A 1 478 ? 116.376 2.071 -16.832 1.00 31.84 478 GLY A N 1
ATOM 3682 C CA . GLY A 1 478 ? 117.362 1.271 -16.055 1.00 31.84 478 GLY A CA 1
ATOM 3683 C C . GLY A 1 478 ? 118.673 0.870 -16.776 1.00 31.84 478 GLY A C 1
ATOM 3684 O O . GLY A 1 478 ? 118.675 0.703 -17.991 1.00 31.84 478 GLY A O 1
ATOM 3685 N N . HIS A 1 479 ? 119.782 0.696 -16.030 1.00 37.25 479 HIS A N 1
ATOM 3686 C CA . HIS A 1 479 ? 121.151 0.370 -16.516 1.00 37.25 479 HIS A CA 1
ATOM 3687 C C . HIS A 1 479 ? 121.823 -0.770 -15.697 1.00 37.25 479 HIS A C 1
ATOM 3689 O O . HIS A 1 479 ? 121.427 -0.986 -14.555 1.00 37.25 479 HIS A O 1
ATOM 3695 N N . GLY A 1 480 ? 122.905 -1.409 -16.197 1.00 31.14 480 GLY A N 1
ATOM 3696 C CA . GLY A 1 480 ? 123.859 -2.179 -15.352 1.00 31.14 480 GLY A CA 1
ATOM 3697 C C . GLY A 1 480 ? 124.798 -3.200 -16.050 1.00 31.14 480 GLY A C 1
ATOM 3698 O O . GLY A 1 480 ? 124.407 -3.834 -17.022 1.00 31.14 480 GLY A O 1
ATOM 3699 N N . GLY A 1 481 ? 126.025 -3.376 -15.521 1.00 35.78 481 GLY A N 1
ATOM 3700 C CA . GLY A 1 481 ? 126.991 -4.490 -15.765 1.00 35.78 481 GLY A CA 1
ATOM 3701 C C . GLY A 1 481 ? 127.507 -5.028 -14.404 1.00 35.78 481 GLY A C 1
ATOM 3702 O O . GLY A 1 481 ? 126.727 -4.917 -13.458 1.00 35.78 481 GLY A O 1
ATOM 3703 N N . PRO A 1 482 ? 128.787 -5.444 -14.173 1.00 62.44 482 PRO A N 1
ATOM 3704 C CA . PRO A 1 482 ? 129.870 -5.951 -15.056 1.00 62.44 482 PRO A CA 1
ATOM 3705 C C . PRO A 1 482 ? 130.755 -7.126 -14.461 1.00 62.44 482 PRO A C 1
ATOM 3707 O O . PRO A 1 482 ? 130.671 -7.419 -13.279 1.00 62.44 482 PRO A O 1
ATOM 3710 N N . GLY A 1 483 ? 131.671 -7.726 -15.259 1.00 41.09 483 GLY A N 1
ATOM 3711 C CA . GLY A 1 483 ? 133.037 -8.275 -14.931 1.00 41.09 483 GLY A CA 1
ATOM 3712 C C . GLY A 1 483 ? 133.376 -9.320 -13.808 1.00 41.09 483 GLY A C 1
ATOM 3713 O O . GLY A 1 483 ? 132.892 -9.228 -12.690 1.00 41.09 483 GLY A O 1
ATOM 3714 N N . GLY A 1 484 ? 134.354 -10.234 -14.052 1.00 35.66 484 GLY A N 1
ATOM 3715 C CA . GLY A 1 484 ? 135.047 -11.078 -13.023 1.00 35.66 484 GLY A CA 1
ATOM 3716 C C . GLY A 1 484 ? 136.026 -12.190 -13.561 1.00 35.66 484 GLY A C 1
ATOM 3717 O O . GLY A 1 484 ? 135.794 -12.617 -14.690 1.00 35.66 484 GLY A O 1
ATOM 3718 N N . PRO A 1 485 ? 137.120 -12.656 -12.864 1.00 61.41 485 PRO A N 1
ATOM 3719 C CA . PRO A 1 485 ? 138.233 -13.416 -13.527 1.00 61.41 485 PRO A CA 1
ATOM 3720 C C . PRO A 1 485 ? 138.984 -14.615 -12.811 1.00 61.41 485 PRO A C 1
ATOM 3722 O O . PRO A 1 485 ? 139.042 -14.675 -11.587 1.00 61.41 485 PRO A O 1
ATOM 3725 N N . ARG A 1 486 ? 139.768 -15.414 -13.599 1.00 45.34 486 ARG A N 1
ATOM 3726 C CA . ARG A 1 486 ? 140.972 -16.283 -13.258 1.00 45.34 486 ARG A CA 1
ATOM 3727 C C . ARG A 1 486 ? 140.770 -17.603 -12.429 1.00 45.34 486 ARG A C 1
ATOM 3729 O O . ARG A 1 486 ? 139.655 -17.845 -11.994 1.00 45.34 486 ARG A O 1
ATOM 3736 N N . PRO A 1 487 ? 141.814 -18.433 -12.102 1.00 61.88 487 PRO A N 1
ATOM 3737 C CA . PRO A 1 487 ? 142.829 -19.224 -12.881 1.00 61.88 487 PRO A CA 1
ATOM 3738 C C . PRO A 1 487 ? 142.817 -20.751 -12.451 1.00 61.88 487 PRO A C 1
ATOM 3740 O O . PRO A 1 487 ? 141.754 -21.167 -11.982 1.00 61.88 487 PRO A O 1
ATOM 3743 N N . PRO A 1 488 ? 143.876 -21.633 -12.465 1.00 56.97 488 PRO A N 1
ATOM 3744 C CA . PRO A 1 488 ? 145.135 -21.833 -13.245 1.00 56.97 488 PRO A CA 1
ATOM 3745 C C . PRO A 1 488 ? 145.200 -23.238 -13.976 1.00 56.97 488 PRO A C 1
ATOM 3747 O O . PRO A 1 488 ? 144.152 -23.751 -14.343 1.00 56.97 488 PRO A O 1
ATOM 3750 N N . GLY A 1 489 ? 146.364 -23.899 -14.201 1.00 46.91 489 GLY A N 1
ATOM 3751 C CA . GLY A 1 489 ? 146.480 -25.233 -14.878 1.00 46.91 489 GLY A CA 1
ATOM 3752 C C . GLY A 1 489 ? 147.612 -26.181 -14.379 1.00 46.91 489 GLY A C 1
ATOM 3753 O O . GLY A 1 489 ? 148.298 -25.828 -13.424 1.00 46.91 489 GLY A O 1
ATOM 3754 N N . GLY A 1 490 ? 147.819 -27.366 -15.003 1.00 39.72 490 GLY A N 1
ATOM 3755 C CA . GLY A 1 490 ? 148.878 -28.360 -14.653 1.00 39.72 490 GLY A CA 1
ATOM 3756 C C . GLY A 1 490 ? 148.946 -29.652 -15.536 1.00 39.72 490 GLY A C 1
ATOM 3757 O O . GLY A 1 490 ? 148.016 -29.854 -16.317 1.00 39.72 490 GLY A O 1
ATOM 3758 N N . PRO A 1 491 ? 150.010 -30.508 -15.464 1.00 62.59 491 PRO A N 1
ATOM 3759 C CA . PRO A 1 491 ? 150.463 -31.360 -16.601 1.00 62.59 491 PRO A CA 1
ATOM 3760 C C . PRO A 1 491 ? 150.743 -32.882 -16.350 1.00 62.59 491 PRO A C 1
ATOM 3762 O O . PRO A 1 491 ? 150.893 -33.306 -15.207 1.00 62.59 491 PRO A O 1
ATOM 3765 N N . GLY A 1 492 ? 150.966 -33.673 -17.427 1.00 39.62 492 GLY A N 1
ATOM 3766 C CA . GLY A 1 492 ? 151.781 -34.925 -17.431 1.00 39.62 492 GLY A CA 1
ATOM 3767 C C . GLY A 1 492 ? 151.108 -36.267 -17.837 1.00 39.62 492 GLY A C 1
ATOM 3768 O O . GLY A 1 492 ? 149.919 -36.460 -17.598 1.00 39.62 492 GLY A O 1
ATOM 3769 N N . GLY A 1 493 ? 151.875 -37.222 -18.412 1.00 43.38 493 GLY A N 1
ATOM 3770 C CA . GLY A 1 493 ? 151.430 -38.601 -18.754 1.00 43.38 493 GLY A CA 1
ATOM 3771 C C . GLY A 1 493 ? 152.547 -39.562 -19.277 1.00 43.38 493 GLY A C 1
ATOM 3772 O O . GLY A 1 493 ? 153.582 -39.053 -19.707 1.00 43.38 493 GLY A O 1
ATOM 3773 N N . PRO A 1 494 ? 152.380 -40.916 -19.241 1.00 53.28 494 PRO A N 1
ATOM 3774 C CA . PRO A 1 494 ? 153.341 -41.908 -19.801 1.00 53.28 494 PRO A CA 1
ATOM 3775 C C . PRO A 1 494 ? 152.721 -43.110 -20.597 1.00 53.28 494 PRO A C 1
ATOM 3777 O O . PRO A 1 494 ? 151.501 -43.241 -20.667 1.00 53.28 494 PRO A O 1
ATOM 3780 N N . VAL A 1 495 ? 153.546 -44.023 -21.164 1.00 43.69 495 VAL A N 1
ATOM 3781 C CA . VAL A 1 495 ? 153.135 -45.299 -21.847 1.00 43.69 495 VAL A CA 1
ATOM 3782 C C . VAL A 1 495 ? 154.198 -46.450 -21.653 1.00 43.69 495 VAL A C 1
ATOM 3784 O O . VAL A 1 495 ? 155.173 -46.175 -20.954 1.00 43.69 495 VAL A O 1
ATOM 3787 N N . PRO A 1 496 ? 154.040 -47.735 -22.103 1.00 53.41 496 PRO A N 1
ATOM 3788 C CA . PRO A 1 496 ? 154.366 -48.962 -21.326 1.00 53.41 496 PRO A CA 1
ATOM 3789 C C . PRO A 1 496 ? 155.561 -49.785 -21.925 1.00 53.41 496 PRO A C 1
ATOM 3791 O O . PRO A 1 496 ? 156.259 -49.206 -22.761 1.00 53.41 496 PRO A O 1
ATOM 3794 N N . PRO A 1 497 ? 155.864 -51.077 -21.567 1.00 52.69 497 PRO A N 1
ATOM 3795 C CA . PRO A 1 497 ? 155.102 -52.272 -22.041 1.00 52.69 497 PRO A CA 1
ATOM 3796 C C . PRO A 1 497 ? 155.247 -53.595 -21.194 1.00 52.69 497 PRO A C 1
ATOM 3798 O O . PRO A 1 497 ? 155.743 -53.593 -20.073 1.00 52.69 497 PRO A O 1
ATOM 3801 N N . THR A 1 498 ? 154.899 -54.748 -21.806 1.00 44.53 498 THR A N 1
ATOM 3802 C CA . THR A 1 498 ? 155.254 -56.175 -21.499 1.00 44.53 498 THR A CA 1
ATOM 3803 C C . THR A 1 498 ? 154.563 -56.957 -20.337 1.00 44.53 498 THR A C 1
ATOM 3805 O O . THR A 1 498 ? 154.055 -56.334 -19.411 1.00 44.53 498 THR A O 1
ATOM 3808 N N . PRO A 1 499 ? 154.439 -58.317 -20.420 1.00 46.00 499 PRO A N 1
ATOM 3809 C CA . PRO A 1 499 ? 153.361 -59.101 -19.760 1.00 46.00 499 PRO A CA 1
ATOM 3810 C C . PRO A 1 499 ? 153.868 -60.318 -18.914 1.00 46.00 499 PRO A C 1
ATOM 3812 O O . PRO A 1 499 ? 155.083 -60.447 -18.765 1.00 46.00 499 PRO A O 1
ATOM 3815 N N . PRO A 1 500 ? 153.034 -61.293 -18.447 1.00 47.50 500 PRO A N 1
ATOM 3816 C CA . PRO A 1 500 ? 151.566 -61.342 -18.262 1.00 47.50 500 PRO A CA 1
ATOM 3817 C C . PRO A 1 500 ? 151.102 -61.779 -16.838 1.00 47.50 500 PRO A C 1
ATOM 3819 O O . PRO A 1 500 ? 151.465 -62.854 -16.366 1.00 47.50 500 PRO A O 1
ATOM 3822 N N . ALA A 1 501 ? 150.183 -61.036 -16.205 1.00 34.75 501 ALA A N 1
ATOM 3823 C CA . ALA A 1 501 ? 149.388 -61.471 -15.035 1.00 34.75 501 ALA A CA 1
ATOM 3824 C C . ALA A 1 501 ? 148.110 -60.595 -14.885 1.00 34.75 501 ALA A C 1
ATOM 3826 O O . ALA A 1 501 ? 148.067 -59.513 -15.476 1.00 34.75 501 ALA A O 1
ATOM 3827 N N . PRO A 1 502 ? 147.049 -61.014 -14.159 1.00 43.00 502 PRO A N 1
ATOM 3828 C CA . PRO A 1 502 ? 145.755 -60.310 -14.187 1.00 43.00 502 PRO A CA 1
ATOM 3829 C C . PRO A 1 502 ? 145.568 -59.134 -13.186 1.00 43.00 502 PRO A C 1
ATOM 3831 O O . PRO A 1 502 ? 145.596 -59.348 -11.980 1.00 43.00 502 PRO A O 1
ATOM 3834 N N . ARG A 1 503 ? 145.162 -57.964 -13.730 1.00 56.72 503 ARG A N 1
ATOM 3835 C CA . ARG A 1 503 ? 144.397 -56.815 -13.139 1.00 56.72 503 ARG A CA 1
ATOM 3836 C C . ARG A 1 503 ? 145.060 -55.792 -12.170 1.00 56.72 503 ARG A C 1
ATOM 3838 O O . ARG A 1 503 ? 145.235 -56.087 -10.997 1.00 56.72 503 ARG A O 1
ATOM 3845 N N . ASP A 1 504 ? 145.176 -54.529 -12.622 1.00 52.75 504 ASP A N 1
ATOM 3846 C CA . ASP A 1 504 ? 144.765 -53.260 -11.943 1.00 52.75 504 ASP A CA 1
ATOM 3847 C C . ASP A 1 504 ? 144.684 -52.103 -12.991 1.00 52.75 504 ASP A C 1
ATOM 3849 O O . ASP A 1 504 ? 145.211 -52.265 -14.092 1.00 52.75 504 ASP A O 1
ATOM 3853 N N . CYS A 1 505 ? 144.016 -50.966 -12.710 1.00 61.84 505 CYS A N 1
ATOM 3854 C CA . CYS A 1 505 ? 143.760 -49.880 -13.687 1.00 61.84 505 CYS A CA 1
ATOM 3855 C C . CYS A 1 505 ? 143.842 -48.413 -13.137 1.00 61.84 505 CYS A C 1
ATOM 3857 O O . CYS A 1 505 ? 143.270 -47.505 -13.743 1.00 61.84 505 CYS A O 1
ATOM 3859 N N . SER A 1 506 ? 144.507 -48.137 -12.004 1.00 63.69 506 SER A N 1
ATOM 3860 C CA . SER A 1 506 ? 144.261 -46.936 -11.157 1.00 63.69 506 SER A CA 1
ATOM 3861 C C . SER A 1 506 ? 144.853 -45.555 -11.560 1.00 63.69 506 SER A C 1
ATOM 3863 O O . SER A 1 506 ? 144.358 -44.526 -11.097 1.00 63.69 506 SER A O 1
ATOM 3865 N N . HIS A 1 507 ? 145.888 -45.446 -12.409 1.00 63.78 507 HIS A N 1
ATOM 3866 C CA . HIS A 1 507 ? 146.547 -44.142 -12.693 1.00 63.78 507 HIS A CA 1
ATOM 3867 C C . HIS A 1 507 ? 145.636 -43.106 -13.392 1.00 63.78 507 HIS A C 1
ATOM 3869 O O . HIS A 1 507 ? 145.714 -41.907 -13.111 1.00 63.78 507 HIS A O 1
ATOM 3875 N N . LEU A 1 508 ? 144.782 -43.569 -14.309 1.00 68.94 508 LEU A N 1
ATOM 3876 C CA . LEU A 1 508 ? 144.017 -42.736 -15.249 1.00 68.94 508 LEU A CA 1
ATOM 3877 C C . LEU A 1 508 ? 142.990 -41.808 -14.572 1.00 68.94 508 LEU A C 1
ATOM 3879 O O . LEU A 1 508 ? 142.678 -40.742 -15.103 1.00 68.94 508 LEU A O 1
ATOM 3883 N N . GLU A 1 509 ? 142.507 -42.162 -13.379 1.00 71.00 509 GLU A N 1
ATOM 3884 C CA . GLU A 1 509 ? 141.457 -41.415 -12.671 1.00 71.00 509 GLU A CA 1
ATOM 3885 C C . GLU A 1 509 ? 141.891 -39.995 -12.258 1.00 71.00 509 GLU A C 1
ATOM 3887 O O . GLU A 1 509 ? 141.069 -39.077 -12.228 1.00 71.00 509 GLU A O 1
ATOM 3892 N N . ARG A 1 510 ? 143.186 -39.768 -11.984 1.00 71.00 510 ARG A N 1
ATOM 3893 C CA . ARG A 1 510 ? 143.681 -38.446 -11.548 1.00 71.00 510 ARG A CA 1
ATOM 3894 C C . ARG A 1 510 ? 143.826 -37.443 -12.691 1.00 71.00 510 ARG A C 1
ATOM 3896 O O . ARG A 1 510 ? 143.448 -36.284 -12.520 1.00 71.00 510 ARG A O 1
ATOM 3903 N N . SER A 1 511 ? 144.313 -37.865 -13.858 1.00 68.44 511 SER A N 1
ATOM 3904 C CA . SER A 1 511 ? 144.437 -36.974 -15.025 1.00 68.44 511 SER A CA 1
ATOM 3905 C C . SER A 1 511 ? 143.067 -36.493 -15.519 1.00 68.44 511 SER A C 1
ATOM 3907 O O . SER A 1 511 ? 142.920 -35.335 -15.916 1.00 68.44 511 SER A O 1
ATOM 3909 N N . LEU A 1 512 ? 142.041 -37.345 -15.395 1.00 79.62 512 LEU A N 1
ATOM 3910 C CA . LEU A 1 512 ? 140.649 -37.027 -15.714 1.00 79.62 512 LEU A CA 1
ATOM 3911 C C . LEU A 1 512 ? 140.122 -35.818 -14.911 1.00 79.62 512 LEU A C 1
ATOM 3913 O O . LEU A 1 512 ? 139.393 -34.984 -15.448 1.00 79.62 512 LEU A O 1
ATOM 3917 N N . LEU A 1 513 ? 140.528 -35.674 -13.642 1.00 79.69 513 LEU A N 1
ATOM 3918 C CA . LEU A 1 513 ? 140.094 -34.577 -12.768 1.00 79.69 513 LEU A CA 1
ATOM 3919 C C . LEU A 1 513 ? 140.649 -33.208 -13.206 1.00 79.69 513 LEU A C 1
ATOM 3921 O O . LEU A 1 513 ? 139.919 -32.217 -13.179 1.00 79.69 513 LEU A O 1
ATOM 3925 N N . SER A 1 514 ? 141.908 -33.152 -13.657 1.00 74.50 514 SER A N 1
ATOM 3926 C CA . SER A 1 514 ? 142.521 -31.919 -14.185 1.00 74.50 514 SER A CA 1
ATOM 3927 C C . SER A 1 514 ? 141.870 -31.493 -15.507 1.00 74.50 514 SER A C 1
ATOM 3929 O O . SER A 1 514 ? 141.475 -30.334 -15.672 1.00 74.50 514 SER A O 1
ATOM 3931 N N . ALA A 1 515 ? 141.652 -32.453 -16.416 1.00 74.81 515 ALA A N 1
ATOM 3932 C CA . ALA A 1 515 ? 140.951 -32.216 -17.678 1.00 74.81 515 ALA A CA 1
ATOM 3933 C C . ALA A 1 515 ? 139.532 -31.656 -17.449 1.00 74.81 515 ALA A C 1
ATOM 3935 O O . ALA A 1 515 ? 139.124 -30.706 -18.119 1.00 74.81 515 ALA A O 1
ATOM 3936 N N . ASN A 1 516 ? 138.809 -32.163 -16.441 1.00 82.75 516 ASN A N 1
ATOM 3937 C CA . ASN A 1 516 ? 137.493 -31.645 -16.056 1.00 82.75 516 ASN A CA 1
ATOM 3938 C C . ASN A 1 516 ? 137.521 -30.172 -15.584 1.00 82.75 516 ASN A C 1
ATOM 3940 O O . ASN A 1 516 ? 136.595 -29.427 -15.905 1.00 82.75 516 ASN A O 1
ATOM 3944 N N . GLN A 1 517 ? 138.564 -29.714 -14.876 1.00 81.19 517 GLN A N 1
ATOM 3945 C CA . GLN A 1 517 ? 138.665 -28.306 -14.446 1.00 81.19 517 GLN A CA 1
ATOM 3946 C C . GLN A 1 517 ? 138.957 -27.345 -15.605 1.00 81.19 517 GLN A C 1
ATOM 3948 O O . GLN A 1 517 ? 138.338 -26.283 -15.701 1.00 81.19 517 GLN A O 1
ATOM 3953 N N . ASN A 1 518 ? 139.875 -27.708 -16.506 1.00 77.19 518 ASN A N 1
ATOM 3954 C CA . ASN A 1 518 ? 140.147 -26.900 -17.699 1.00 77.19 518 ASN A CA 1
ATOM 3955 C C . ASN A 1 518 ? 138.915 -26.835 -18.615 1.00 77.19 518 ASN A C 1
ATOM 3957 O O . ASN A 1 518 ? 138.598 -25.771 -19.150 1.00 77.19 518 ASN A O 1
ATOM 3961 N N . LEU A 1 519 ? 138.171 -27.941 -18.711 1.00 83.38 519 LEU A N 1
ATOM 3962 C CA . LEU A 1 519 ? 136.907 -28.011 -19.430 1.00 83.38 519 LEU A CA 1
ATOM 3963 C C . LEU A 1 519 ? 135.835 -27.062 -18.862 1.00 83.38 519 LEU A C 1
ATOM 3965 O O . LEU A 1 519 ? 135.160 -26.408 -19.652 1.00 83.38 519 LEU A O 1
ATOM 3969 N N . GLU A 1 520 ? 135.666 -26.925 -17.540 1.00 84.38 520 GLU A N 1
ATOM 3970 C CA . GLU A 1 520 ? 134.699 -25.942 -17.008 1.00 84.38 520 GLU A CA 1
ATOM 3971 C C . GLU A 1 520 ? 135.088 -24.490 -17.313 1.00 84.38 520 GLU A C 1
ATOM 3973 O O . GLU A 1 520 ? 134.218 -23.723 -17.716 1.00 84.38 520 GLU A O 1
ATOM 3978 N N . ARG A 1 521 ? 136.373 -24.105 -17.268 1.00 81.44 521 ARG A N 1
ATOM 3979 C CA . ARG A 1 521 ? 136.751 -22.732 -17.674 1.00 81.44 521 ARG A CA 1
ATOM 3980 C C . ARG A 1 521 ? 136.527 -22.466 -19.161 1.00 81.44 521 ARG A C 1
ATOM 3982 O O . ARG A 1 521 ? 136.151 -21.356 -19.530 1.00 81.44 521 ARG A O 1
ATOM 3989 N N . ALA A 1 522 ? 136.732 -23.471 -20.011 1.00 78.88 522 ALA A N 1
ATOM 3990 C CA . ALA A 1 522 ? 136.414 -23.359 -21.430 1.00 78.88 522 ALA A CA 1
ATOM 3991 C C . ALA A 1 522 ? 134.892 -23.251 -21.659 1.00 78.88 522 ALA A C 1
ATOM 3993 O O . ALA A 1 522 ? 134.450 -22.384 -22.412 1.00 78.88 522 ALA A O 1
ATOM 3994 N N . LYS A 1 523 ? 134.080 -24.031 -20.927 1.00 85.31 523 LYS A N 1
ATOM 3995 C CA . LYS A 1 523 ? 132.614 -23.870 -20.892 1.00 85.31 523 LYS A CA 1
ATOM 3996 C C . LYS A 1 523 ? 132.202 -22.475 -20.421 1.00 85.31 523 LYS A C 1
ATOM 3998 O O . LYS A 1 523 ? 131.279 -21.911 -20.993 1.00 85.31 523 LYS A O 1
ATOM 4003 N N . ASP A 1 524 ? 132.862 -21.888 -19.423 1.00 86.00 524 ASP A N 1
ATOM 4004 C CA . ASP A 1 524 ? 132.566 -20.521 -18.968 1.00 86.00 524 ASP A CA 1
ATOM 4005 C C . ASP A 1 524 ? 132.904 -19.455 -20.017 1.00 86.00 524 ASP A C 1
ATOM 4007 O O . ASP A 1 524 ? 132.132 -18.509 -20.200 1.00 86.00 524 ASP A O 1
ATOM 4011 N N . ALA A 1 525 ? 133.986 -19.632 -20.780 1.00 81.94 525 ALA A N 1
ATOM 4012 C CA . ALA A 1 525 ? 134.275 -18.783 -21.935 1.00 81.94 525 ALA A CA 1
ATOM 4013 C C . ALA A 1 525 ? 133.176 -18.892 -23.013 1.00 81.94 525 ALA A C 1
ATOM 4015 O O . ALA A 1 525 ? 132.704 -17.866 -23.509 1.00 81.94 525 ALA A O 1
ATOM 4016 N N . VAL A 1 526 ? 132.703 -20.111 -23.313 1.00 85.88 526 VAL A N 1
ATOM 4017 C CA . VAL A 1 526 ? 131.572 -20.362 -24.230 1.00 85.88 526 VAL A CA 1
ATOM 4018 C C . VAL A 1 526 ? 130.280 -19.726 -23.710 1.00 85.88 526 VAL A C 1
ATOM 4020 O O . VAL A 1 526 ? 129.623 -18.996 -24.451 1.00 85.88 526 VAL A O 1
ATOM 4023 N N . ARG A 1 527 ? 129.933 -19.928 -22.430 1.00 88.50 527 ARG A N 1
ATOM 4024 C CA . ARG A 1 527 ? 128.769 -19.310 -21.763 1.00 88.50 527 ARG A CA 1
ATOM 4025 C C . ARG A 1 527 ? 128.821 -17.782 -21.892 1.00 88.50 527 ARG A C 1
ATOM 4027 O O . ARG A 1 527 ? 127.834 -17.170 -22.289 1.00 88.50 527 ARG A O 1
ATOM 4034 N N . SER A 1 528 ? 129.975 -17.169 -21.622 1.00 87.25 528 SER A N 1
ATOM 4035 C CA . SER A 1 528 ? 130.171 -15.714 -21.687 1.00 87.25 528 SER A CA 1
ATOM 4036 C C . SER A 1 528 ? 130.037 -15.155 -23.112 1.00 87.25 528 SER A C 1
ATOM 4038 O O . SER A 1 528 ? 129.249 -14.235 -23.347 1.00 87.25 528 SER A O 1
ATOM 4040 N N . ALA A 1 529 ? 130.731 -15.749 -24.090 1.00 83.88 529 ALA A N 1
ATOM 4041 C CA . ALA A 1 529 ? 130.652 -15.321 -25.488 1.00 83.88 529 ALA A CA 1
ATOM 4042 C C . ALA A 1 529 ? 129.250 -15.546 -26.086 1.00 83.88 529 ALA A C 1
ATOM 4044 O O . ALA A 1 529 ? 128.734 -14.684 -26.800 1.00 83.88 529 ALA A O 1
ATOM 4045 N N . SER A 1 530 ? 128.594 -16.657 -25.728 1.00 88.56 530 SER A N 1
ATOM 4046 C CA . SER A 1 530 ? 127.205 -16.945 -26.099 1.00 88.56 530 SER A CA 1
ATOM 4047 C C . SER A 1 530 ? 126.255 -15.900 -25.515 1.00 88.56 530 SER A C 1
ATOM 4049 O O . SER A 1 530 ? 125.452 -15.331 -26.249 1.00 88.56 530 SER A O 1
ATOM 4051 N N . ASN A 1 531 ? 126.401 -15.535 -24.237 1.00 89.44 531 ASN A N 1
ATOM 4052 C CA . ASN A 1 531 ? 125.608 -14.469 -23.622 1.00 89.44 531 ASN A CA 1
ATOM 4053 C C . ASN A 1 531 ? 125.780 -13.123 -24.347 1.00 89.44 531 ASN A C 1
ATOM 4055 O O . ASN A 1 531 ? 124.779 -12.479 -24.664 1.00 89.44 531 ASN A O 1
ATOM 4059 N N . GLN A 1 532 ? 127.011 -12.717 -24.686 1.00 86.12 532 GLN A N 1
ATOM 4060 C CA . GLN A 1 532 ? 127.250 -11.484 -25.451 1.00 86.12 532 GLN A CA 1
ATOM 4061 C C . GLN A 1 532 ? 126.577 -11.528 -26.833 1.00 86.12 532 GLN A C 1
ATOM 4063 O O . GLN A 1 532 ? 125.878 -10.588 -27.217 1.00 86.12 532 GLN A O 1
ATOM 4068 N N . ARG A 1 533 ? 126.731 -12.641 -27.557 1.00 91.12 533 ARG A N 1
ATOM 4069 C CA . ARG A 1 533 ? 126.098 -12.888 -28.858 1.00 91.12 533 ARG A CA 1
ATOM 4070 C C . ARG A 1 533 ? 124.567 -12.835 -28.777 1.00 91.12 533 ARG A C 1
ATOM 4072 O O . ARG A 1 533 ? 123.920 -12.194 -29.607 1.00 91.12 533 ARG A O 1
ATOM 4079 N N . ASN A 1 534 ? 123.993 -13.439 -27.740 1.00 89.56 534 ASN A N 1
ATOM 4080 C CA . ASN A 1 534 ? 122.553 -13.471 -27.495 1.00 89.56 534 ASN A CA 1
ATOM 4081 C C . ASN A 1 534 ? 121.997 -12.084 -27.130 1.00 89.56 534 ASN A C 1
ATOM 4083 O O . ASN A 1 534 ? 120.902 -11.749 -27.578 1.00 89.56 534 ASN A O 1
ATOM 4087 N N . MET A 1 535 ? 122.745 -11.236 -26.407 1.00 89.50 535 MET A N 1
ATOM 4088 C CA . MET A 1 535 ? 122.349 -9.836 -26.178 1.00 89.50 535 MET A CA 1
ATOM 4089 C C . MET A 1 535 ? 122.254 -9.046 -27.489 1.00 89.50 535 MET A C 1
ATOM 4091 O O . MET A 1 535 ? 121.237 -8.395 -27.737 1.00 89.50 535 MET A O 1
ATOM 4095 N N . VAL A 1 536 ? 123.276 -9.124 -28.351 1.00 87.88 536 VAL A N 1
ATOM 4096 C CA . VAL A 1 536 ? 123.286 -8.393 -29.631 1.00 87.88 536 VAL A CA 1
ATOM 4097 C C . VAL A 1 536 ? 122.176 -8.901 -30.559 1.00 87.88 536 VAL A C 1
ATOM 4099 O O . VAL A 1 536 ? 121.431 -8.097 -31.117 1.00 87.88 536 VAL A O 1
ATOM 4102 N N . SER A 1 537 ? 121.988 -10.222 -30.661 1.00 89.06 537 SER A N 1
ATOM 4103 C CA . SER A 1 537 ? 120.884 -10.814 -31.430 1.00 89.06 537 SER A CA 1
ATOM 4104 C C . SER A 1 537 ? 119.509 -10.401 -30.884 1.00 89.06 537 SER A C 1
ATOM 4106 O O . SER A 1 537 ? 118.640 -10.004 -31.656 1.00 89.06 537 SER A O 1
ATOM 4108 N N . SER A 1 538 ? 119.315 -10.395 -29.560 1.00 90.50 538 SER A N 1
ATOM 4109 C CA . SER A 1 538 ? 118.070 -9.930 -28.929 1.00 90.50 538 SER A CA 1
ATOM 4110 C C . SER A 1 538 ? 117.759 -8.465 -29.266 1.00 90.50 538 SER A C 1
ATOM 4112 O O . SER A 1 538 ? 116.609 -8.126 -29.554 1.00 90.50 538 SER A O 1
ATOM 4114 N N . ARG A 1 539 ? 118.787 -7.604 -29.313 1.00 89.62 539 ARG A N 1
ATOM 4115 C CA . ARG A 1 539 ? 118.659 -6.185 -29.675 1.00 89.62 539 ARG A CA 1
ATOM 4116 C C . ARG A 1 539 ? 118.336 -5.975 -31.159 1.00 89.62 539 ARG A C 1
ATOM 4118 O O . ARG A 1 539 ? 117.460 -5.175 -31.473 1.00 89.62 539 ARG A O 1
ATOM 4125 N N . ILE A 1 540 ? 118.960 -6.738 -32.058 1.00 88.88 540 ILE A N 1
ATOM 4126 C CA . ILE A 1 540 ? 118.602 -6.789 -33.489 1.00 88.88 540 ILE A CA 1
ATOM 4127 C C . ILE A 1 540 ? 117.126 -7.186 -33.634 1.00 88.88 540 ILE A C 1
ATOM 4129 O O . ILE A 1 540 ? 116.336 -6.438 -34.206 1.00 88.88 540 ILE A O 1
ATOM 4133 N N . ASN A 1 541 ? 116.722 -8.286 -32.992 1.00 90.44 541 ASN A N 1
ATOM 4134 C CA . ASN A 1 541 ? 115.342 -8.772 -32.987 1.00 90.44 541 ASN A CA 1
ATOM 4135 C C . ASN A 1 541 ? 114.357 -7.784 -32.328 1.00 90.44 541 ASN A C 1
ATOM 4137 O O . ASN A 1 541 ? 113.153 -7.872 -32.563 1.00 90.44 541 ASN A O 1
ATOM 4141 N N . GLN A 1 542 ? 114.812 -6.874 -31.458 1.00 91.12 542 GLN A N 1
ATOM 4142 C CA . GLN A 1 542 ? 113.988 -5.790 -30.911 1.00 91.12 542 GLN A CA 1
ATOM 4143 C C . GLN A 1 542 ? 113.713 -4.725 -31.981 1.00 91.12 542 GLN A C 1
ATOM 4145 O O . GLN A 1 542 ? 112.551 -4.392 -32.201 1.00 91.12 542 GLN A O 1
ATOM 4150 N N . ILE A 1 543 ? 114.754 -4.255 -32.676 1.00 90.00 543 ILE A N 1
ATOM 4151 C CA . ILE A 1 543 ? 114.642 -3.229 -33.723 1.00 90.00 543 ILE A CA 1
ATOM 4152 C C . ILE A 1 543 ? 113.817 -3.738 -34.912 1.00 90.00 543 ILE A C 1
ATOM 4154 O O . ILE A 1 543 ? 112.953 -3.010 -35.398 1.00 90.00 543 ILE A O 1
ATOM 4158 N N . GLU A 1 544 ? 114.012 -4.992 -35.339 1.00 90.38 544 GLU A N 1
ATOM 4159 C CA . GLU A 1 544 ? 113.188 -5.590 -36.401 1.00 90.38 544 GLU A CA 1
ATOM 4160 C C . GLU A 1 544 ? 111.705 -5.566 -36.036 1.00 90.38 544 GLU A C 1
ATOM 4162 O O . GLU A 1 544 ? 110.906 -5.017 -36.787 1.00 90.38 544 GLU A O 1
ATOM 4167 N N . ARG A 1 545 ? 111.343 -6.034 -34.833 1.00 90.88 545 ARG A N 1
ATOM 4168 C CA . ARG A 1 545 ? 109.952 -5.990 -34.356 1.00 90.88 545 ARG A CA 1
ATOM 4169 C C . ARG A 1 545 ? 109.404 -4.568 -34.222 1.00 90.88 545 ARG A C 1
ATOM 4171 O O . ARG A 1 545 ? 108.208 -4.379 -34.414 1.00 90.88 545 ARG A O 1
ATOM 4178 N N . GLN A 1 546 ? 110.227 -3.568 -33.901 1.00 91.62 546 GLN A N 1
ATOM 4179 C CA . GLN A 1 546 ? 109.780 -2.169 -33.866 1.00 91.62 546 GLN A CA 1
ATOM 4180 C C . GLN A 1 546 ? 109.443 -1.654 -35.271 1.00 91.62 546 GLN A C 1
ATOM 4182 O O . GLN A 1 546 ? 108.351 -1.125 -35.469 1.00 91.62 546 GLN A O 1
ATOM 4187 N N . ILE A 1 547 ? 110.319 -1.880 -36.253 1.00 91.38 547 ILE A N 1
ATOM 4188 C CA . ILE A 1 547 ? 110.097 -1.457 -37.644 1.00 91.38 547 ILE A CA 1
ATOM 4189 C C . ILE A 1 547 ? 108.950 -2.247 -38.291 1.00 91.38 547 ILE A C 1
ATOM 4191 O O . ILE A 1 547 ? 108.111 -1.656 -38.968 1.00 91.38 547 ILE A O 1
ATOM 4195 N N . ASP A 1 548 ? 108.848 -3.553 -38.030 1.00 90.38 548 ASP A N 1
ATOM 4196 C CA . ASP A 1 548 ? 107.703 -4.367 -38.447 1.00 90.38 548 ASP A CA 1
ATOM 4197 C C . ASP A 1 548 ? 106.391 -3.827 -37.861 1.00 90.38 548 ASP A C 1
ATOM 4199 O O . ASP A 1 548 ? 105.408 -3.693 -38.590 1.00 90.38 548 ASP A O 1
ATOM 4203 N N . ASN A 1 549 ? 106.359 -3.453 -36.577 1.00 90.81 549 ASN A N 1
ATOM 4204 C CA . ASN A 1 549 ? 105.170 -2.855 -35.966 1.00 90.81 549 ASN A CA 1
ATOM 4205 C C . ASN A 1 549 ? 104.804 -1.501 -36.600 1.00 90.81 549 ASN A C 1
ATOM 4207 O O . ASN A 1 549 ? 103.622 -1.244 -36.821 1.00 90.81 549 ASN A O 1
ATOM 4211 N N . GLU A 1 550 ? 105.776 -0.643 -36.924 1.00 90.56 550 GLU A N 1
ATOM 4212 C CA . GLU A 1 550 ? 105.519 0.641 -37.593 1.00 90.56 550 GLU A CA 1
ATOM 4213 C C . GLU A 1 550 ? 104.945 0.470 -39.004 1.00 90.56 550 GLU A C 1
ATOM 4215 O O . GLU A 1 550 ? 103.918 1.068 -39.328 1.00 90.56 550 GLU A O 1
ATOM 4220 N N . VAL A 1 551 ? 105.581 -0.356 -39.839 1.00 92.12 551 VAL A N 1
ATOM 4221 C CA . VAL A 1 551 ? 105.181 -0.550 -41.243 1.00 92.12 551 VAL A CA 1
ATOM 4222 C C . VAL A 1 551 ? 103.829 -1.267 -41.330 1.00 92.12 551 VAL A C 1
ATOM 4224 O O . VAL A 1 551 ? 102.973 -0.884 -42.129 1.00 92.12 551 VAL A O 1
ATOM 4227 N N . ASN A 1 552 ? 103.573 -2.252 -40.460 1.00 89.75 552 ASN A N 1
ATOM 4228 C CA . ASN A 1 552 ? 102.258 -2.895 -40.384 1.00 89.75 552 ASN A CA 1
ATOM 4229 C C . ASN A 1 552 ? 101.182 -1.972 -39.782 1.00 89.75 552 ASN A C 1
ATOM 4231 O O . ASN A 1 552 ? 100.017 -2.074 -40.171 1.00 89.75 552 ASN A O 1
ATOM 4235 N N . SER A 1 553 ? 101.539 -1.044 -38.885 1.00 91.62 553 SER A N 1
ATOM 4236 C CA . SER A 1 553 ? 100.621 -0.012 -38.376 1.00 91.62 553 SER A CA 1
ATOM 4237 C C . SER A 1 553 ? 100.206 0.962 -39.485 1.00 91.62 553 SER A C 1
ATOM 4239 O O . SER A 1 553 ? 99.015 1.195 -39.688 1.00 91.62 553 SER A O 1
ATOM 4241 N N . GLU A 1 554 ? 101.157 1.461 -40.277 1.00 91.75 554 GLU A N 1
ATOM 4242 C CA . GLU A 1 554 ? 100.871 2.355 -41.404 1.00 91.75 554 GLU A CA 1
ATOM 4243 C C . GLU A 1 554 ? 100.041 1.658 -42.496 1.00 91.75 554 GLU A C 1
ATOM 4245 O O . GLU A 1 554 ? 99.015 2.193 -42.923 1.00 91.75 554 GLU A O 1
ATOM 4250 N N . TYR A 1 555 ? 100.384 0.417 -42.862 1.00 91.88 555 TYR A N 1
ATOM 4251 C CA . TYR A 1 555 ? 99.552 -0.398 -43.755 1.00 91.88 555 TYR A CA 1
ATOM 4252 C C . TYR A 1 555 ? 98.132 -0.605 -43.192 1.00 91.88 555 TYR A C 1
ATOM 4254 O O . TYR A 1 555 ? 97.147 -0.492 -43.925 1.00 91.88 555 TYR A O 1
ATOM 4262 N N . SER A 1 556 ? 97.997 -0.820 -41.878 1.00 89.56 556 SER A N 1
ATOM 4263 C CA . SER A 1 556 ? 96.692 -0.933 -41.211 1.00 89.56 556 SER A CA 1
ATOM 4264 C C . SER A 1 556 ? 95.884 0.369 -41.262 1.00 89.56 556 SER A C 1
ATOM 4266 O O . SER A 1 556 ? 94.658 0.316 -41.372 1.00 89.56 556 SER A O 1
ATOM 4268 N N . VAL A 1 557 ? 96.523 1.545 -41.233 1.00 92.62 557 VAL A N 1
ATOM 4269 C CA . VAL A 1 557 ? 95.837 2.834 -41.450 1.00 92.62 557 VAL A CA 1
ATOM 4270 C C . VAL A 1 557 ? 95.301 2.932 -42.882 1.00 92.62 557 VAL A C 1
ATOM 4272 O O . VAL A 1 557 ? 94.162 3.362 -43.068 1.00 92.62 557 VAL A O 1
ATOM 4275 N N . LEU A 1 558 ? 96.063 2.484 -43.886 1.00 92.12 558 LEU A N 1
ATOM 4276 C CA . LEU A 1 558 ? 95.617 2.473 -45.286 1.00 92.12 558 LEU A CA 1
ATOM 4277 C C . LEU A 1 558 ? 94.448 1.497 -45.519 1.00 92.12 558 LEU A C 1
ATOM 4279 O O . LEU A 1 558 ? 93.462 1.876 -46.149 1.00 92.12 558 LEU A O 1
ATOM 4283 N N . VAL A 1 559 ? 94.493 0.291 -44.934 1.00 91.12 559 VAL A N 1
ATOM 4284 C CA . VAL A 1 559 ? 93.354 -0.656 -44.917 1.00 91.12 559 VAL A CA 1
ATOM 4285 C C . VAL A 1 559 ? 92.109 -0.008 -44.302 1.00 91.12 559 VAL A C 1
ATOM 4287 O O . VAL A 1 559 ? 91.036 -0.031 -44.903 1.00 91.12 559 VAL A O 1
ATOM 4290 N N . ASN A 1 560 ? 92.246 0.632 -43.135 1.00 90.81 560 ASN A N 1
ATOM 4291 C CA . ASN A 1 560 ? 91.118 1.278 -42.463 1.00 90.81 560 ASN A CA 1
ATOM 4292 C C . ASN A 1 560 ? 90.510 2.432 -43.280 1.00 90.81 560 ASN A C 1
ATOM 4294 O O . ASN A 1 560 ? 89.292 2.618 -43.228 1.00 90.81 560 ASN A O 1
ATOM 4298 N N . ARG A 1 561 ? 91.319 3.181 -44.045 1.00 92.50 561 ARG A N 1
ATOM 4299 C CA . ARG A 1 561 ? 90.837 4.227 -44.966 1.00 92.50 561 ARG A CA 1
ATOM 4300 C C . ARG A 1 561 ? 90.046 3.649 -46.138 1.00 92.50 561 ARG A C 1
ATOM 4302 O O . ARG A 1 561 ? 88.963 4.153 -46.426 1.00 92.50 561 ARG A O 1
ATOM 4309 N N . GLU A 1 562 ? 90.539 2.587 -46.779 1.00 92.81 562 GLU A N 1
ATOM 4310 C CA . GLU A 1 562 ? 89.810 1.917 -47.867 1.00 92.81 562 GLU A CA 1
ATOM 4311 C C . GLU A 1 562 ? 88.466 1.360 -47.369 1.00 92.81 562 GLU A C 1
ATOM 4313 O O . GLU A 1 562 ? 87.427 1.635 -47.970 1.00 92.81 562 GLU A O 1
ATOM 4318 N N . ASP A 1 563 ? 88.449 0.686 -46.215 1.00 90.62 563 ASP A N 1
ATOM 4319 C CA . ASP A 1 563 ? 87.209 0.189 -45.608 1.00 90.62 563 ASP A CA 1
ATOM 4320 C C . ASP A 1 563 ? 86.256 1.321 -45.174 1.00 90.62 563 ASP A C 1
ATOM 4322 O O . ASP A 1 563 ? 85.036 1.144 -45.169 1.00 90.62 563 ASP A O 1
ATOM 4326 N N . GLN A 1 564 ? 86.760 2.490 -44.760 1.00 91.62 564 GLN A N 1
ATOM 4327 C CA . GLN A 1 564 ? 85.917 3.661 -44.471 1.00 91.62 564 GLN A CA 1
ATOM 4328 C C . GLN A 1 564 ? 85.233 4.176 -45.742 1.00 91.62 564 GLN A C 1
ATOM 4330 O O . GLN A 1 564 ? 84.003 4.228 -45.767 1.00 91.62 564 GLN A O 1
ATOM 4335 N N . ALA A 1 565 ? 85.999 4.450 -46.803 1.00 90.69 565 ALA A N 1
ATOM 4336 C CA . ALA A 1 565 ? 85.461 4.910 -48.084 1.00 90.69 565 ALA A CA 1
ATOM 4337 C C . ALA A 1 565 ? 84.491 3.886 -48.704 1.00 90.69 565 ALA A C 1
ATOM 4339 O O . ALA A 1 565 ? 83.427 4.250 -49.204 1.00 90.69 565 ALA A O 1
ATOM 4340 N N . ARG A 1 566 ? 84.793 2.585 -48.591 1.00 92.56 566 ARG A N 1
ATOM 4341 C CA . ARG A 1 566 ? 83.899 1.511 -49.041 1.00 92.56 566 ARG A CA 1
ATOM 4342 C C . ARG A 1 566 ? 82.568 1.501 -48.286 1.00 92.56 566 ARG A C 1
ATOM 4344 O O . ARG A 1 566 ? 81.515 1.405 -48.907 1.00 92.56 566 ARG A O 1
ATOM 4351 N N . ARG A 1 567 ? 82.588 1.630 -46.953 1.00 91.38 567 ARG A N 1
ATOM 4352 C CA . ARG A 1 567 ? 81.356 1.682 -46.139 1.00 91.38 567 ARG A CA 1
ATOM 4353 C C . ARG A 1 567 ? 80.514 2.925 -46.431 1.00 91.38 567 ARG A C 1
ATOM 4355 O O . ARG A 1 567 ? 79.299 2.875 -46.267 1.00 91.38 567 ARG A O 1
ATOM 4362 N N . GLU A 1 568 ? 81.131 4.026 -46.845 1.00 91.00 568 GLU A N 1
ATOM 4363 C CA . GLU A 1 568 ? 80.431 5.225 -47.312 1.00 91.00 568 GLU A CA 1
ATOM 4364 C C . GLU A 1 568 ? 79.771 4.997 -48.681 1.00 91.00 568 GLU A C 1
ATOM 4366 O O . GLU A 1 568 ? 78.570 5.230 -48.824 1.00 91.00 568 GLU A O 1
ATOM 4371 N N . LEU A 1 569 ? 80.505 4.409 -49.630 1.00 90.56 569 LEU A N 1
ATOM 4372 C CA . LEU A 1 569 ? 79.991 3.988 -50.936 1.00 90.56 569 LEU A CA 1
ATOM 4373 C C . LEU A 1 569 ? 78.788 3.033 -50.807 1.00 90.56 569 LEU A C 1
ATOM 4375 O O . LEU A 1 569 ? 77.735 3.269 -51.399 1.00 90.56 569 LEU A O 1
ATOM 4379 N N . ASP A 1 570 ? 78.904 1.999 -49.966 1.00 91.00 570 ASP A N 1
ATOM 4380 C CA . ASP A 1 570 ? 77.830 1.034 -49.698 1.00 91.00 570 ASP A CA 1
ATOM 4381 C C . ASP A 1 570 ? 76.587 1.708 -49.077 1.00 91.00 570 ASP A C 1
ATOM 4383 O O . ASP A 1 570 ? 75.453 1.359 -49.418 1.00 91.00 570 ASP A O 1
ATOM 4387 N N . ARG A 1 571 ? 76.760 2.702 -48.190 1.00 93.00 571 ARG A N 1
ATOM 4388 C CA . ARG A 1 571 ? 75.641 3.476 -47.610 1.00 93.00 571 ARG A CA 1
ATOM 4389 C C . ARG A 1 571 ? 74.902 4.286 -48.672 1.00 93.00 571 ARG A C 1
ATOM 4391 O O . ARG A 1 571 ? 73.673 4.222 -48.721 1.00 93.00 571 ARG A O 1
ATOM 4398 N N . ILE A 1 572 ? 75.628 5.012 -49.523 1.00 92.00 572 ILE A N 1
ATOM 4399 C CA . ILE A 1 572 ? 75.032 5.840 -50.581 1.00 92.00 572 ILE A CA 1
ATOM 4400 C C . ILE A 1 572 ? 74.320 4.945 -51.605 1.00 92.00 572 ILE A C 1
ATOM 4402 O O . ILE A 1 572 ? 73.155 5.187 -51.918 1.00 92.00 572 ILE A O 1
ATOM 4406 N N . ALA A 1 573 ? 74.947 3.844 -52.032 1.00 89.81 573 ALA A N 1
ATOM 4407 C CA . ALA A 1 573 ? 74.351 2.873 -52.951 1.00 89.81 573 ALA A CA 1
ATOM 4408 C C . ALA A 1 573 ? 73.081 2.203 -52.392 1.00 89.81 573 ALA A C 1
ATOM 4410 O O . ALA A 1 573 ? 72.127 1.958 -53.134 1.00 89.81 573 ALA A O 1
ATOM 4411 N N . ASN A 1 574 ? 73.044 1.903 -51.088 1.00 91.00 574 ASN A N 1
ATOM 4412 C CA . ASN A 1 574 ? 71.845 1.381 -50.428 1.00 91.00 574 ASN A CA 1
ATOM 4413 C C . ASN A 1 574 ? 70.738 2.445 -50.323 1.00 91.00 574 ASN A C 1
ATOM 4415 O O . ASN A 1 574 ? 69.571 2.120 -50.538 1.00 91.00 574 ASN A O 1
ATOM 4419 N N . SER A 1 575 ? 71.082 3.710 -50.047 1.00 91.75 575 SER A N 1
ATOM 4420 C CA . SER A 1 575 ? 70.095 4.796 -50.002 1.00 91.75 575 SER A CA 1
ATOM 4421 C C . SER A 1 575 ? 69.517 5.110 -51.385 1.00 91.75 575 SER A C 1
ATOM 4423 O O . SER A 1 575 ? 68.304 5.250 -51.499 1.00 91.75 575 SER A O 1
ATOM 4425 N N . LEU A 1 576 ? 70.339 5.121 -52.442 1.00 91.88 576 LEU A N 1
ATOM 4426 C CA . LEU A 1 576 ? 69.878 5.259 -53.829 1.00 91.88 576 LEU A CA 1
ATOM 4427 C C . LEU A 1 576 ? 68.854 4.181 -54.200 1.00 91.88 576 LEU A C 1
ATOM 4429 O O . LEU A 1 576 ? 67.759 4.513 -54.645 1.00 91.88 576 LEU A O 1
ATOM 4433 N N . ARG A 1 577 ? 69.158 2.904 -53.930 1.00 91.88 577 ARG A N 1
ATOM 4434 C CA . ARG A 1 577 ? 68.225 1.792 -54.187 1.00 91.88 577 ARG A CA 1
ATOM 4435 C C . ARG A 1 577 ? 66.928 1.890 -53.372 1.00 91.88 577 ARG A C 1
ATOM 4437 O O . ARG A 1 577 ? 65.884 1.444 -53.844 1.00 91.88 577 ARG A O 1
ATOM 4444 N N . SER A 1 578 ? 66.970 2.482 -52.176 1.00 92.94 578 SER A N 1
ATOM 4445 C CA . SER A 1 578 ? 65.772 2.751 -51.368 1.00 92.94 578 SER A CA 1
ATOM 4446 C C . SER A 1 578 ? 64.896 3.844 -51.990 1.00 92.94 578 SER A C 1
ATOM 4448 O O . SER A 1 578 ? 63.689 3.647 -52.136 1.00 92.94 578 SER A O 1
ATOM 4450 N N . ASP A 1 579 ? 65.491 4.971 -52.388 1.00 92.75 579 ASP A N 1
ATOM 4451 C CA . ASP A 1 579 ? 64.781 6.086 -53.025 1.00 92.75 579 ASP A CA 1
ATOM 4452 C C . ASP A 1 579 ? 64.189 5.663 -54.381 1.00 92.75 579 ASP A C 1
ATOM 4454 O O . ASP A 1 579 ? 63.019 5.922 -54.651 1.00 92.75 579 ASP A O 1
ATOM 4458 N N . GLU A 1 580 ? 64.962 4.954 -55.213 1.00 91.81 580 GLU A N 1
ATOM 4459 C CA . GLU A 1 580 ? 64.526 4.425 -56.515 1.00 91.81 580 GLU A CA 1
ATOM 4460 C C . GLU A 1 580 ? 63.342 3.458 -56.373 1.00 91.81 580 GLU A C 1
ATOM 4462 O O . GLU A 1 580 ? 62.361 3.562 -57.114 1.00 91.81 580 GLU A O 1
ATOM 4467 N N . SER A 1 581 ? 63.386 2.566 -55.377 1.00 92.31 581 SER A N 1
ATOM 4468 C CA . SER A 1 581 ? 62.272 1.668 -55.047 1.00 92.31 581 SER A CA 1
ATOM 4469 C C . SER A 1 581 ? 61.019 2.445 -54.622 1.00 92.31 581 SER A C 1
ATOM 4471 O O . SER A 1 581 ? 59.921 2.174 -55.116 1.00 92.31 581 SER A O 1
ATOM 4473 N N . ARG A 1 582 ? 61.171 3.471 -53.771 1.00 95.19 582 ARG A N 1
ATOM 4474 C CA . ARG A 1 582 ? 60.048 4.297 -53.303 1.00 95.19 582 ARG A CA 1
ATOM 4475 C C . ARG A 1 582 ? 59.432 5.131 -54.432 1.00 95.19 582 ARG A C 1
ATOM 4477 O O . ARG A 1 582 ? 58.211 5.139 -54.565 1.00 95.19 582 ARG A O 1
ATOM 4484 N N . ILE A 1 583 ? 60.239 5.763 -55.288 1.00 92.69 583 ILE A N 1
ATOM 4485 C CA . ILE A 1 583 ? 59.759 6.489 -56.481 1.00 92.69 583 ILE A CA 1
ATOM 4486 C C . ILE A 1 583 ? 58.997 5.539 -57.414 1.00 92.69 583 ILE A C 1
ATOM 4488 O O . ILE A 1 583 ? 57.911 5.881 -57.883 1.00 92.69 583 ILE A O 1
ATOM 4492 N N . SER A 1 584 ? 59.531 4.334 -57.644 1.00 92.12 584 SER A N 1
ATOM 4493 C CA . SER A 1 584 ? 58.887 3.301 -58.463 1.00 92.12 584 SER A CA 1
ATOM 4494 C C . SER A 1 584 ? 57.519 2.893 -57.897 1.00 92.12 584 SER A C 1
ATOM 4496 O O . SER A 1 584 ? 56.520 2.906 -58.618 1.00 92.12 584 SER A O 1
ATOM 4498 N N . GLN A 1 585 ? 57.436 2.634 -56.587 1.00 93.06 585 GLN A N 1
ATOM 4499 C CA . GLN A 1 585 ? 56.176 2.338 -55.900 1.00 93.06 585 GLN A CA 1
ATOM 4500 C C . GLN A 1 585 ? 55.153 3.472 -56.080 1.00 93.06 585 GLN A C 1
ATOM 4502 O O . GLN A 1 585 ? 54.007 3.212 -56.456 1.00 93.06 585 GLN A O 1
ATOM 4507 N N . ILE A 1 586 ? 55.562 4.726 -55.864 1.00 93.56 586 ILE A N 1
ATOM 4508 C CA . ILE A 1 586 ? 54.678 5.890 -55.994 1.00 93.56 586 ILE A CA 1
ATOM 4509 C C . ILE A 1 586 ? 54.158 6.029 -57.432 1.00 93.56 586 ILE A C 1
ATOM 4511 O O . ILE A 1 586 ? 52.944 6.080 -57.640 1.00 93.56 586 ILE A O 1
ATOM 4515 N N . ARG A 1 587 ? 55.063 6.070 -58.421 1.00 92.56 587 ARG A N 1
ATOM 4516 C CA . ARG A 1 587 ? 54.726 6.353 -59.826 1.00 92.56 587 ARG A CA 1
ATOM 4517 C C . ARG A 1 587 ? 53.971 5.220 -60.516 1.00 92.56 587 ARG A C 1
ATOM 4519 O O . ARG A 1 587 ? 53.081 5.508 -61.306 1.00 92.56 587 ARG A O 1
ATOM 4526 N N . TYR A 1 588 ? 54.309 3.959 -60.240 1.00 92.25 588 TYR A N 1
ATOM 4527 C CA . TYR A 1 588 ? 53.758 2.816 -60.979 1.00 92.25 588 TYR A CA 1
ATOM 4528 C C . TYR A 1 588 ? 52.690 2.022 -60.215 1.00 92.25 588 TYR A C 1
ATOM 4530 O O . TYR A 1 588 ? 52.001 1.214 -60.836 1.00 92.25 588 TYR A O 1
ATOM 4538 N N . THR A 1 589 ? 52.511 2.240 -58.902 1.00 92.62 589 THR A N 1
ATOM 4539 C CA . THR A 1 589 ? 51.490 1.516 -58.116 1.00 92.62 589 THR A CA 1
ATOM 4540 C C . THR A 1 589 ? 50.510 2.425 -57.373 1.00 92.62 589 THR A C 1
ATOM 4542 O O . THR A 1 589 ? 49.308 2.267 -57.575 1.00 92.62 589 THR A O 1
ATOM 4545 N N . GLU A 1 590 ? 50.965 3.392 -56.564 1.00 93.56 590 GLU A N 1
ATOM 4546 C CA . GLU A 1 590 ? 50.046 4.203 -55.746 1.00 93.56 590 GLU A CA 1
ATOM 4547 C C . GLU A 1 590 ? 49.264 5.233 -56.573 1.00 93.56 590 GLU A C 1
ATOM 4549 O O . GLU A 1 590 ? 48.034 5.258 -56.497 1.00 93.56 590 GLU A O 1
ATOM 4554 N N . LEU A 1 591 ? 49.941 6.050 -57.391 1.00 90.81 591 LEU A N 1
ATOM 4555 C CA . LEU A 1 591 ? 49.267 7.067 -58.209 1.00 90.81 591 LEU A CA 1
ATOM 4556 C C . LEU A 1 591 ? 48.276 6.442 -59.218 1.00 90.81 591 LEU A C 1
ATOM 4558 O O . LEU A 1 591 ? 47.094 6.789 -59.146 1.00 90.81 591 LEU A O 1
ATOM 4562 N N . PRO A 1 592 ? 48.645 5.431 -60.038 1.00 93.12 592 PRO A N 1
ATOM 4563 C CA . PRO A 1 592 ? 47.713 4.844 -61.003 1.00 93.12 592 PRO A CA 1
ATOM 4564 C C . PRO A 1 592 ? 46.580 4.035 -60.357 1.00 93.12 592 PRO A C 1
ATOM 4566 O O . PRO A 1 592 ? 45.603 3.701 -61.026 1.00 93.12 592 PRO A O 1
ATOM 4569 N N . ALA A 1 593 ? 46.686 3.646 -59.080 1.00 90.75 593 ALA A N 1
ATOM 4570 C CA . ALA A 1 593 ? 45.565 3.064 -58.340 1.00 90.75 593 ALA A CA 1
ATOM 4571 C C . ALA A 1 593 ? 44.553 4.143 -57.924 1.00 90.75 593 ALA A C 1
ATOM 4573 O O . ALA A 1 593 ? 43.358 3.984 -58.176 1.00 90.75 593 ALA A O 1
ATOM 4574 N N . LEU A 1 594 ? 45.032 5.255 -57.360 1.00 92.25 594 LEU A N 1
ATOM 4575 C CA . LEU A 1 594 ? 44.191 6.376 -56.929 1.00 92.25 594 LEU A CA 1
ATOM 4576 C C . LEU A 1 594 ? 43.498 7.065 -58.112 1.00 92.25 594 LEU A C 1
ATOM 4578 O O . LEU A 1 594 ? 42.311 7.363 -58.027 1.00 92.25 594 LEU A O 1
ATOM 4582 N N . GLU A 1 595 ? 44.190 7.250 -59.237 1.00 91.56 595 GLU A N 1
ATOM 4583 C CA . GLU A 1 595 ? 43.620 7.825 -60.468 1.00 91.56 595 GLU A CA 1
ATOM 4584 C C . GLU A 1 595 ? 42.482 6.959 -61.043 1.00 91.56 595 GLU A C 1
ATOM 4586 O O . GLU A 1 595 ? 41.443 7.477 -61.465 1.00 91.56 595 GLU A O 1
ATOM 4591 N N . ARG A 1 596 ? 42.628 5.624 -61.006 1.00 93.19 596 ARG A N 1
ATOM 4592 C CA . ARG A 1 596 ? 41.557 4.686 -61.390 1.00 93.19 596 ARG A CA 1
ATOM 4593 C C . ARG A 1 596 ? 40.382 4.717 -60.415 1.00 93.19 596 ARG A C 1
ATOM 4595 O O . ARG A 1 596 ? 39.238 4.691 -60.867 1.00 93.19 596 ARG A O 1
ATOM 4602 N N . GLU A 1 597 ? 40.635 4.811 -59.108 1.00 92.56 597 GLU A N 1
ATOM 4603 C CA . GLU A 1 597 ? 39.564 4.960 -58.116 1.00 92.56 597 GLU A CA 1
ATOM 4604 C C . GLU A 1 597 ? 38.795 6.273 -58.334 1.00 92.56 597 GLU A C 1
ATOM 4606 O O . GLU A 1 597 ? 37.569 6.253 -58.442 1.00 92.56 597 GLU A O 1
ATOM 4611 N N . GLN A 1 598 ? 39.499 7.398 -58.502 1.00 92.38 598 GLN A N 1
ATOM 4612 C CA . GLN A 1 598 ? 38.878 8.692 -58.794 1.00 92.38 598 GLN A CA 1
ATOM 4613 C C . GLN A 1 598 ? 38.077 8.678 -60.097 1.00 92.38 598 GLN A C 1
ATOM 4615 O O . GLN A 1 598 ? 36.973 9.220 -60.127 1.00 92.38 598 GLN A O 1
ATOM 4620 N N . SER A 1 599 ? 38.583 8.033 -61.150 1.00 91.62 599 SER A N 1
ATOM 4621 C CA . SER A 1 599 ? 37.860 7.880 -62.421 1.00 91.62 599 SER A CA 1
ATOM 4622 C C . SER A 1 599 ? 36.558 7.094 -62.230 1.00 91.62 599 SER A C 1
ATOM 4624 O O . SER A 1 599 ? 35.503 7.519 -62.696 1.00 91.62 599 SER A O 1
ATOM 4626 N N . SER A 1 600 ? 36.609 5.983 -61.486 1.00 94.12 600 SER A N 1
ATOM 4627 C CA . SER A 1 600 ? 35.435 5.158 -61.167 1.00 94.12 600 SER A CA 1
ATOM 4628 C C . SER A 1 600 ? 34.385 5.941 -60.367 1.00 94.12 600 SER A C 1
ATOM 4630 O O . SER A 1 600 ? 33.224 6.020 -60.764 1.00 94.12 600 SER A O 1
ATOM 4632 N N . LEU A 1 601 ? 34.807 6.606 -59.288 1.00 93.50 601 LEU A N 1
ATOM 4633 C CA . LEU A 1 601 ? 33.939 7.410 -58.421 1.00 93.50 601 LEU A CA 1
ATOM 4634 C C . LEU A 1 601 ? 33.349 8.632 -59.143 1.00 93.50 601 LEU A C 1
ATOM 4636 O O . LEU A 1 601 ? 32.196 8.995 -58.910 1.00 93.50 601 LEU A O 1
ATOM 4640 N N . THR A 1 602 ? 34.110 9.249 -60.052 1.00 92.94 602 THR A N 1
ATOM 4641 C CA . THR A 1 602 ? 33.632 10.357 -60.896 1.00 92.94 602 THR A CA 1
ATOM 4642 C C . THR A 1 602 ? 32.550 9.887 -61.867 1.00 92.94 602 THR A C 1
ATOM 4644 O O . THR A 1 602 ? 31.570 10.600 -62.061 1.00 92.94 602 THR A O 1
ATOM 4647 N N . ASN A 1 603 ? 32.678 8.675 -62.416 1.00 92.81 603 ASN A N 1
ATOM 4648 C CA . ASN A 1 603 ? 31.677 8.072 -63.300 1.00 92.81 603 ASN A CA 1
ATOM 4649 C C . ASN A 1 603 ? 30.428 7.570 -62.543 1.00 92.81 603 ASN A C 1
ATOM 4651 O O . ASN A 1 603 ? 29.341 7.534 -63.114 1.00 92.81 603 ASN A O 1
ATOM 4655 N N . GLU A 1 604 ? 30.554 7.211 -61.261 1.00 94.12 604 GLU A N 1
ATOM 4656 C CA . GLU A 1 604 ? 29.437 6.782 -60.400 1.00 94.12 604 GLU A CA 1
ATOM 4657 C C . GLU A 1 604 ? 28.632 7.961 -59.812 1.00 94.12 604 GLU A C 1
ATOM 4659 O O . GLU A 1 604 ? 27.437 7.845 -59.517 1.00 94.12 604 GLU A O 1
ATOM 4664 N N . ARG A 1 605 ? 29.263 9.131 -59.647 1.00 93.38 605 ARG A N 1
ATOM 4665 C CA . ARG A 1 605 ? 28.626 10.319 -59.056 1.00 93.38 605 ARG A CA 1
ATOM 4666 C C . ARG A 1 605 ? 27.315 10.733 -59.759 1.00 93.38 605 ARG A C 1
ATOM 4668 O O . ARG A 1 605 ? 26.341 10.953 -59.035 1.00 93.38 605 ARG A O 1
ATOM 4675 N N . PRO A 1 606 ? 27.214 10.795 -61.107 1.00 95.12 606 PRO A N 1
ATOM 4676 C CA . PRO A 1 606 ? 25.980 11.195 -61.786 1.00 95.12 606 PRO A CA 1
ATOM 4677 C C . PRO A 1 606 ? 24.820 10.213 -61.588 1.00 95.12 606 PRO A C 1
ATOM 4679 O O . PRO A 1 606 ? 23.692 10.654 -61.383 1.00 95.12 606 PRO A O 1
ATOM 4682 N N . SER A 1 607 ? 25.069 8.897 -61.591 1.00 93.38 607 SER A N 1
ATOM 4683 C CA . SER A 1 607 ? 24.003 7.905 -61.371 1.00 93.38 607 SER A CA 1
ATOM 4684 C C . SER A 1 607 ? 23.500 7.929 -59.925 1.00 93.38 607 SER A C 1
ATOM 4686 O O . SER A 1 607 ? 22.299 7.816 -59.684 1.00 93.38 607 SER A O 1
ATOM 4688 N N . THR A 1 608 ? 24.391 8.187 -58.963 1.00 92.31 608 THR A N 1
ATOM 4689 C CA . THR A 1 608 ? 24.016 8.396 -57.556 1.00 92.31 608 THR A CA 1
ATOM 4690 C C . THR A 1 608 ? 23.181 9.672 -57.380 1.00 92.31 608 THR A C 1
ATOM 4692 O O . THR A 1 608 ? 22.168 9.659 -56.681 1.00 92.31 608 THR A O 1
ATOM 4695 N N . GLN A 1 609 ? 23.543 10.766 -58.057 1.00 94.12 609 GLN A N 1
ATOM 4696 C CA . GLN A 1 609 ? 22.751 12.004 -58.071 1.00 94.12 609 GLN A CA 1
ATOM 4697 C C . GLN A 1 609 ? 21.373 11.797 -58.724 1.00 94.12 609 GLN A C 1
ATOM 4699 O O . GLN A 1 609 ? 20.364 12.238 -58.174 1.00 94.12 609 GLN A O 1
ATOM 4704 N N . GLN A 1 610 ? 21.301 11.051 -59.830 1.00 94.50 610 GLN A N 1
ATOM 4705 C CA . GLN A 1 610 ? 20.037 10.673 -60.468 1.00 94.50 610 GLN A CA 1
ATOM 4706 C C . GLN A 1 610 ? 19.151 9.828 -59.535 1.00 94.50 610 GLN A C 1
ATOM 4708 O O . GLN A 1 610 ? 17.943 10.059 -59.472 1.00 94.50 610 GLN A O 1
ATOM 4713 N N . ALA A 1 611 ? 19.732 8.903 -58.762 1.00 93.06 611 ALA A N 1
ATOM 4714 C CA . ALA A 1 611 ? 19.002 8.107 -57.773 1.00 93.06 611 ALA A CA 1
ATOM 4715 C C . ALA A 1 611 ? 18.411 8.965 -56.634 1.00 93.06 611 ALA A C 1
ATOM 4717 O O . ALA A 1 611 ? 17.278 8.722 -56.217 1.00 93.06 611 ALA A O 1
ATOM 4718 N N . ILE A 1 612 ? 19.124 10.007 -56.180 1.00 94.25 612 ILE A N 1
ATOM 4719 C CA . ILE A 1 612 ? 18.598 10.996 -55.218 1.00 94.25 612 ILE A CA 1
ATOM 4720 C C . ILE A 1 612 ? 17.378 11.717 -55.806 1.00 94.25 612 ILE A C 1
ATOM 4722 O O . ILE A 1 612 ? 16.328 11.758 -55.163 1.00 94.25 612 ILE A O 1
ATOM 4726 N N . SER A 1 613 ? 17.484 12.249 -57.030 1.00 94.06 613 SER A N 1
ATOM 4727 C CA . SER A 1 613 ? 16.374 12.955 -57.688 1.00 94.06 613 SER A CA 1
ATOM 4728 C C . SER A 1 613 ? 15.165 12.048 -57.940 1.00 94.06 613 SER A C 1
ATOM 4730 O O . SER A 1 613 ? 14.028 12.471 -57.726 1.00 94.06 613 SER A O 1
ATOM 4732 N N . GLN A 1 614 ? 15.394 10.790 -58.328 1.00 93.81 614 GLN A N 1
ATOM 4733 C CA . GLN A 1 614 ? 14.336 9.796 -58.503 1.00 93.81 614 GLN A CA 1
ATOM 4734 C C . GLN A 1 614 ? 13.622 9.503 -57.175 1.00 93.81 614 GLN A C 1
ATOM 4736 O O . GLN A 1 614 ? 12.399 9.612 -57.104 1.00 93.81 614 GLN A O 1
ATOM 4741 N N . ALA A 1 615 ? 14.364 9.232 -56.097 1.00 92.50 615 ALA A N 1
ATOM 4742 C CA . ALA A 1 615 ? 13.774 8.972 -54.785 1.00 92.50 615 ALA A CA 1
ATOM 4743 C C . ALA A 1 615 ? 13.002 10.189 -54.234 1.00 92.50 615 ALA A C 1
ATOM 4745 O O . ALA A 1 615 ? 11.931 10.028 -53.650 1.00 92.50 615 ALA A O 1
ATOM 4746 N N . GLN A 1 616 ? 13.478 11.418 -54.472 1.00 94.69 616 GLN A N 1
ATOM 4747 C CA . GLN A 1 616 ? 12.743 12.651 -54.149 1.00 94.69 616 GLN A CA 1
ATOM 4748 C C . GLN A 1 616 ? 11.432 12.780 -54.942 1.00 94.69 616 GLN A C 1
ATOM 4750 O O . GLN A 1 616 ? 10.403 13.164 -54.374 1.00 94.69 616 GLN A O 1
ATOM 4755 N N . ALA A 1 617 ? 11.439 12.433 -56.233 1.00 94.00 617 ALA A N 1
ATOM 4756 C CA . ALA A 1 617 ? 10.239 12.417 -57.066 1.00 94.00 617 ALA A CA 1
ATOM 4757 C C . ALA A 1 617 ? 9.241 11.333 -56.616 1.00 94.00 617 ALA A C 1
ATOM 4759 O O . ALA A 1 617 ? 8.042 11.603 -56.540 1.00 94.00 617 ALA A O 1
ATOM 4760 N N . ASP A 1 618 ? 9.720 10.142 -56.243 1.00 93.31 618 ASP A N 1
ATOM 4761 C CA . ASP A 1 618 ? 8.894 9.055 -55.707 1.00 93.31 618 ASP A CA 1
ATOM 4762 C C . ASP A 1 618 ? 8.261 9.424 -54.355 1.00 93.31 618 ASP A C 1
ATOM 4764 O O . ASP A 1 618 ? 7.050 9.275 -54.194 1.00 93.31 618 ASP A O 1
ATOM 4768 N N . ILE A 1 619 ? 9.028 9.997 -53.417 1.00 94.81 619 ILE A N 1
ATOM 4769 C CA . ILE A 1 619 ? 8.505 10.546 -52.150 1.00 94.81 619 ILE A CA 1
ATOM 4770 C C . ILE A 1 619 ? 7.429 11.604 -52.424 1.00 94.81 619 ILE A C 1
ATOM 4772 O O . ILE A 1 619 ? 6.375 11.600 -51.785 1.00 94.81 619 ILE A O 1
ATOM 4776 N N . SER A 1 620 ? 7.668 12.508 -53.375 1.00 94.50 620 SER A N 1
ATOM 4777 C CA . SER A 1 620 ? 6.719 13.574 -53.720 1.00 94.50 620 SER A CA 1
ATOM 4778 C C . SER A 1 620 ? 5.429 13.015 -54.324 1.00 94.50 620 SER A C 1
ATOM 4780 O O . SER A 1 620 ? 4.337 13.428 -53.930 1.00 94.50 620 SER A O 1
ATOM 4782 N N . ARG A 1 621 ? 5.536 12.035 -55.232 1.00 96.31 621 ARG A N 1
ATOM 4783 C CA . ARG A 1 621 ? 4.386 11.360 -55.844 1.00 96.31 621 ARG A CA 1
ATOM 4784 C C . ARG A 1 621 ? 3.575 10.590 -54.802 1.00 96.31 621 ARG A C 1
ATOM 4786 O O . ARG A 1 621 ? 2.368 10.794 -54.716 1.00 96.31 621 ARG A O 1
ATOM 4793 N N . ILE A 1 622 ? 4.224 9.778 -53.967 1.00 94.75 622 ILE A N 1
ATOM 4794 C CA . ILE A 1 622 ? 3.540 8.947 -52.965 1.00 94.75 622 ILE A CA 1
ATOM 4795 C C . ILE A 1 622 ? 2.878 9.813 -51.882 1.00 94.75 622 ILE A C 1
ATOM 4797 O O . ILE A 1 622 ? 1.763 9.510 -51.471 1.00 94.75 622 ILE A O 1
ATOM 4801 N N . ASN A 1 623 ? 3.476 10.941 -51.475 1.00 94.56 623 ASN A N 1
ATOM 4802 C CA . ASN A 1 623 ? 2.802 11.896 -50.583 1.00 94.56 623 ASN A CA 1
ATOM 4803 C C . ASN A 1 623 ? 1.549 12.521 -51.223 1.00 94.56 623 ASN A C 1
ATOM 4805 O O . ASN A 1 623 ? 0.537 12.700 -50.540 1.00 94.56 623 ASN A O 1
ATOM 4809 N N . GLN A 1 624 ? 1.574 12.828 -52.526 1.00 95.06 624 GLN A N 1
ATOM 4810 C CA . GLN A 1 624 ? 0.382 13.298 -53.241 1.00 95.06 624 GLN A CA 1
ATOM 4811 C C . GLN A 1 624 ? -0.679 12.196 -53.373 1.00 95.06 624 GLN A C 1
ATOM 4813 O O . GLN A 1 624 ? -1.858 12.480 -53.162 1.00 95.06 624 GLN A O 1
ATOM 4818 N N . GLU A 1 625 ? -0.289 10.953 -53.672 1.00 95.00 625 GLU A N 1
ATOM 4819 C CA . GLU A 1 625 ? -1.189 9.789 -53.688 1.00 95.00 625 GLU A CA 1
ATOM 4820 C C . GLU A 1 625 ? -1.837 9.575 -52.310 1.00 95.00 625 GLU A C 1
ATOM 4822 O O . GLU A 1 625 ? -3.061 9.532 -52.219 1.00 95.00 625 GLU A O 1
ATOM 4827 N N . LEU A 1 626 ? -1.049 9.551 -51.229 1.00 93.81 626 LEU A N 1
ATOM 4828 C CA . LEU A 1 626 ? -1.514 9.387 -49.846 1.00 93.81 626 LEU A CA 1
ATOM 4829 C C . LEU A 1 626 ? -2.447 10.524 -49.399 1.00 93.81 626 LEU A C 1
ATOM 4831 O O . LEU A 1 626 ? -3.460 10.272 -48.746 1.00 93.81 626 LEU A O 1
ATOM 4835 N N . THR A 1 627 ? -2.148 11.767 -49.787 1.00 94.44 627 THR A N 1
ATOM 4836 C CA . THR A 1 627 ? -3.010 12.928 -49.508 1.00 94.44 627 THR A CA 1
ATOM 4837 C C . THR A 1 627 ? -4.337 12.813 -50.258 1.00 94.44 627 THR A C 1
ATOM 4839 O O . THR A 1 627 ? -5.401 12.898 -49.646 1.00 94.44 627 THR A O 1
ATOM 4842 N N . ARG A 1 628 ? -4.296 12.543 -51.572 1.00 95.25 628 ARG A N 1
ATOM 4843 C CA . ARG A 1 628 ? -5.498 12.342 -52.402 1.00 95.25 628 ARG A CA 1
ATOM 4844 C C . ARG A 1 628 ? -6.347 11.185 -51.883 1.00 95.25 628 ARG A C 1
ATOM 4846 O O . ARG A 1 628 ? -7.561 11.333 -51.800 1.00 95.25 628 ARG A O 1
ATOM 4853 N N . PHE A 1 629 ? -5.716 10.078 -51.495 1.00 96.12 629 PHE A N 1
ATOM 4854 C CA . PHE A 1 629 ? -6.355 8.910 -50.895 1.00 96.12 629 PHE A CA 1
ATOM 4855 C C . PHE A 1 629 ? -7.055 9.252 -49.573 1.00 96.12 629 PHE A C 1
ATOM 4857 O O . PHE A 1 629 ? -8.230 8.926 -49.402 1.00 96.12 629 PHE A O 1
ATOM 4864 N N . LYS A 1 630 ? -6.377 9.950 -48.650 1.00 94.62 630 LYS A N 1
ATOM 4865 C CA . LYS A 1 630 ? -6.970 10.403 -47.381 1.00 94.62 630 LYS A CA 1
ATOM 4866 C C . LYS A 1 630 ? -8.200 11.279 -47.615 1.00 94.62 630 LYS A C 1
ATOM 4868 O O . LYS A 1 630 ? -9.250 11.032 -47.017 1.00 94.62 630 LYS A O 1
ATOM 4873 N N . SER A 1 631 ? -8.095 12.257 -48.517 1.00 92.94 631 SER A N 1
ATOM 4874 C CA . SER A 1 631 ? -9.196 13.163 -48.856 1.00 92.94 631 SER A CA 1
ATOM 4875 C C . SER A 1 631 ? -10.370 12.453 -49.538 1.00 92.94 631 SER A C 1
ATOM 4877 O O . SER A 1 631 ? -11.513 12.696 -49.156 1.00 92.94 631 SER A O 1
ATOM 4879 N N . SER A 1 632 ? -10.116 11.568 -50.511 1.00 94.94 632 SER A N 1
ATOM 4880 C CA . SER A 1 632 ? -11.168 10.904 -51.298 1.00 94.94 632 SER A CA 1
ATOM 4881 C C . SER A 1 632 ? -11.889 9.795 -50.529 1.00 94.94 632 SER A C 1
ATOM 4883 O O . SER A 1 632 ? -13.109 9.678 -50.619 1.00 94.94 632 SER A O 1
ATOM 4885 N N . THR A 1 633 ? -11.167 9.007 -49.728 1.00 93.81 633 THR A N 1
ATOM 4886 C CA . THR A 1 633 ? -11.763 7.946 -48.897 1.00 93.81 633 THR A CA 1
ATOM 4887 C C . THR A 1 633 ? -12.369 8.473 -47.597 1.00 93.81 633 THR A C 1
ATOM 4889 O O . THR A 1 633 ? -13.157 7.766 -46.963 1.00 93.81 633 THR A O 1
ATOM 4892 N N . GLY A 1 634 ? -12.006 9.692 -47.180 1.00 94.88 634 GLY A N 1
ATOM 4893 C CA . GLY A 1 634 ? -12.343 10.244 -45.868 1.00 94.88 634 GLY A CA 1
ATOM 4894 C C . GLY A 1 634 ? -11.617 9.546 -44.713 1.00 94.88 634 GLY A C 1
ATOM 4895 O O . GLY A 1 634 ? -12.154 9.518 -43.606 1.00 94.88 634 GLY A O 1
ATOM 4896 N N . TRP A 1 635 ? -10.438 8.966 -44.977 1.00 94.06 635 TRP A N 1
ATOM 4897 C CA . TRP A 1 635 ? -9.675 8.094 -44.072 1.00 94.06 635 TRP A CA 1
ATOM 4898 C C . TRP A 1 635 ? -9.608 8.603 -42.629 1.00 94.06 635 TRP A C 1
ATOM 4900 O O . TRP A 1 635 ? -10.021 7.896 -41.714 1.00 94.06 635 TRP A O 1
ATOM 4910 N N . ASP A 1 636 ? -9.147 9.839 -42.424 1.00 93.75 636 ASP A N 1
ATOM 4911 C CA . ASP A 1 636 ? -8.895 10.371 -41.080 1.00 93.75 636 ASP A CA 1
ATOM 4912 C C . ASP A 1 636 ? -10.181 10.460 -40.239 1.00 93.75 636 ASP A C 1
ATOM 4914 O O . ASP A 1 636 ? -10.194 10.035 -39.087 1.00 93.75 636 ASP A O 1
ATOM 4918 N N . ARG A 1 637 ? -11.304 10.870 -40.851 1.00 94.25 637 ARG A N 1
ATOM 4919 C CA . ARG A 1 637 ? -12.629 10.891 -40.199 1.00 94.25 637 ARG A CA 1
ATOM 4920 C C . ARG A 1 637 ? -13.150 9.486 -39.877 1.00 94.25 637 ARG A C 1
ATOM 4922 O O . ARG A 1 637 ? -13.843 9.301 -38.881 1.00 94.25 637 ARG A O 1
ATOM 4929 N N . LYS A 1 638 ? -12.831 8.483 -40.704 1.00 95.06 638 LYS A N 1
ATOM 4930 C CA . LYS A 1 638 ? -13.186 7.074 -40.443 1.00 95.06 638 LYS A CA 1
ATOM 4931 C C . LYS A 1 638 ? -12.358 6.495 -39.292 1.00 95.06 638 LYS A C 1
ATOM 4933 O O . LYS A 1 638 ? -12.921 5.835 -38.423 1.00 95.06 638 LYS A O 1
ATOM 4938 N N . ALA A 1 639 ? -11.057 6.779 -39.249 1.00 93.75 639 ALA A N 1
ATOM 4939 C CA . ALA A 1 639 ? -10.175 6.365 -38.160 1.00 93.75 639 ALA A CA 1
ATOM 4940 C C . ALA A 1 639 ? -10.580 7.008 -36.817 1.00 93.75 639 ALA A C 1
ATOM 4942 O O . ALA A 1 639 ? -10.735 6.306 -35.818 1.00 93.75 639 ALA A O 1
ATOM 4943 N N . GLU A 1 640 ? -10.857 8.314 -36.816 1.00 93.88 640 GLU A N 1
ATOM 4944 C CA . GLU A 1 640 ? -11.386 9.048 -35.659 1.00 93.88 640 GLU A CA 1
ATOM 4945 C C . GLU A 1 640 ? -12.738 8.484 -35.186 1.00 93.88 640 GLU A C 1
ATOM 4947 O O . GLU A 1 640 ? -12.949 8.285 -33.989 1.00 93.88 640 GLU A O 1
ATOM 4952 N N . SER A 1 641 ? -13.638 8.136 -36.116 1.00 95.50 641 SER A N 1
ATOM 4953 C CA . SER A 1 641 ? -14.925 7.507 -35.794 1.00 95.50 641 SER A CA 1
ATOM 4954 C C . SER A 1 641 ? -14.763 6.152 -35.089 1.00 95.50 641 SER A C 1
ATOM 4956 O O . SER A 1 641 ? -15.455 5.904 -34.098 1.00 95.50 641 SER A O 1
ATOM 4958 N N . VAL A 1 642 ? -13.815 5.307 -35.519 1.00 95.50 642 VAL A N 1
ATOM 4959 C CA . VAL A 1 642 ? -13.479 4.040 -34.834 1.00 95.50 642 VAL A CA 1
ATOM 4960 C C . VAL A 1 642 ? -12.943 4.297 -33.423 1.00 95.50 642 VAL A C 1
ATOM 4962 O O . VAL A 1 642 ? -13.374 3.644 -32.473 1.00 95.50 642 VAL A O 1
ATOM 4965 N N . GLN A 1 643 ? -12.043 5.269 -33.253 1.00 95.31 643 GLN A N 1
ATOM 4966 C CA . GLN A 1 643 ? -11.474 5.599 -31.943 1.00 95.31 643 GLN A CA 1
ATOM 4967 C C . GLN A 1 643 ? -12.532 6.156 -30.972 1.00 95.31 643 GLN A C 1
ATOM 4969 O O . GLN A 1 643 ? -12.585 5.748 -29.812 1.00 95.31 643 GLN A O 1
ATOM 4974 N N . SER A 1 644 ? -13.401 7.048 -31.452 1.00 95.69 644 SER A N 1
ATOM 4975 C CA . SER A 1 644 ? -14.474 7.669 -30.666 1.00 95.69 644 SER A CA 1
ATOM 4976 C C . SER A 1 644 ? -15.534 6.651 -30.223 1.00 95.69 644 SER A C 1
ATOM 4978 O O . SER A 1 644 ? -15.852 6.545 -29.037 1.00 95.69 644 SER A O 1
ATOM 4980 N N . THR A 1 645 ? -16.025 5.822 -31.151 1.00 95.94 645 THR A N 1
ATOM 4981 C CA . THR A 1 645 ? -17.009 4.766 -30.839 1.00 95.94 645 THR A CA 1
ATOM 4982 C C . THR A 1 645 ? -16.447 3.704 -29.892 1.00 95.94 645 THR A C 1
ATOM 4984 O O . THR A 1 645 ? -17.156 3.260 -28.987 1.00 95.94 645 THR A O 1
ATOM 4987 N N . ARG A 1 646 ? -15.157 3.360 -30.018 1.00 96.19 646 ARG A N 1
ATOM 4988 C CA . ARG A 1 646 ? -14.456 2.499 -29.057 1.00 96.19 646 ARG A CA 1
ATOM 4989 C C . ARG A 1 646 ? -14.407 3.113 -27.653 1.00 96.19 646 ARG A C 1
ATOM 4991 O O . ARG A 1 646 ? -14.750 2.433 -26.690 1.00 96.19 646 ARG A O 1
ATOM 4998 N N . ALA A 1 647 ? -14.024 4.384 -27.523 1.00 94.62 647 ALA A N 1
ATOM 4999 C CA . ALA A 1 647 ? -13.958 5.060 -26.224 1.00 94.62 647 ALA A CA 1
ATOM 5000 C C . ALA A 1 647 ? -15.341 5.171 -25.546 1.00 94.62 647 ALA A C 1
ATOM 5002 O O . ALA A 1 647 ? -15.449 5.070 -24.319 1.00 94.62 647 ALA A O 1
ATOM 5003 N N . GLN A 1 648 ? -16.412 5.319 -26.333 1.00 95.62 648 GLN A N 1
ATOM 5004 C CA . GLN A 1 648 ? -17.788 5.270 -25.834 1.00 95.62 648 GLN A CA 1
ATOM 5005 C C . GLN A 1 648 ? -18.164 3.862 -25.338 1.00 95.62 648 GLN A C 1
ATOM 5007 O O . GLN A 1 648 ? -18.650 3.725 -24.215 1.00 95.62 648 GLN A O 1
ATOM 5012 N N . LEU A 1 649 ? -17.865 2.810 -26.108 1.00 95.62 649 LEU A N 1
ATOM 5013 C CA . LEU A 1 649 ? -18.076 1.412 -25.709 1.00 95.62 649 LEU A CA 1
ATOM 5014 C C . LEU A 1 649 ? -17.346 1.063 -24.398 1.00 95.62 649 LEU A C 1
ATOM 5016 O O . LEU A 1 649 ? -17.964 0.543 -23.469 1.00 95.62 649 LEU A O 1
ATOM 5020 N N . GLU A 1 650 ? -16.062 1.413 -24.284 1.00 95.69 650 GLU A N 1
ATOM 5021 C CA . GLU A 1 650 ? -15.255 1.231 -23.065 1.00 95.69 650 GLU A CA 1
ATOM 5022 C C . GLU A 1 650 ? -15.798 2.051 -21.873 1.00 95.69 650 GLU A C 1
ATOM 5024 O O . GLU A 1 650 ? -15.526 1.748 -20.709 1.00 95.69 650 GLU A O 1
ATOM 5029 N N . THR A 1 651 ? -16.598 3.091 -22.121 1.00 96.50 651 THR A N 1
ATOM 5030 C CA . THR A 1 651 ? -17.276 3.883 -21.082 1.00 96.50 651 THR A CA 1
ATOM 5031 C C . THR A 1 651 ? -18.595 3.245 -20.646 1.00 96.50 651 THR A C 1
ATOM 5033 O O . THR A 1 651 ? -18.828 3.102 -19.445 1.00 96.50 651 THR A O 1
ATOM 5036 N N . ASP A 1 652 ? -19.423 2.775 -21.580 1.00 95.69 652 ASP A N 1
ATOM 5037 C CA . ASP A 1 652 ? -20.667 2.066 -21.256 1.00 95.69 652 ASP A CA 1
ATOM 5038 C C . ASP A 1 652 ? -20.403 0.735 -20.526 1.00 95.69 652 ASP A C 1
ATOM 5040 O O . ASP A 1 652 ? -21.101 0.412 -19.563 1.00 95.69 652 ASP A O 1
ATOM 5044 N N . GLN A 1 653 ? -19.339 0.012 -20.898 1.00 96.06 653 GLN A N 1
ATOM 5045 C CA . GLN A 1 653 ? -18.880 -1.191 -20.189 1.00 96.06 653 GLN A CA 1
ATOM 5046 C C . GLN A 1 653 ? -18.493 -0.900 -18.729 1.00 96.06 653 GLN A C 1
ATOM 5048 O O . GLN A 1 653 ? -18.913 -1.623 -17.824 1.00 96.06 653 GLN A O 1
ATOM 5053 N N . ARG A 1 654 ? -17.749 0.187 -18.472 1.00 96.06 654 ARG A N 1
ATOM 5054 C CA . ARG A 1 654 ? -17.405 0.619 -17.103 1.00 96.06 654 ARG A CA 1
ATOM 5055 C C . ARG A 1 654 ? -18.644 1.010 -16.295 1.00 96.06 654 ARG A C 1
ATOM 5057 O O . ARG A 1 654 ? -18.730 0.664 -15.120 1.00 96.06 654 ARG A O 1
ATOM 5064 N N . ASN A 1 655 ? -19.624 1.666 -16.918 1.00 95.69 655 ASN A N 1
ATOM 5065 C CA . ASN A 1 655 ? -20.883 2.022 -16.260 1.00 95.69 655 ASN A CA 1
ATOM 5066 C C . ASN A 1 655 ? -21.673 0.777 -15.810 1.00 95.69 655 ASN A C 1
ATOM 5068 O O . ASN A 1 655 ? -22.162 0.746 -14.681 1.00 95.69 655 ASN A O 1
ATOM 5072 N N . LEU A 1 656 ? -21.745 -0.271 -16.643 1.00 96.12 656 LEU A N 1
ATOM 5073 C CA . LEU A 1 656 ? -22.350 -1.553 -16.257 1.00 96.12 656 LEU A CA 1
ATOM 5074 C C . LEU A 1 656 ? -21.589 -2.229 -15.107 1.00 96.12 656 LEU A C 1
ATOM 5076 O O . LEU A 1 656 ? -22.213 -2.656 -14.135 1.00 96.12 656 LEU A O 1
ATOM 5080 N N . ALA A 1 657 ? -20.258 -2.305 -15.193 1.00 94.31 657 ALA A N 1
ATOM 5081 C CA . ALA A 1 657 ? -19.430 -2.927 -14.159 1.00 94.31 657 ALA A CA 1
ATOM 5082 C C . ALA A 1 657 ? -19.587 -2.226 -12.794 1.00 94.31 657 ALA A C 1
ATOM 5084 O O . ALA A 1 657 ? -19.735 -2.891 -11.768 1.00 94.31 657 ALA A O 1
ATOM 5085 N N . ASN A 1 658 ? -19.647 -0.890 -12.784 1.00 95.19 658 ASN A N 1
ATOM 5086 C CA . ASN A 1 658 ? -19.893 -0.100 -11.576 1.00 95.19 658 ASN A CA 1
ATOM 5087 C C . ASN A 1 658 ? -21.269 -0.408 -10.957 1.00 95.19 658 ASN A C 1
ATOM 5089 O O . ASN A 1 658 ? -21.358 -0.632 -9.749 1.00 95.19 658 ASN A O 1
ATOM 5093 N N . ALA A 1 659 ? -22.328 -0.491 -11.771 1.00 94.81 659 ALA A N 1
ATOM 5094 C CA . ALA A 1 659 ? -23.669 -0.851 -11.304 1.00 94.81 659 ALA A CA 1
ATOM 5095 C C . ALA A 1 659 ? -23.714 -2.275 -10.709 1.00 94.81 659 ALA A C 1
ATOM 5097 O O . ALA A 1 659 ? -24.264 -2.488 -9.627 1.00 94.81 659 ALA A O 1
ATOM 5098 N N . GLN A 1 660 ? -23.070 -3.247 -11.363 1.00 96.00 660 GLN A N 1
ATOM 5099 C CA . GLN A 1 660 ? -22.962 -4.624 -10.866 1.00 96.00 660 GLN A CA 1
ATOM 5100 C C . GLN A 1 660 ? -22.176 -4.705 -9.544 1.00 96.00 660 GLN A C 1
ATOM 5102 O O . GLN A 1 660 ? -22.586 -5.419 -8.623 1.00 96.00 660 GLN A O 1
ATOM 5107 N N . ALA A 1 661 ? -21.090 -3.937 -9.406 1.00 93.56 661 ALA A N 1
ATOM 5108 C CA . ALA A 1 661 ? -20.309 -3.851 -8.174 1.00 93.56 661 ALA A CA 1
ATOM 5109 C C . ALA A 1 661 ? -21.109 -3.213 -7.024 1.00 93.56 661 ALA A C 1
ATOM 5111 O O . ALA A 1 661 ? -21.101 -3.734 -5.906 1.00 93.56 661 ALA A O 1
ATOM 5112 N N . GLN A 1 662 ? -21.859 -2.138 -7.298 1.00 95.38 662 GLN A N 1
ATOM 5113 C CA . GLN A 1 662 ? -22.749 -1.498 -6.325 1.00 95.38 662 GLN A CA 1
ATOM 5114 C C . GLN A 1 662 ? -23.842 -2.466 -5.850 1.00 95.38 662 GLN A C 1
ATOM 5116 O O . GLN A 1 662 ? -24.023 -2.628 -4.640 1.00 95.38 662 GLN A O 1
ATOM 5121 N N . LYS A 1 663 ? -24.497 -3.187 -6.773 1.00 95.81 663 LYS A N 1
ATOM 5122 C CA . LYS A 1 663 ? -25.472 -4.237 -6.436 1.00 95.81 663 LYS A CA 1
ATOM 5123 C C . LYS A 1 663 ? -24.852 -5.315 -5.538 1.00 95.81 663 LYS A C 1
ATOM 5125 O O . LYS A 1 663 ? -25.388 -5.606 -4.473 1.00 95.81 663 LYS A O 1
ATOM 5130 N N . SER A 1 664 ? -23.684 -5.835 -5.912 1.00 94.62 664 SER A N 1
ATOM 5131 C CA . SER A 1 664 ? -22.959 -6.878 -5.160 1.00 94.62 664 SER A CA 1
ATOM 5132 C C . SER A 1 664 ? -22.468 -6.409 -3.781 1.00 94.62 664 SER A C 1
ATOM 5134 O O . SER A 1 664 ? -22.184 -7.218 -2.895 1.00 94.62 664 SER A O 1
ATOM 5136 N N . SER A 1 665 ? -22.339 -5.097 -3.574 1.00 95.25 665 SER A N 1
ATOM 5137 C CA . SER A 1 665 ? -22.069 -4.499 -2.264 1.00 95.25 665 SER A CA 1
ATOM 5138 C C . SER A 1 665 ? -23.334 -4.462 -1.401 1.00 95.25 665 SER A C 1
ATOM 5140 O O . SER A 1 665 ? -23.337 -4.991 -0.288 1.00 95.25 665 SER A O 1
ATOM 5142 N N . LEU A 1 666 ? -24.434 -3.932 -1.948 1.00 94.94 666 LEU A N 1
ATOM 5143 C CA . LEU A 1 666 ? -25.731 -3.844 -1.267 1.00 94.94 666 LEU A CA 1
ATOM 5144 C C . LEU A 1 666 ? -26.308 -5.223 -0.917 1.00 94.94 666 LEU A C 1
ATOM 5146 O O . LEU A 1 666 ? -26.872 -5.380 0.160 1.00 94.94 666 LEU A O 1
ATOM 5150 N N . GLN A 1 667 ? -26.128 -6.235 -1.773 1.00 96.00 667 GLN A N 1
ATOM 5151 C CA . GLN A 1 667 ? -26.567 -7.608 -1.493 1.00 96.00 667 GLN A CA 1
ATOM 5152 C C . GLN A 1 667 ? -25.903 -8.174 -0.230 1.00 96.00 667 GLN A C 1
ATOM 5154 O O . GLN A 1 667 ? -26.605 -8.657 0.651 1.00 96.00 667 GLN A O 1
ATOM 5159 N N . ARG A 1 668 ? -24.583 -8.012 -0.065 1.00 94.94 668 ARG A N 1
ATOM 5160 C CA . ARG A 1 668 ? -23.862 -8.481 1.135 1.00 94.94 668 ARG A CA 1
ATOM 5161 C C . ARG A 1 668 ? -24.239 -7.709 2.403 1.00 94.94 668 ARG A C 1
ATOM 5163 O O . ARG A 1 668 ? -24.288 -8.287 3.489 1.00 94.94 668 ARG A O 1
ATOM 5170 N N . GLN A 1 669 ? -24.539 -6.413 2.283 1.00 93.88 669 GLN A N 1
ATOM 5171 C CA . GLN A 1 669 ? -25.081 -5.615 3.393 1.00 93.88 669 GLN A CA 1
ATOM 5172 C C . GLN A 1 669 ? -26.485 -6.097 3.794 1.00 93.88 669 GLN A C 1
ATOM 5174 O O . GLN A 1 669 ? -26.758 -6.281 4.980 1.00 93.88 669 GLN A O 1
ATOM 5179 N N . LEU A 1 670 ? -27.346 -6.369 2.809 1.00 94.50 670 LEU A N 1
ATOM 5180 C CA . LEU A 1 670 ? -28.693 -6.907 3.000 1.00 94.50 670 LEU A CA 1
ATOM 5181 C C . LEU A 1 670 ? -28.668 -8.305 3.641 1.00 94.50 670 LEU A C 1
ATOM 5183 O O . LEU A 1 670 ? -29.382 -8.535 4.611 1.00 94.50 670 LEU A O 1
ATOM 5187 N N . GLU A 1 671 ? -27.821 -9.213 3.152 1.00 93.75 671 GLU A N 1
ATOM 5188 C CA . GLU A 1 671 ? -27.600 -10.552 3.720 1.00 93.75 671 GLU A CA 1
ATOM 5189 C C . GLU A 1 671 ? -27.149 -10.476 5.187 1.00 93.75 671 GLU A C 1
ATOM 5191 O O . GLU A 1 671 ? -27.693 -11.173 6.043 1.00 93.75 671 GLU A O 1
ATOM 5196 N N . THR A 1 672 ? -26.218 -9.568 5.497 1.00 95.00 672 THR A N 1
ATOM 5197 C CA . THR A 1 672 ? -25.742 -9.332 6.871 1.00 95.00 672 THR A CA 1
ATOM 5198 C C . THR A 1 672 ? -26.874 -8.837 7.780 1.00 95.00 672 THR A C 1
ATOM 5200 O O . THR A 1 672 ? -27.059 -9.367 8.875 1.00 95.00 672 THR A O 1
ATOM 5203 N N . ALA A 1 673 ? -27.678 -7.871 7.323 1.00 93.81 673 ALA A N 1
ATOM 5204 C CA . ALA A 1 673 ? -28.805 -7.334 8.090 1.00 93.81 673 ALA A CA 1
ATOM 5205 C C . ALA A 1 673 ? -29.950 -8.351 8.281 1.00 93.81 673 ALA A C 1
ATOM 5207 O O . ALA A 1 673 ? -30.600 -8.353 9.329 1.00 93.81 673 ALA A O 1
ATOM 5208 N N . ILE A 1 674 ? -30.173 -9.243 7.306 1.00 93.81 674 ILE A N 1
ATOM 5209 C CA . ILE A 1 674 ? -31.103 -10.381 7.415 1.00 93.81 674 ILE A CA 1
ATOM 5210 C C . ILE A 1 674 ? -30.599 -11.398 8.449 1.00 93.81 674 ILE A C 1
ATOM 5212 O O . ILE A 1 674 ? -31.384 -11.882 9.259 1.00 93.81 674 ILE A O 1
ATOM 5216 N N . ALA A 1 675 ? -29.299 -11.706 8.465 1.00 92.94 675 ALA A N 1
ATOM 5217 C CA . ALA A 1 675 ? -28.717 -12.648 9.424 1.00 92.94 675 ALA A CA 1
ATOM 5218 C C . ALA A 1 675 ? -28.703 -12.114 10.872 1.00 92.94 675 ALA A C 1
ATOM 5220 O O . ALA A 1 675 ? -28.811 -12.893 11.821 1.00 92.94 675 ALA A O 1
ATOM 5221 N N . GLN A 1 676 ? -28.590 -10.793 11.052 1.00 93.69 676 GLN A N 1
ATOM 5222 C CA . GLN A 1 676 ? -28.555 -10.142 12.367 1.00 93.69 676 GLN A CA 1
ATOM 5223 C C . GLN A 1 676 ? -29.938 -9.977 13.018 1.00 93.69 676 GLN A C 1
ATOM 5225 O O . GLN A 1 676 ? -30.042 -10.093 14.240 1.00 93.69 676 GLN A O 1
ATOM 5230 N N . GLU A 1 677 ? -31.004 -9.732 12.247 1.00 95.00 677 GLU A N 1
ATOM 5231 C CA . GLU A 1 677 ? -32.349 -9.482 12.799 1.00 95.00 677 GLU A CA 1
ATOM 5232 C C . GLU A 1 677 ? -32.848 -10.588 13.762 1.00 95.00 677 GLU A C 1
ATOM 5234 O O . GLU A 1 677 ? -33.268 -10.241 14.871 1.00 95.00 677 GLU A O 1
ATOM 5239 N N . PRO A 1 678 ? -32.766 -11.898 13.442 1.00 94.19 678 PRO A N 1
ATOM 5240 C CA . PRO A 1 678 ? -33.192 -12.957 14.360 1.00 94.19 678 PRO A CA 1
ATOM 5241 C C . PRO A 1 678 ? -32.413 -12.974 15.681 1.00 94.19 678 PRO A C 1
ATOM 5243 O O . PRO A 1 678 ? -32.994 -13.242 16.733 1.00 94.19 678 PRO A O 1
ATOM 5246 N N . GLN A 1 679 ? -31.113 -12.660 15.644 1.00 93.62 679 GLN A N 1
ATOM 5247 C CA . GLN A 1 679 ? -30.254 -12.622 16.833 1.00 93.62 679 GLN A CA 1
ATOM 5248 C C . GLN A 1 679 ? -30.614 -11.434 17.733 1.00 93.62 679 GLN A C 1
ATOM 5250 O O . GLN A 1 679 ? -30.808 -11.603 18.936 1.00 93.62 679 GLN A O 1
ATOM 5255 N N . LEU A 1 680 ? -30.775 -10.248 17.139 1.00 95.12 680 LEU A N 1
ATOM 5256 C CA . LEU A 1 680 ? -31.173 -9.026 17.843 1.00 95.12 680 LEU A CA 1
ATOM 5257 C C . LEU A 1 680 ? -32.580 -9.150 18.442 1.00 95.12 680 LEU A C 1
ATOM 5259 O O . LEU A 1 680 ? -32.815 -8.718 19.570 1.00 95.12 680 LEU A O 1
ATOM 5263 N N . ARG A 1 681 ? -33.508 -9.806 17.736 1.00 95.88 681 ARG A N 1
ATOM 5264 C CA . ARG A 1 681 ? -34.847 -10.099 18.258 1.00 95.88 681 ARG A CA 1
ATOM 5265 C C . ARG A 1 681 ? -34.799 -11.065 19.446 1.00 95.88 681 ARG A C 1
ATOM 5267 O O . ARG A 1 681 ? -35.356 -10.748 20.492 1.00 95.88 681 ARG A O 1
ATOM 5274 N N . ALA A 1 682 ? -34.065 -12.174 19.336 1.00 93.44 682 ALA A N 1
ATOM 5275 C CA . ALA A 1 682 ? -33.877 -13.107 20.450 1.00 93.44 682 ALA A CA 1
ATOM 5276 C C . ALA A 1 682 ? -33.191 -12.449 21.667 1.00 93.44 682 ALA A C 1
ATOM 5278 O O . ALA A 1 682 ? -33.506 -12.780 22.811 1.00 93.44 682 ALA A O 1
ATOM 5279 N N . GLN A 1 683 ? -32.296 -11.480 21.444 1.00 95.62 683 GLN A N 1
ATOM 5280 C CA . GLN A 1 683 ? -31.695 -10.673 22.507 1.00 95.62 683 GLN A CA 1
ATOM 5281 C C . GLN A 1 683 ? -32.730 -9.769 23.201 1.00 95.62 683 GLN A C 1
ATOM 5283 O O . GLN A 1 683 ? -32.763 -9.733 24.431 1.00 95.62 683 GLN A O 1
ATOM 5288 N N . VAL A 1 684 ? -33.597 -9.080 22.448 1.00 95.44 684 VAL A N 1
ATOM 5289 C CA . VAL A 1 684 ? -34.714 -8.288 23.001 1.00 95.44 684 VAL A CA 1
ATOM 5290 C C . VAL A 1 684 ? -35.657 -9.171 23.826 1.00 95.44 684 VAL A C 1
ATOM 5292 O O . VAL A 1 684 ? -35.977 -8.829 24.965 1.00 95.44 684 VAL A O 1
ATOM 5295 N N . ASP A 1 685 ? -36.052 -10.330 23.298 1.00 94.75 685 ASP A N 1
ATOM 5296 C CA . ASP A 1 685 ? -36.950 -11.268 23.982 1.00 94.75 685 ASP A CA 1
ATOM 5297 C C . ASP A 1 685 ? -36.314 -11.831 25.274 1.00 94.75 685 ASP A C 1
ATOM 5299 O O . ASP A 1 685 ? -36.969 -11.899 26.317 1.00 94.75 685 ASP A O 1
ATOM 5303 N N . SER A 1 686 ? -35.009 -12.136 25.252 1.00 96.50 686 SER A N 1
ATOM 5304 C CA . SER A 1 686 ? -34.235 -12.564 26.430 1.00 96.50 686 SER A CA 1
ATOM 5305 C C . SER A 1 686 ? -34.131 -11.473 27.506 1.00 96.50 686 SER A C 1
ATOM 5307 O O . SER A 1 686 ? -34.353 -11.748 28.686 1.00 96.50 686 SER A O 1
ATOM 5309 N N . LEU A 1 687 ? -33.859 -10.220 27.123 1.00 95.81 687 LEU A N 1
ATOM 5310 C CA . LEU A 1 687 ? -33.798 -9.089 28.060 1.00 95.81 687 LEU A CA 1
ATOM 5311 C C . LEU A 1 687 ? -35.164 -8.810 28.709 1.00 95.81 687 LEU A C 1
ATOM 5313 O O . LEU A 1 687 ? -35.230 -8.566 29.914 1.00 95.81 687 LEU A O 1
ATOM 5317 N N . ASN A 1 688 ? -36.258 -8.925 27.949 1.00 95.25 688 ASN A N 1
ATOM 5318 C CA . ASN A 1 688 ? -37.618 -8.845 28.490 1.00 95.25 688 ASN A CA 1
ATOM 5319 C C . ASN A 1 688 ? -37.906 -9.981 29.491 1.00 95.25 688 ASN A C 1
ATOM 5321 O O . ASN A 1 688 ? -38.474 -9.739 30.558 1.00 95.25 688 ASN A O 1
ATOM 5325 N N . ALA A 1 689 ? -37.485 -11.215 29.193 1.00 94.31 689 ALA A N 1
ATOM 5326 C CA . ALA A 1 689 ? -37.639 -12.351 30.104 1.00 94.31 689 ALA A CA 1
ATOM 5327 C C . ALA A 1 689 ? -36.844 -12.172 31.415 1.00 94.31 689 ALA A C 1
ATOM 5329 O O . ALA A 1 689 ? -37.369 -12.457 32.493 1.00 94.31 689 ALA A O 1
ATOM 5330 N N . GLN A 1 690 ? -35.618 -11.641 31.342 1.00 95.62 690 GLN A N 1
ATOM 5331 C CA . GLN A 1 690 ? -34.797 -11.307 32.515 1.00 95.62 690 GLN A CA 1
ATOM 5332 C C . GLN A 1 690 ? -35.420 -10.185 33.358 1.00 95.62 690 GLN A C 1
ATOM 5334 O O . GLN A 1 690 ? -35.480 -10.291 34.582 1.00 95.62 690 GLN A O 1
ATOM 5339 N N . LEU A 1 691 ? -35.944 -9.131 32.725 1.00 94.38 691 LEU A N 1
ATOM 5340 C CA . LEU A 1 691 ? -36.631 -8.049 33.434 1.00 94.38 691 LEU A CA 1
ATOM 5341 C C . LEU A 1 691 ? -37.879 -8.568 34.173 1.00 94.38 691 LEU A C 1
ATOM 5343 O O . LEU A 1 691 ? -38.124 -8.202 35.324 1.00 94.38 691 LEU A O 1
ATOM 5347 N N . ASN A 1 692 ? -38.631 -9.481 33.553 1.00 93.81 692 ASN A N 1
ATOM 5348 C CA . ASN A 1 692 ? -39.791 -10.122 34.171 1.00 93.81 692 ASN A CA 1
ATOM 5349 C C . ASN A 1 692 ? -39.417 -11.023 35.363 1.00 93.81 692 ASN A C 1
ATOM 5351 O O . ASN A 1 692 ? -40.112 -10.985 36.381 1.00 93.81 692 ASN A O 1
ATOM 5355 N N . SER A 1 693 ? -38.323 -11.794 35.291 1.00 95.50 693 SER A N 1
ATOM 5356 C CA . SER A 1 693 ? -37.890 -12.636 36.417 1.00 95.50 693 SER A CA 1
ATOM 5357 C C . SER A 1 693 ? -37.350 -11.810 37.592 1.00 95.50 693 SER A C 1
ATOM 5359 O O . SER A 1 693 ? -37.703 -12.089 38.739 1.00 95.50 693 SER A O 1
ATOM 5361 N N . LEU A 1 694 ? -36.597 -10.735 37.325 1.00 94.19 694 LEU A N 1
ATOM 5362 C CA . LEU A 1 694 ? -36.147 -9.780 38.346 1.00 94.19 694 LEU A CA 1
ATOM 5363 C C . LEU A 1 694 ? -37.328 -9.091 39.042 1.00 94.19 694 LEU A C 1
ATOM 5365 O O . LEU A 1 694 ? -37.342 -8.987 40.268 1.00 94.19 694 LEU A O 1
ATOM 5369 N N . ASN A 1 695 ? -38.356 -8.685 38.290 1.00 92.81 695 ASN A N 1
ATOM 5370 C CA . ASN A 1 695 ? -39.582 -8.114 38.855 1.00 92.81 695 ASN A CA 1
ATOM 5371 C C . ASN A 1 695 ? -40.364 -9.135 39.704 1.00 92.81 695 ASN A C 1
ATOM 5373 O O . ASN A 1 695 ? -40.860 -8.795 40.781 1.00 92.81 695 ASN A O 1
ATOM 5377 N N . ALA A 1 696 ? -40.446 -10.398 39.272 1.00 91.75 696 ALA A N 1
ATOM 5378 C CA . ALA A 1 696 ? -41.059 -11.467 40.062 1.00 91.75 696 ALA A CA 1
ATOM 5379 C C . ALA A 1 696 ? -40.301 -11.713 41.381 1.00 91.75 696 ALA A C 1
ATOM 5381 O O . ALA A 1 696 ? -40.923 -11.762 42.445 1.00 91.75 696 ALA A O 1
ATOM 5382 N N . ARG A 1 697 ? -38.963 -11.776 41.334 1.00 95.88 697 ARG A N 1
ATOM 5383 C CA . ARG A 1 697 ? -38.108 -11.960 42.516 1.00 95.88 697 ARG A CA 1
ATOM 5384 C C . ARG A 1 697 ? -38.155 -10.760 43.463 1.00 95.88 697 ARG A C 1
ATOM 5386 O O . ARG A 1 697 ? -38.291 -10.941 44.668 1.00 95.88 697 ARG A O 1
ATOM 5393 N N . ALA A 1 698 ? -38.146 -9.531 42.947 1.00 92.81 698 ALA A N 1
ATOM 5394 C CA . ALA A 1 698 ? -38.331 -8.329 43.761 1.00 92.81 698 ALA A CA 1
ATOM 5395 C C . ALA A 1 698 ? -39.678 -8.344 44.511 1.00 92.81 698 ALA A C 1
ATOM 5397 O O . ALA A 1 698 ? -39.738 -7.989 45.689 1.00 92.81 698 ALA A O 1
ATOM 5398 N N . ASN A 1 699 ? -40.752 -8.818 43.869 1.00 91.06 699 ASN A N 1
ATOM 5399 C CA . ASN A 1 699 ? -42.057 -8.988 44.510 1.00 91.06 699 ASN A CA 1
ATOM 5400 C C . ASN A 1 699 ? -42.069 -10.084 45.589 1.00 91.06 699 ASN A C 1
ATOM 5402 O O . ASN A 1 699 ? -42.757 -9.927 46.596 1.00 91.06 699 ASN A O 1
ATOM 5406 N N . GLU A 1 700 ? -41.304 -11.163 45.425 1.00 91.88 700 GLU A N 1
ATOM 5407 C CA . GLU A 1 700 ? -41.103 -12.181 46.464 1.00 91.88 700 GLU A CA 1
ATOM 5408 C C . GLU A 1 700 ? -40.356 -11.607 47.682 1.00 91.88 700 GLU A C 1
ATOM 5410 O O . GLU A 1 700 ? -40.827 -11.729 48.815 1.00 91.88 700 GLU A O 1
ATOM 5415 N N . LEU A 1 701 ? -39.248 -10.895 47.453 1.00 92.00 701 LEU A N 1
ATOM 5416 C CA . LEU A 1 701 ? -38.450 -10.255 48.506 1.00 92.00 701 LEU A CA 1
ATOM 5417 C C . LEU A 1 701 ? -39.254 -9.202 49.286 1.00 92.00 701 LEU A C 1
ATOM 5419 O O . LEU A 1 701 ? -39.187 -9.166 50.515 1.00 92.00 701 LEU A O 1
ATOM 5423 N N . ASN A 1 702 ? -40.084 -8.406 48.599 1.00 91.19 702 ASN A N 1
ATOM 5424 C CA . ASN A 1 702 ? -41.015 -7.469 49.239 1.00 91.19 702 ASN A CA 1
ATOM 5425 C C . ASN A 1 702 ? -41.988 -8.184 50.203 1.00 91.19 702 ASN A C 1
ATOM 5427 O O . ASN A 1 702 ? -42.248 -7.669 51.290 1.00 91.19 702 ASN A O 1
ATOM 5431 N N . ARG A 1 703 ? -42.497 -9.381 49.857 1.00 90.31 703 ARG A N 1
ATOM 5432 C CA . ARG A 1 703 ? -43.341 -10.188 50.768 1.00 90.31 703 ARG A CA 1
ATOM 5433 C C . ARG A 1 703 ? -42.546 -10.707 51.965 1.00 90.31 703 ARG A C 1
ATOM 5435 O O . ARG A 1 703 ? -43.060 -10.690 53.077 1.00 90.31 703 ARG A O 1
ATOM 5442 N N . GLY A 1 704 ? -41.299 -11.135 51.756 1.00 89.50 704 GLY A N 1
ATOM 5443 C CA . GLY A 1 704 ? -40.409 -11.554 52.843 1.00 89.50 704 GLY A CA 1
ATOM 5444 C C . GLY A 1 704 ? -40.170 -10.433 53.860 1.00 89.50 704 GLY A C 1
ATOM 5445 O O . GLY A 1 704 ? -40.301 -10.645 55.066 1.00 89.50 704 GLY A O 1
ATOM 5446 N N . LEU A 1 705 ? -39.899 -9.219 53.371 1.00 91.62 705 LEU A N 1
ATOM 5447 C CA . LEU A 1 705 ? -39.675 -8.022 54.188 1.00 91.62 705 LEU A CA 1
ATOM 5448 C C . LEU A 1 705 ? -40.945 -7.500 54.887 1.00 91.62 705 LEU A C 1
ATOM 5450 O O . LEU A 1 705 ? -40.829 -6.838 55.917 1.00 91.62 705 LEU A O 1
ATOM 5454 N N . ALA A 1 706 ? -42.148 -7.826 54.400 1.00 89.31 706 ALA A N 1
ATOM 5455 C CA . ALA A 1 706 ? -43.413 -7.370 54.990 1.00 89.31 706 ALA A CA 1
ATOM 5456 C C . ALA A 1 706 ? -43.632 -7.828 56.449 1.00 89.31 706 ALA A C 1
ATOM 5458 O O . ALA A 1 706 ? -44.397 -7.200 57.178 1.00 89.31 706 ALA A O 1
ATOM 5459 N N . ASN A 1 707 ? -42.935 -8.879 56.898 1.00 88.38 707 ASN A N 1
ATOM 5460 C CA . ASN A 1 707 ? -42.995 -9.369 58.280 1.00 88.38 707 ASN A CA 1
ATOM 5461 C C . ASN A 1 707 ? -42.080 -8.601 59.256 1.00 88.38 707 ASN A C 1
ATOM 5463 O O . ASN A 1 707 ? -42.310 -8.649 60.465 1.00 88.38 707 ASN A O 1
ATOM 5467 N N . LEU A 1 708 ? -41.069 -7.867 58.770 1.00 90.25 708 LEU A N 1
ATOM 5468 C CA . LEU A 1 708 ? -40.101 -7.156 59.620 1.00 90.25 708 LEU A CA 1
ATOM 5469 C C . LEU A 1 708 ? -40.757 -6.139 60.585 1.00 90.25 708 LEU A C 1
ATOM 5471 O O . LEU A 1 708 ? -40.375 -6.129 61.757 1.00 90.25 708 LEU A O 1
ATOM 5475 N N . PRO A 1 709 ? -41.758 -5.321 60.188 1.00 90.44 709 PRO A N 1
ATOM 5476 C CA . PRO A 1 709 ? -42.461 -4.439 61.125 1.00 90.44 709 PRO A CA 1
ATOM 5477 C C . PRO A 1 709 ? -43.173 -5.198 62.255 1.00 90.44 709 PRO A C 1
ATOM 5479 O O . PRO A 1 709 ? -43.179 -4.732 63.394 1.00 90.44 709 PRO A O 1
ATOM 5482 N N . ALA A 1 710 ? -43.730 -6.378 61.960 1.00 86.50 710 ALA A N 1
ATOM 5483 C CA . ALA A 1 710 ? -44.435 -7.207 62.934 1.00 86.50 710 ALA A CA 1
ATOM 5484 C C . ALA A 1 710 ? -43.473 -7.913 63.906 1.00 86.50 710 ALA A C 1
ATOM 5486 O O . ALA A 1 710 ? -43.736 -7.926 65.107 1.00 86.50 710 ALA A O 1
ATOM 5487 N N . GLU A 1 711 ? -42.332 -8.428 63.428 1.00 90.19 711 GLU A N 1
ATOM 5488 C CA . GLU A 1 711 ? -41.282 -8.967 64.311 1.00 90.19 711 GLU A CA 1
ATOM 5489 C C . GLU A 1 711 ? -40.630 -7.872 65.172 1.00 90.19 711 GLU A C 1
ATOM 5491 O O . GLU A 1 711 ? -40.254 -8.131 66.314 1.00 90.19 711 GLU A O 1
ATOM 5496 N N . ARG A 1 712 ? -40.536 -6.634 64.668 1.00 92.38 712 ARG A N 1
ATOM 5497 C CA . ARG A 1 712 ? -39.983 -5.483 65.399 1.00 92.38 712 ARG A CA 1
ATOM 5498 C C . ARG A 1 712 ? -40.899 -4.965 66.517 1.00 92.38 712 ARG A C 1
ATOM 5500 O O . ARG A 1 712 ? -40.409 -4.664 67.608 1.00 92.38 712 ARG A O 1
ATOM 5507 N N . ALA A 1 713 ? -42.205 -4.860 66.265 1.00 91.19 713 ALA A N 1
ATOM 5508 C CA . ALA A 1 713 ? -43.185 -4.263 67.180 1.00 91.19 713 ALA A CA 1
ATOM 5509 C C . ALA A 1 713 ? -43.103 -4.717 68.664 1.00 91.19 713 A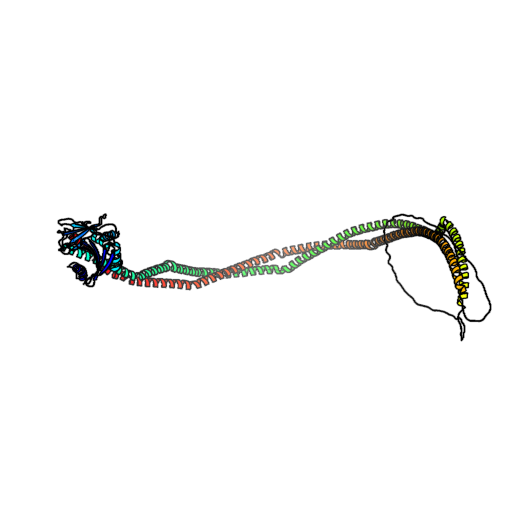LA A C 1
ATOM 5511 O O . ALA A 1 713 ? -43.118 -3.841 69.536 1.00 91.19 713 ALA A O 1
ATOM 5512 N N . PRO A 1 714 ? -42.982 -6.020 69.011 1.00 91.75 714 PRO A N 1
ATOM 5513 C CA . PRO A 1 714 ? -42.907 -6.446 70.413 1.00 91.75 714 PRO A CA 1
ATOM 5514 C C . PRO A 1 714 ? -41.632 -5.984 71.137 1.00 91.75 714 PRO A C 1
ATOM 5516 O O . PRO A 1 714 ? -41.668 -5.791 72.354 1.00 91.75 714 PRO A O 1
ATOM 5519 N N . TYR A 1 715 ? -40.516 -5.779 70.427 1.00 93.88 715 TYR A N 1
ATOM 5520 C CA . TYR A 1 715 ? -39.284 -5.265 71.031 1.00 93.88 715 TYR A CA 1
ATOM 5521 C C . TYR A 1 715 ? -39.391 -3.771 71.340 1.00 93.88 715 TYR A C 1
ATOM 5523 O O . TYR A 1 715 ? -39.089 -3.368 72.464 1.00 93.88 715 TYR A O 1
ATOM 5531 N N . ASP A 1 716 ? -39.886 -2.972 70.389 1.00 91.81 716 ASP A N 1
ATOM 5532 C CA . ASP A 1 716 ? -40.112 -1.534 70.586 1.00 91.81 716 ASP A CA 1
ATOM 5533 C C . ASP A 1 716 ? -41.095 -1.294 71.749 1.00 91.81 716 ASP A C 1
ATOM 5535 O O . ASP A 1 716 ? -40.788 -0.543 72.677 1.00 91.81 716 ASP A O 1
ATOM 5539 N N . ALA A 1 717 ? -42.223 -2.016 71.785 1.00 91.38 717 ALA A N 1
ATOM 5540 C CA . ALA A 1 717 ? -43.201 -1.922 72.873 1.00 91.38 717 ALA A CA 1
ATOM 5541 C C . ALA A 1 717 ? -42.608 -2.294 74.249 1.00 91.38 717 ALA A C 1
ATOM 5543 O O . ALA A 1 717 ? -42.867 -1.622 75.253 1.00 91.38 717 ALA A O 1
ATOM 5544 N N . ARG A 1 718 ? -41.767 -3.337 74.307 1.00 93.75 718 ARG A N 1
ATOM 5545 C CA . ARG A 1 718 ? -41.057 -3.753 75.528 1.00 93.75 718 ARG A CA 1
ATOM 5546 C C . ARG A 1 718 ? -40.039 -2.702 75.980 1.00 93.75 718 ARG A C 1
ATOM 5548 O O . ARG A 1 718 ? -39.955 -2.439 77.178 1.00 93.75 718 ARG A O 1
ATOM 5555 N N . ILE A 1 719 ? -39.317 -2.065 75.056 1.00 92.62 719 ILE A N 1
ATOM 5556 C CA . ILE A 1 719 ? -38.399 -0.954 75.355 1.00 92.62 719 ILE A CA 1
ATOM 5557 C C . ILE A 1 719 ? -39.174 0.240 75.931 1.00 92.62 719 ILE A C 1
ATOM 5559 O O . ILE A 1 719 ? -38.820 0.720 77.008 1.00 92.62 719 ILE A O 1
ATOM 5563 N N . SER A 1 720 ? -40.268 0.673 75.294 1.00 92.81 720 SER A N 1
ATOM 5564 C CA . SER A 1 720 ? -41.086 1.794 75.784 1.00 92.81 720 SER A CA 1
ATOM 5565 C C . SER A 1 720 ? -41.725 1.520 77.153 1.00 92.81 720 SER A C 1
ATOM 5567 O O . SER A 1 720 ? -41.782 2.415 78.001 1.00 92.81 720 SER A O 1
ATOM 5569 N N . SER A 1 721 ? -42.150 0.279 77.419 1.00 93.56 721 SER A N 1
ATOM 5570 C CA . SER A 1 721 ? -42.649 -0.137 78.738 1.00 93.56 721 SER A CA 1
ATOM 5571 C C . SER A 1 721 ? -41.570 -0.023 79.823 1.00 93.56 721 SER A C 1
ATOM 5573 O O . SER A 1 721 ? -41.802 0.598 80.860 1.00 93.56 721 SER A O 1
ATOM 5575 N N . LEU A 1 722 ? -40.360 -0.531 79.570 1.00 92.31 722 LEU A N 1
ATOM 5576 C CA . LEU A 1 722 ? -39.242 -0.449 80.519 1.00 92.31 722 LEU A CA 1
ATOM 5577 C C . LEU A 1 722 ? -38.778 0.998 80.753 1.00 92.31 722 LEU A C 1
ATOM 5579 O O . LEU A 1 722 ? -38.495 1.375 81.888 1.00 92.31 722 LEU A O 1
ATOM 5583 N N . GLN A 1 723 ? -38.763 1.836 79.711 1.00 92.31 723 GLN A N 1
ATOM 5584 C CA . GLN A 1 723 ? -38.491 3.275 79.833 1.00 92.31 723 GLN A CA 1
ATOM 5585 C C . GLN A 1 723 ? -39.549 3.992 80.689 1.00 92.31 723 GLN A C 1
ATOM 5587 O O . GLN A 1 723 ? -39.221 4.907 81.444 1.00 92.31 723 GLN A O 1
ATOM 5592 N N . THR A 1 724 ? -40.810 3.561 80.607 1.00 93.00 724 THR A N 1
ATOM 5593 C CA . THR A 1 724 ? -41.902 4.089 81.437 1.00 93.00 724 THR A CA 1
ATOM 5594 C C . THR A 1 724 ? -41.723 3.684 82.902 1.00 93.00 724 THR A C 1
ATOM 5596 O O . THR A 1 724 ? -41.789 4.546 83.777 1.00 93.00 724 THR A O 1
ATOM 5599 N N . ASN A 1 725 ? -41.387 2.417 83.172 1.00 92.81 725 ASN A N 1
ATOM 5600 C CA . ASN A 1 725 ? -41.057 1.941 84.522 1.00 92.81 725 ASN A CA 1
ATOM 5601 C C . ASN A 1 725 ? -39.878 2.721 85.127 1.00 92.81 725 ASN A C 1
ATOM 5603 O O . ASN A 1 725 ? -39.947 3.153 86.277 1.00 92.81 725 ASN A O 1
ATOM 5607 N N . LEU A 1 726 ? -38.815 2.940 84.346 1.00 91.62 726 LEU A N 1
ATOM 5608 C CA . LEU A 1 726 ? -37.619 3.666 84.778 1.00 91.62 726 LEU A CA 1
ATOM 5609 C C . LEU A 1 726 ? -37.947 5.111 85.199 1.00 91.62 726 LEU A C 1
ATOM 5611 O O . LEU A 1 726 ? -37.493 5.559 86.251 1.00 91.62 726 LEU A O 1
ATOM 5615 N N . ARG A 1 727 ? -38.796 5.810 84.431 1.00 90.94 727 ARG A N 1
ATOM 5616 C CA . ARG A 1 727 ? -39.299 7.156 84.769 1.00 90.94 727 ARG A CA 1
ATOM 5617 C C . ARG A 1 727 ? -40.205 7.158 86.003 1.00 90.94 727 ARG A C 1
ATOM 5619 O O . ARG A 1 727 ? -40.073 8.039 86.846 1.00 90.94 727 ARG A O 1
ATOM 5626 N N . ALA A 1 728 ? -41.096 6.175 86.140 1.00 91.69 728 ALA A N 1
ATOM 5627 C CA . ALA A 1 728 ? -41.967 6.062 87.311 1.00 91.69 728 ALA A CA 1
ATOM 5628 C C . ALA A 1 728 ? -41.146 5.886 88.602 1.00 91.69 728 ALA A C 1
ATOM 5630 O O . ALA A 1 728 ? -41.334 6.634 89.560 1.00 91.69 728 ALA A O 1
ATOM 5631 N N . ARG A 1 729 ? -40.155 4.983 88.582 1.00 92.81 729 ARG A N 1
ATOM 5632 C CA . ARG A 1 729 ? -39.195 4.796 89.683 1.00 92.81 729 ARG A CA 1
ATOM 5633 C C . ARG A 1 729 ? -38.367 6.041 89.973 1.00 92.81 729 ARG A C 1
ATOM 5635 O O . ARG A 1 729 ? -38.051 6.296 91.126 1.00 92.81 729 ARG A O 1
ATOM 5642 N N . GLN A 1 730 ? -38.000 6.815 88.953 1.00 92.56 730 GLN A N 1
ATOM 5643 C CA . GLN A 1 730 ? -37.251 8.056 89.146 1.00 92.56 730 GLN A CA 1
ATOM 5644 C C . GLN A 1 730 ? -38.082 9.070 89.941 1.00 92.56 730 GLN A C 1
ATOM 5646 O O . GLN A 1 730 ? -37.585 9.655 90.898 1.00 92.56 730 GLN A O 1
ATOM 5651 N N . ILE A 1 731 ? -39.360 9.232 89.593 1.00 91.56 731 ILE A N 1
ATOM 5652 C CA . ILE A 1 731 ? -40.292 10.107 90.318 1.00 91.56 731 ILE A CA 1
ATOM 5653 C C . ILE A 1 731 ? -40.496 9.608 91.760 1.00 91.56 731 ILE A C 1
ATOM 5655 O O . ILE A 1 731 ? -40.433 10.401 92.696 1.00 91.56 731 ILE A O 1
ATOM 5659 N N . GLU A 1 732 ? -40.679 8.299 91.950 1.00 92.88 732 GLU A N 1
ATOM 5660 C CA . GLU A 1 732 ? -40.809 7.652 93.264 1.00 92.88 732 GLU A CA 1
ATOM 5661 C C . GLU A 1 732 ? -39.572 7.901 94.154 1.00 92.88 732 GLU A C 1
ATOM 5663 O O . GLU A 1 732 ? -39.694 8.360 95.290 1.00 92.88 732 GLU A O 1
ATOM 5668 N N . PHE A 1 733 ? -38.371 7.696 93.602 1.00 92.06 733 PHE A N 1
ATOM 5669 C CA . PHE A 1 733 ? -37.088 7.923 94.271 1.00 92.06 733 PHE A CA 1
ATOM 5670 C C . PHE A 1 733 ? -36.903 9.394 94.677 1.00 92.06 733 PHE A C 1
ATOM 5672 O O . PHE A 1 733 ? -36.562 9.692 95.820 1.00 92.06 733 PHE A O 1
ATOM 5679 N N . LEU A 1 734 ? -37.189 10.330 93.767 1.00 89.88 734 LEU A N 1
ATOM 5680 C CA . LEU A 1 734 ? -37.080 11.770 94.023 1.00 89.88 734 LEU A CA 1
ATOM 5681 C C . LEU A 1 734 ? -38.102 12.275 95.050 1.00 89.88 734 LEU A C 1
ATOM 5683 O O . LEU A 1 734 ? -37.809 13.221 95.778 1.00 89.88 734 LEU A O 1
ATOM 5687 N N . ASN A 1 735 ? -39.283 11.657 95.129 1.00 91.31 735 ASN A N 1
ATOM 5688 C CA . ASN A 1 735 ? -40.300 12.015 96.115 1.00 91.31 735 ASN A CA 1
ATOM 5689 C C . ASN A 1 735 ? -39.959 11.515 97.529 1.00 91.31 735 ASN A C 1
ATOM 5691 O O . ASN A 1 735 ? -40.309 12.189 98.490 1.00 91.31 735 ASN A O 1
ATOM 5695 N N . LEU A 1 736 ? -39.246 10.392 97.675 1.00 89.56 736 LEU A N 1
ATOM 5696 C CA . LEU A 1 736 ? -38.783 9.892 98.981 1.00 89.56 736 LEU A CA 1
ATOM 5697 C C . LEU A 1 736 ? -37.545 10.628 99.526 1.00 89.56 736 LEU A C 1
ATOM 5699 O O . LEU A 1 736 ? -37.327 10.646 100.741 1.00 89.56 736 LEU A O 1
ATOM 5703 N N . LEU A 1 737 ? -36.743 11.239 98.646 1.00 87.88 737 LEU A N 1
ATOM 5704 C CA . LEU A 1 737 ? -35.616 12.110 99.017 1.00 87.88 737 LEU A CA 1
ATOM 5705 C C . LEU A 1 737 ? -36.043 13.505 99.512 1.00 87.88 737 LEU A C 1
ATOM 5707 O O . LEU A 1 737 ? -35.204 14.235 100.042 1.00 87.88 737 LEU A O 1
ATOM 5711 N N . ARG A 1 738 ? -37.315 13.870 99.322 1.00 85.44 738 ARG A N 1
ATOM 5712 C CA . ARG A 1 738 ? -37.934 15.100 99.836 1.00 85.44 738 ARG A CA 1
ATOM 5713 C C . ARG A 1 738 ? -38.529 14.888 101.234 1.00 85.44 738 ARG A C 1
ATOM 5715 O O . ARG A 1 738 ? -38.676 15.913 101.924 1.00 85.44 738 ARG A O 1
#

Secondary structure (DSSP, 8-state):
-THHHHHHHHHHHHHHHSS---GGGEEEEEEETTEEEEEEEETTEEEEEEEEEETTEEEEEEEETTSS-EEEEEE--TTSTT--EEEEEETT-S-EEEEEESSSSSSEEEEE-TTHHHHHHHHTTS--EEEEEEESSSS--EEEEE-TTHHHHHHHHHHHHSTTS-SS-HHHHHHHSTTS-SS--GGG--HHHHHHHHHHHHHHHHHHHHHHHHHHHHHHHHHTTHHHHHHHHHHHHHHHHIIIIIHHHHHHHHHHHHHHHHHHHHHHHHHHHHHHHHHHHHHHHHHHHHHHHHHHGGGHHHHHHHHHHHHHHHHHHHHHHHHHHHHHHHHHHHHHHHHHHHHHHHHHHHHHHHHHHHHHHHHHHHHHHHHHHHH--HHHHHHHHHHH-HHHHHHHHHHHHHHHHHHHHHHHHHHHHHHHHHHHHHHHSSS--------------------------------------------------------------------------TTHHHHHHHHHHHHHHHHHHHHHHHHHHHHHHHHHHHHHHHHHHHHHHHHHHHHHHHHHHHHHHHHHHHHHHHHHHHHHHIIIIIHHHHHHHHHHHHHHHHHHHHHHHHHHHHHHHHHHHHHHHHHHHTHHHHHHHHHHHHHHHHHHHHHHHHHHHHHHHHHHHHHHHHHHHHHHHHHHHHHHHHHHHHHHHHHHHHHHHTTHHHHHHHHHHHHHHHHHHHHHHHHHHHHHT-

Foldseek 3Di:
DVVVVLVVVLVQVCQPVVDDPPPVFWAFDDDFDQKTWIWGQGPNWTKIKMWGDDPQWIWIWIATFPALDIKTKIFHDFPPFQFQWKKKDWPPDLQIWTWGDQPQRPGMTTTPGQPVVVVLVVLLPQPTWIFMWTDPGPDTDTDTTGSGCSNVNQQVCCCPRVVRDRSHDRVLRCVLCVPPDSDFDNVLAHNVLRSVLVSLSSLLSVLVVVLVVLVVVLVVLVVVLVVLVVLLVVLVVVLCCLVVPVLVVLVVLLVVLVVLQVVLVVLLVVLVVCLVVLVVLLVVLVVLLVVLVVLQVVQVVVLVVLVVLLVVLVVLLVVLVVLLVVLVVLLVVLVVVLVVLVVLLVVLVVVLVVLVVVLVVLVVQLVVLVVVLVPQDLVVQLVVVCVVDPLLVVLVVVLVVLVVLLVVLVVQLVVLVVQLVVLVVLLPVLDDDDDDDDDDDDDDDDDDDDDDDDDDDDDDDDDDDDDDDDDDDDDDDDDDDDDDYDDDADDDDDDDDDDDDHDDRPPSPVSSVRSVVSSVVSVVSNVVSVVSSVVSVVVSVVVSVVSSCVSVVVSVVSVVSSVVSVVSSVVSVVSSVVSVVSSCCSPPPVNVVSVVSSVVSVVVNVVSVVSSVVSVVSSVVSVVVSVCSCVVSVNVVSVVSSVVSVVSSVVSVVVSVVSVVVSVVSVVSSVVSVVCSVVSVVSSVVSVVSSVVSVVSSVVSVVVCVCSVVSSVVSVVSSVVSVVSSVVSSVVSSVSSD

pLDDT: mean 83.42, std 17.2, range [27.12, 96.5]

Radius of gyration: 91.96 Å; chains: 1; bounding box: 200×86×183 Å